Protein AF-A0A7S1LJ30-F1 (afdb_monomer_lite)

Structure (mmCIF, N/CA/C/O backbone):
data_AF-A0A7S1LJ30-F1
#
_entry.id   AF-A0A7S1LJ30-F1
#
loop_
_atom_site.group_PDB
_atom_site.id
_atom_site.type_symbol
_atom_site.label_atom_id
_atom_site.label_alt_id
_atom_site.label_comp_id
_atom_site.label_asym_id
_atom_site.label_entity_id
_atom_site.label_seq_id
_atom_site.pdbx_PDB_ins_code
_atom_site.Cartn_x
_atom_site.Cartn_y
_atom_site.Cartn_z
_atom_site.occupancy
_atom_site.B_iso_or_equiv
_atom_site.auth_seq_id
_atom_site.auth_comp_id
_atom_site.auth_asym_id
_atom_site.auth_atom_id
_atom_site.pdbx_PDB_model_num
ATOM 1 N N . ARG A 1 1 ? -9.649 14.975 49.224 1.00 38.50 1 ARG A N 1
ATOM 2 C CA . ARG A 1 1 ? -10.493 15.057 48.006 1.00 38.50 1 ARG A CA 1
ATOM 3 C C . ARG A 1 1 ? -10.184 16.370 47.290 1.00 38.50 1 ARG A C 1
ATOM 5 O O . ARG A 1 1 ? -10.551 17.401 47.835 1.00 38.50 1 ARG A O 1
ATOM 12 N N . PRO A 1 2 ? -9.490 16.354 46.142 1.00 25.53 2 PRO A N 1
ATOM 13 C CA . PRO A 1 2 ? -9.402 17.487 45.221 1.00 25.53 2 PRO A CA 1
ATOM 14 C C . PRO A 1 2 ? -10.386 17.316 44.035 1.00 25.53 2 PRO A C 1
ATOM 16 O O . PRO A 1 2 ? -10.949 16.228 43.881 1.00 25.53 2 PRO A O 1
ATOM 19 N N . PRO A 1 3 ? -10.672 18.372 43.248 1.00 34.41 3 PRO A N 1
ATOM 20 C CA . PRO A 1 3 ? -11.886 18.451 42.436 1.00 34.41 3 PRO A CA 1
ATOM 21 C C . PRO A 1 3 ? -11.767 17.742 41.080 1.00 34.41 3 PRO A C 1
ATOM 23 O O . PRO A 1 3 ? -10.734 17.782 40.415 1.00 34.41 3 PRO A O 1
ATOM 26 N N . LEU A 1 4 ? -12.878 17.136 40.654 1.00 29.58 4 LEU A N 1
ATOM 27 C CA . LEU A 1 4 ? -13.112 16.667 39.291 1.00 29.58 4 LEU A CA 1
ATOM 28 C C . LEU A 1 4 ? -13.245 17.882 38.360 1.00 29.58 4 LEU A C 1
ATOM 30 O O . LEU A 1 4 ? -14.233 18.612 38.420 1.00 29.58 4 LEU A O 1
ATOM 34 N N . LEU A 1 5 ? -12.257 18.096 37.492 1.00 25.89 5 LEU A N 1
ATOM 35 C CA . LEU A 1 5 ? -12.347 19.032 36.371 1.00 25.89 5 LEU A CA 1
ATOM 36 C C . LEU A 1 5 ? -13.091 18.343 35.221 1.00 25.89 5 LEU A C 1
ATOM 38 O O . LEU A 1 5 ? -12.512 17.602 34.430 1.00 25.89 5 LEU A O 1
ATOM 42 N N . GLY A 1 6 ? -14.403 18.567 35.160 1.00 25.42 6 GLY A N 1
ATOM 43 C CA . GLY A 1 6 ? -15.215 18.220 33.999 1.00 25.42 6 GLY A CA 1
ATOM 44 C C . GLY A 1 6 ? -14.818 19.073 32.792 1.00 25.42 6 GLY A C 1
ATOM 45 O O . GLY A 1 6 ? -14.699 20.295 32.891 1.00 25.42 6 GLY A O 1
ATOM 46 N N . ILE A 1 7 ? -14.634 18.432 31.638 1.00 26.61 7 ILE A N 1
ATOM 47 C CA . ILE A 1 7 ? -14.483 19.115 30.352 1.00 26.61 7 ILE A CA 1
ATOM 48 C C . ILE A 1 7 ? -15.849 19.697 29.975 1.00 26.61 7 ILE A C 1
ATOM 50 O O . ILE A 1 7 ? -16.692 19.027 29.384 1.00 26.61 7 ILE A O 1
ATOM 54 N N . ALA A 1 8 ? -16.076 20.962 30.319 1.00 24.34 8 ALA A N 1
ATOM 55 C CA . ALA A 1 8 ? -17.152 21.757 29.747 1.00 24.34 8 ALA A CA 1
ATOM 56 C C . ALA A 1 8 ? -16.637 22.427 28.464 1.00 24.34 8 ALA A C 1
ATOM 58 O O . ALA A 1 8 ? -16.081 23.525 28.491 1.00 24.34 8 ALA A O 1
ATOM 59 N N . SER A 1 9 ? -16.816 21.760 27.322 1.00 29.23 9 SER A N 1
ATOM 60 C CA . SER A 1 9 ? -16.674 22.396 26.009 1.00 29.23 9 SER A CA 1
ATOM 61 C C . SER A 1 9 ? -17.814 23.402 25.823 1.00 29.23 9 SER A C 1
ATOM 63 O O . SER A 1 9 ? -18.957 23.031 25.557 1.00 29.23 9 SER A O 1
ATOM 65 N N . ARG A 1 10 ? -17.523 24.695 25.985 1.00 25.83 10 ARG A N 1
ATOM 66 C CA . ARG A 1 10 ? -18.424 25.761 25.536 1.00 25.83 10 ARG A CA 1
ATOM 67 C C . ARG A 1 10 ? -18.204 25.969 24.040 1.00 25.83 10 ARG A C 1
ATOM 69 O O . ARG A 1 10 ? -17.327 26.731 23.641 1.00 25.83 10 ARG A O 1
ATOM 76 N N . PHE A 1 11 ? -19.019 25.310 23.219 1.00 28.92 11 PHE A N 1
ATOM 77 C CA . PHE A 1 11 ? -19.182 25.669 21.812 1.00 28.92 11 PHE A CA 1
ATOM 78 C C . PHE A 1 11 ? -19.677 27.117 21.730 1.00 28.92 11 PHE A C 1
ATOM 80 O O . PHE A 1 11 ? -20.822 27.408 22.068 1.00 28.92 11 PHE A O 1
ATOM 87 N N . ARG A 1 12 ? -18.817 28.042 21.301 1.00 27.19 12 ARG A N 1
ATOM 88 C CA . ARG A 1 12 ? -19.249 29.374 20.872 1.00 27.19 12 ARG A CA 1
ATOM 89 C C . ARG A 1 12 ? -19.260 29.393 19.351 1.00 27.19 12 ARG A C 1
ATOM 91 O O . ARG A 1 12 ? -18.207 29.451 18.725 1.00 27.19 12 ARG A O 1
ATOM 98 N N . TYR A 1 13 ? -20.454 29.334 18.773 1.00 31.66 13 TYR A N 1
ATOM 99 C CA . TYR A 1 13 ? -20.661 29.699 17.379 1.00 31.66 13 TYR A CA 1
ATOM 100 C C . TYR A 1 13 ? -20.552 31.221 17.283 1.00 31.66 13 TYR A C 1
ATOM 102 O O . TYR A 1 13 ? -21.356 31.937 17.875 1.00 31.66 13 TYR A O 1
ATOM 110 N N . ALA A 1 14 ? -19.553 31.727 16.563 1.00 29.47 14 ALA A N 1
ATOM 111 C CA . ALA A 1 14 ? -19.628 33.085 16.047 1.00 29.47 14 ALA A CA 1
ATOM 112 C C . ALA A 1 14 ? -20.642 33.054 14.897 1.00 29.47 14 ALA A C 1
ATOM 114 O O . ALA A 1 14 ? -20.333 32.592 13.800 1.00 29.47 14 ALA A O 1
ATOM 115 N N . THR A 1 15 ? -21.882 33.450 15.175 1.00 25.53 15 THR A N 1
ATOM 116 C CA . THR A 1 15 ? -22.925 33.581 14.158 1.00 25.53 15 THR A CA 1
ATOM 117 C C . THR A 1 15 ? -22.582 34.760 13.255 1.00 25.53 15 THR A C 1
ATOM 119 O O . THR A 1 15 ? -22.650 35.914 13.677 1.00 25.53 15 THR A O 1
ATOM 122 N N . CYS A 1 16 ? -22.208 34.469 12.010 1.00 27.72 16 CYS A N 1
ATOM 123 C CA . CYS A 1 16 ? -22.390 35.417 10.916 1.00 27.72 16 CYS A CA 1
ATOM 124 C C . CYS A 1 16 ? -23.914 35.628 10.728 1.00 27.72 16 CYS A C 1
ATOM 126 O O . CYS A 1 16 ? -24.670 34.703 11.031 1.00 27.72 16 CYS A O 1
ATOM 128 N N . PRO A 1 17 ? -24.413 36.788 10.261 1.00 27.22 17 PRO A N 1
ATOM 129 C CA . PRO A 1 17 ? -25.856 37.073 10.214 1.00 27.22 17 PRO A CA 1
ATOM 130 C C . PRO A 1 17 ? -26.661 36.227 9.208 1.00 27.22 17 PRO A C 1
ATOM 132 O O . PRO A 1 17 ? -27.867 36.412 9.076 1.00 27.22 17 PRO A O 1
ATOM 135 N N . CYS A 1 18 ? -26.028 35.307 8.484 1.00 33.41 18 CYS A N 1
ATOM 136 C CA . CYS A 1 18 ? -26.688 34.340 7.616 1.00 33.41 18 CYS A CA 1
ATOM 137 C C . CYS A 1 18 ? -26.948 33.037 8.396 1.00 33.41 18 CYS A C 1
ATOM 139 O O . CYS A 1 18 ? -26.063 32.516 9.068 1.00 33.41 18 CYS A O 1
ATOM 141 N N . GLY A 1 19 ? -28.199 32.567 8.361 1.00 32.16 19 GLY A N 1
ATOM 142 C CA . GLY A 1 19 ? -28.787 31.613 9.308 1.00 32.16 19 GLY A CA 1
ATOM 143 C C . GLY A 1 19 ? -27.978 30.347 9.614 1.00 32.16 19 GLY A C 1
ATOM 144 O O . GLY A 1 19 ? -27.227 29.832 8.789 1.00 32.16 19 GLY A O 1
ATOM 145 N N . ALA A 1 20 ? -28.168 29.832 10.832 1.00 30.77 20 ALA A N 1
ATOM 146 C CA . ALA A 1 20 ? -27.518 28.619 11.313 1.00 30.77 20 ALA A CA 1
ATOM 147 C C . ALA A 1 20 ? -27.765 27.424 10.363 1.00 30.77 20 ALA A C 1
ATOM 149 O O . ALA A 1 20 ? -28.904 27.208 9.939 1.00 30.77 20 ALA A O 1
ATOM 150 N N . PRO A 1 21 ? -26.732 26.622 10.043 1.00 34.38 21 PRO A N 1
ATOM 151 C CA . PRO A 1 21 ? -26.888 25.462 9.175 1.00 34.38 21 PRO A CA 1
ATOM 152 C C . PRO A 1 21 ? -27.777 24.397 9.830 1.00 34.38 21 PRO A C 1
ATOM 154 O O . PRO A 1 21 ? -27.737 24.187 11.045 1.00 34.38 21 PRO A O 1
ATOM 157 N N . ALA A 1 22 ? -28.572 23.704 9.011 1.00 38.44 22 ALA A N 1
ATOM 158 C CA . ALA A 1 22 ? -29.515 22.689 9.469 1.00 38.44 22 ALA A CA 1
ATOM 159 C C . ALA A 1 22 ? -28.818 21.565 10.283 1.00 38.44 22 ALA A C 1
ATOM 161 O O . ALA A 1 22 ? -27.688 21.182 9.963 1.00 38.44 22 ALA A O 1
ATOM 162 N N . PRO A 1 23 ? -29.483 20.958 11.288 1.00 35.81 23 PRO A N 1
ATOM 163 C CA . PRO A 1 23 ? -28.889 19.950 12.183 1.00 35.81 23 PRO A CA 1
ATOM 164 C C . PRO A 1 23 ? -28.250 18.740 11.475 1.00 35.81 23 PRO A C 1
ATOM 166 O O . PRO A 1 23 ? -27.311 18.134 11.998 1.00 35.81 23 PRO A O 1
ATOM 169 N N . ALA A 1 24 ? -28.728 18.397 10.274 1.00 36.41 24 ALA A N 1
ATOM 170 C CA . ALA A 1 24 ? -28.176 17.330 9.440 1.00 36.41 24 ALA A CA 1
ATOM 171 C C . ALA A 1 24 ? -26.772 17.666 8.890 1.00 36.41 24 ALA A C 1
ATOM 173 O O . ALA A 1 24 ? -25.894 16.801 8.875 1.00 36.41 24 ALA A O 1
ATOM 174 N N . ALA A 1 25 ? -26.516 18.933 8.543 1.00 32.62 25 ALA A N 1
ATOM 175 C CA . ALA A 1 25 ? -25.216 19.403 8.059 1.00 32.62 25 ALA A CA 1
ATOM 176 C C . ALA A 1 25 ? -24.139 19.352 9.160 1.00 32.62 25 ALA A C 1
ATOM 178 O O . ALA A 1 25 ? -22.982 19.032 8.892 1.00 32.62 25 ALA A O 1
ATOM 179 N N . SER A 1 26 ? -24.523 19.573 10.423 1.00 39.41 26 SER A N 1
ATOM 180 C CA . SER A 1 26 ? -23.610 19.522 11.575 1.00 39.41 26 SER A CA 1
ATOM 181 C C . SER A 1 26 ? -23.062 18.109 11.844 1.00 39.41 26 SER A C 1
ATOM 183 O O . SER A 1 26 ? -21.857 17.934 12.047 1.00 39.41 26 SER A O 1
ATOM 185 N N . ARG A 1 27 ? -23.910 17.071 11.762 1.00 37.94 27 ARG A N 1
ATOM 186 C CA . ARG A 1 27 ? -23.478 15.668 11.943 1.00 37.94 27 ARG A CA 1
ATOM 187 C C . ARG A 1 27 ? -22.637 15.158 10.771 1.00 37.94 27 ARG A C 1
ATOM 189 O O . ARG A 1 27 ? -21.694 14.398 10.993 1.00 37.94 27 ARG A O 1
ATOM 196 N N . ALA A 1 28 ? -22.946 15.592 9.548 1.00 36.78 28 ALA A N 1
ATOM 197 C CA . ALA A 1 28 ? -22.129 15.299 8.373 1.00 36.78 28 ALA A CA 1
ATOM 198 C C . ALA A 1 28 ? -20.725 15.916 8.513 1.00 36.78 28 ALA A C 1
ATOM 200 O O . ALA A 1 28 ? -19.728 15.212 8.371 1.00 36.78 28 ALA A O 1
ATOM 201 N N . MET A 1 29 ? -20.623 17.187 8.916 1.00 35.03 29 MET A N 1
ATOM 202 C CA . MET A 1 29 ? -19.333 17.871 9.090 1.00 35.03 29 MET A CA 1
ATOM 203 C C . MET A 1 29 ? -18.447 17.277 10.198 1.00 35.03 29 MET A C 1
ATOM 205 O O . MET A 1 29 ? -17.222 17.254 10.053 1.00 35.03 29 MET A O 1
ATOM 209 N N . ALA A 1 30 ? -19.035 16.748 11.276 1.00 36.00 30 ALA A N 1
ATOM 210 C CA . ALA A 1 30 ? -18.286 16.052 12.326 1.00 36.00 30 ALA A CA 1
ATOM 211 C C . ALA A 1 30 ? -17.653 14.739 11.819 1.00 36.00 30 ALA A C 1
ATOM 213 O O . ALA A 1 30 ? -16.474 14.490 12.063 1.00 36.00 30 ALA A O 1
ATOM 214 N N . ARG A 1 31 ? -18.398 13.934 11.045 1.00 39.75 31 ARG A N 1
ATOM 215 C CA . ARG A 1 31 ? -17.886 12.690 10.431 1.00 39.75 31 ARG A CA 1
ATOM 216 C C . ARG A 1 31 ? -16.823 12.958 9.360 1.00 39.75 31 ARG A C 1
ATOM 218 O O . ARG A 1 31 ? -15.860 12.208 9.245 1.00 39.75 31 ARG A O 1
ATOM 225 N N . LEU A 1 32 ? -16.957 14.053 8.615 1.00 38.81 32 LEU A N 1
ATOM 226 C CA . LEU A 1 32 ? -16.017 14.446 7.558 1.00 38.81 32 LEU A CA 1
ATOM 227 C C . LEU A 1 32 ? -14.709 15.026 8.120 1.00 38.81 32 LEU A C 1
ATOM 229 O O . LEU A 1 32 ? -13.641 14.833 7.545 1.00 38.81 32 LEU A O 1
ATOM 233 N N . SER A 1 33 ? -14.765 15.651 9.297 1.00 37.94 33 SER A N 1
ATOM 234 C CA . SER A 1 33 ? -13.572 16.093 10.027 1.00 37.94 33 SER A CA 1
ATOM 235 C C . SER A 1 33 ? -12.715 14.903 10.495 1.00 37.94 33 SER A C 1
ATOM 237 O O . SER A 1 33 ? -11.490 15.004 10.506 1.00 37.94 33 SER A O 1
ATOM 239 N N . CYS A 1 34 ? -13.317 13.738 10.779 1.00 40.09 34 CYS A N 1
ATOM 240 C CA . CYS A 1 34 ? -12.578 12.492 11.019 1.00 40.09 34 CYS A CA 1
ATOM 241 C C . CYS A 1 34 ? -11.825 12.003 9.768 1.00 40.09 34 CYS A C 1
ATOM 243 O O . CYS A 1 34 ? -10.696 11.540 9.901 1.00 40.09 34 CYS A O 1
ATOM 245 N N . LEU A 1 35 ? -12.380 12.159 8.558 1.00 38.91 35 LEU A N 1
ATOM 246 C CA . LEU A 1 35 ? -11.675 11.825 7.308 1.00 38.91 35 LEU A CA 1
ATOM 247 C C . LEU A 1 35 ? -10.478 12.751 7.055 1.00 38.91 35 LEU A C 1
ATOM 249 O O . LEU A 1 35 ? -9.425 12.281 6.629 1.00 38.91 35 LEU A O 1
ATOM 253 N N . ALA A 1 36 ? -10.597 14.040 7.386 1.00 41.28 36 ALA A N 1
ATOM 254 C CA . ALA A 1 36 ? -9.472 14.975 7.330 1.00 41.28 36 ALA A CA 1
ATOM 255 C C . ALA A 1 36 ? -8.353 14.588 8.319 1.00 41.28 36 ALA A C 1
ATOM 257 O O . ALA A 1 36 ? -7.173 14.652 7.976 1.00 41.28 36 ALA A O 1
ATOM 258 N N . VAL A 1 37 ? -8.707 14.118 9.522 1.00 40.97 37 VAL A N 1
ATOM 259 C CA . VAL A 1 37 ? -7.742 13.584 10.501 1.00 40.97 37 VAL A CA 1
ATOM 260 C C . VAL A 1 37 ? -7.084 12.297 9.992 1.00 40.97 37 VAL A C 1
ATOM 262 O O . VAL A 1 37 ? -5.868 12.170 10.097 1.00 40.97 37 VAL A O 1
ATOM 265 N N . VAL A 1 38 ? -7.834 11.380 9.371 1.00 40.44 38 VAL A N 1
ATOM 266 C CA . VAL A 1 38 ? -7.283 10.152 8.764 1.00 40.44 38 VAL A CA 1
ATOM 267 C C . VAL A 1 38 ? -6.336 10.472 7.599 1.00 40.44 38 VAL A C 1
ATOM 269 O O . VAL A 1 38 ? -5.255 9.888 7.526 1.00 40.44 38 VAL A O 1
ATOM 272 N N . GLY A 1 39 ? -6.667 11.451 6.749 1.00 38.59 39 GLY A N 1
ATOM 273 C CA . GLY A 1 39 ? -5.759 11.964 5.713 1.00 38.59 39 GLY A CA 1
ATOM 274 C C . GLY A 1 39 ? -4.461 12.540 6.299 1.00 38.59 39 GLY A C 1
ATOM 275 O O . GLY A 1 39 ? -3.368 12.232 5.823 1.00 38.59 39 GLY A O 1
ATOM 276 N N . CYS A 1 40 ? -4.560 13.286 7.405 1.00 40.72 40 CYS A N 1
ATOM 277 C CA . CYS A 1 40 ? -3.410 13.775 8.175 1.00 40.72 40 CYS A CA 1
ATOM 278 C C . CYS A 1 40 ? -2.606 12.658 8.873 1.00 40.72 40 CYS A C 1
ATOM 280 O O . CYS A 1 40 ? -1.402 12.808 9.079 1.00 40.72 40 CYS A O 1
ATOM 282 N N . CYS A 1 41 ? -3.226 11.529 9.224 1.00 36.84 41 CYS A N 1
ATOM 283 C CA . CYS A 1 41 ? -2.534 10.363 9.779 1.00 36.84 41 CYS A CA 1
ATOM 284 C C . CYS A 1 41 ? -1.803 9.548 8.696 1.00 36.84 41 CYS A C 1
ATOM 286 O O . CYS A 1 41 ? -0.680 9.103 8.934 1.00 36.84 41 CYS A O 1
ATOM 288 N N . ALA A 1 42 ? -2.375 9.412 7.493 1.00 37.53 42 ALA A N 1
ATOM 289 C CA . ALA A 1 42 ? -1.727 8.756 6.349 1.00 37.53 42 ALA A CA 1
ATOM 290 C C . ALA A 1 42 ? -0.447 9.495 5.900 1.00 37.53 42 ALA A C 1
ATOM 292 O O . ALA A 1 42 ? 0.566 8.867 5.584 1.00 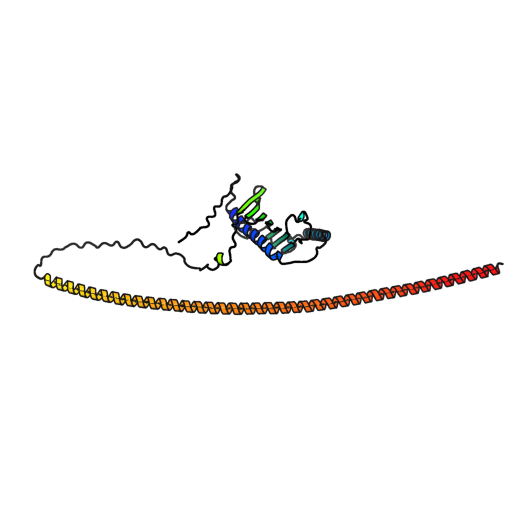37.53 42 ALA A O 1
ATOM 293 N N . LEU A 1 43 ? -0.453 10.829 6.002 1.00 39.88 43 LEU A N 1
ATOM 294 C CA . LEU A 1 43 ? 0.705 11.718 5.832 1.00 39.88 43 LEU A CA 1
ATOM 295 C C . LEU A 1 43 ? 1.914 11.340 6.714 1.00 39.88 43 LEU A C 1
ATOM 297 O O . LEU A 1 43 ? 3.059 11.551 6.318 1.00 39.88 43 LEU A O 1
ATOM 301 N N . ARG A 1 44 ? 1.681 10.754 7.896 1.00 35.09 44 ARG A N 1
ATOM 302 C CA . ARG A 1 44 ? 2.739 10.349 8.836 1.00 35.09 44 ARG A CA 1
ATOM 303 C C . ARG A 1 44 ? 3.345 8.981 8.500 1.00 35.09 44 ARG A C 1
ATOM 305 O O . ARG A 1 44 ? 4.518 8.765 8.785 1.00 35.09 44 ARG A O 1
ATOM 312 N N . ALA A 1 45 ? 2.579 8.086 7.873 1.00 30.42 45 ALA A N 1
ATOM 313 C CA . ALA A 1 45 ? 3.054 6.771 7.432 1.00 30.42 45 ALA A CA 1
ATOM 314 C C . ALA A 1 45 ? 3.884 6.850 6.136 1.00 30.42 45 ALA A C 1
ATOM 316 O O . ALA A 1 45 ? 4.840 6.099 5.964 1.00 30.42 45 ALA A O 1
ATOM 317 N N . ALA A 1 46 ? 3.571 7.798 5.249 1.00 33.53 46 ALA A N 1
ATOM 318 C CA . ALA A 1 46 ? 4.288 7.968 3.986 1.00 33.53 46 ALA A CA 1
ATOM 319 C C . ALA A 1 46 ? 5.668 8.648 4.121 1.00 33.53 46 ALA A C 1
ATOM 321 O O . ALA A 1 46 ? 6.505 8.521 3.232 1.00 33.53 46 ALA A O 1
ATOM 322 N N . ALA A 1 47 ? 5.950 9.305 5.252 1.00 36.78 47 ALA A N 1
ATOM 323 C CA . ALA A 1 47 ? 7.253 9.910 5.557 1.00 36.78 47 ALA A CA 1
ATOM 324 C C . ALA A 1 47 ? 8.392 8.885 5.787 1.00 36.78 47 ALA A C 1
ATOM 326 O O . ALA A 1 47 ? 9.531 9.281 6.020 1.00 36.78 47 ALA A O 1
ATOM 327 N N . VAL A 1 48 ? 8.097 7.580 5.730 1.00 33.62 48 VAL A N 1
ATOM 328 C CA . VAL A 1 48 ? 9.046 6.483 5.996 1.00 33.62 48 VAL A CA 1
ATOM 329 C C . VAL A 1 48 ? 9.714 5.942 4.720 1.00 33.62 48 VAL A C 1
ATOM 331 O O . VAL A 1 48 ? 10.707 5.226 4.816 1.00 33.62 48 VAL A O 1
ATOM 334 N N . PHE A 1 49 ? 9.261 6.319 3.518 1.00 30.02 49 PHE A N 1
ATOM 335 C CA . PHE A 1 49 ? 9.823 5.789 2.269 1.00 30.02 49 PHE A CA 1
ATOM 336 C C . PHE A 1 49 ? 10.568 6.848 1.455 1.00 30.02 49 PHE A C 1
ATOM 338 O O . PHE A 1 49 ? 10.033 7.888 1.079 1.00 30.02 49 PHE A O 1
ATOM 345 N N . HIS A 1 50 ? 11.838 6.554 1.186 1.00 33.44 50 HIS A N 1
ATOM 346 C CA . HIS A 1 50 ? 12.785 7.411 0.488 1.00 33.44 50 HIS A CA 1
ATOM 347 C C . HIS A 1 50 ? 13.269 6.753 -0.816 1.00 33.44 50 HIS A C 1
ATOM 349 O O . HIS A 1 50 ? 13.436 5.538 -0.874 1.00 33.44 50 HIS A O 1
ATOM 355 N N . ARG A 1 51 ? 13.633 7.630 -1.766 1.00 32.03 51 ARG A N 1
ATOM 356 C CA . ARG A 1 51 ? 14.517 7.479 -2.944 1.00 32.03 51 ARG A CA 1
ATOM 357 C C . ARG A 1 51 ? 13.976 6.776 -4.196 1.00 32.03 51 ARG A C 1
ATOM 359 O O . ARG A 1 51 ? 14.072 5.564 -4.314 1.00 32.03 51 ARG A O 1
ATOM 366 N N . GLN A 1 52 ? 13.649 7.593 -5.203 1.00 32.16 52 GLN A N 1
ATOM 367 C CA . GLN A 1 52 ? 14.075 7.407 -6.601 1.00 32.16 52 GLN A CA 1
ATOM 368 C C . GLN A 1 52 ? 14.240 8.776 -7.310 1.00 32.16 52 GLN A C 1
ATOM 370 O O . GLN A 1 52 ? 13.682 9.764 -6.823 1.00 32.16 52 GLN A O 1
ATOM 375 N N . PRO A 1 53 ? 15.034 8.870 -8.400 1.00 40.34 53 PRO A N 1
ATOM 376 C CA . PRO A 1 53 ? 15.238 10.101 -9.168 1.00 40.34 53 PRO A CA 1
ATOM 377 C C . PRO A 1 53 ? 13.997 10.444 -10.006 1.00 40.34 53 PRO A C 1
ATOM 379 O O . PRO A 1 53 ? 13.232 9.561 -10.384 1.00 40.34 53 PRO A O 1
ATOM 382 N N . GLN A 1 54 ? 13.786 11.735 -10.272 1.00 40.25 54 GLN A N 1
ATOM 383 C CA . GLN A 1 54 ? 12.569 12.238 -10.915 1.00 40.25 54 GLN A CA 1
ATOM 384 C C . GLN A 1 54 ? 12.438 11.809 -12.389 1.00 40.25 54 GLN A C 1
ATOM 386 O O . GLN A 1 54 ? 13.436 11.859 -13.110 1.00 40.25 54 GLN A O 1
ATOM 391 N N . PRO A 1 55 ? 11.223 11.479 -12.871 1.00 39.19 55 PRO A N 1
ATOM 392 C CA . PRO A 1 55 ? 10.928 11.497 -14.296 1.00 39.19 55 PRO A CA 1
ATOM 393 C C . PRO A 1 55 ? 10.866 12.945 -14.802 1.00 39.19 55 PRO A C 1
ATOM 395 O O . PRO A 1 55 ? 10.459 13.861 -14.084 1.00 39.19 55 PRO A O 1
ATOM 398 N N . ASP A 1 56 ? 11.274 13.136 -16.052 1.00 41.75 56 ASP A N 1
ATOM 399 C CA . ASP A 1 56 ? 11.225 14.407 -16.768 1.00 41.75 56 ASP A CA 1
ATOM 400 C C . ASP A 1 56 ? 9.800 15.001 -16.741 1.00 41.75 56 ASP A C 1
ATOM 402 O O . ASP A 1 56 ? 8.809 14.318 -17.014 1.00 41.75 56 ASP A O 1
ATOM 406 N N . VAL A 1 57 ? 9.690 16.292 -16.414 1.00 41.84 57 VAL A N 1
ATOM 407 C CA . VAL A 1 57 ? 8.427 17.049 -16.375 1.00 41.84 57 VAL A CA 1
ATOM 408 C C . VAL A 1 57 ? 7.686 16.943 -17.713 1.00 41.84 57 VAL A C 1
ATOM 410 O O . VAL A 1 57 ? 6.456 16.878 -17.728 1.00 41.84 57 VAL A O 1
ATOM 413 N N . ALA A 1 58 ? 8.411 16.842 -18.832 1.00 44.06 58 ALA A N 1
ATOM 414 C CA . ALA A 1 58 ? 7.811 16.619 -20.143 1.00 44.06 58 ALA A CA 1
ATOM 415 C C . ALA A 1 58 ? 7.145 15.237 -20.252 1.00 44.06 58 ALA A C 1
ATOM 417 O O . ALA A 1 58 ? 6.039 15.133 -20.783 1.00 44.06 58 ALA A O 1
ATOM 418 N N . GLN A 1 59 ? 7.748 14.189 -19.686 1.00 45.00 59 GLN A N 1
ATOM 419 C CA . GLN A 1 59 ? 7.170 12.842 -19.658 1.00 45.00 59 GLN A CA 1
ATOM 420 C C . GLN A 1 59 ? 5.953 12.758 -18.733 1.00 45.00 59 GLN A C 1
ATOM 422 O O . GLN A 1 59 ? 4.969 12.115 -19.090 1.00 45.00 59 GLN A O 1
ATOM 427 N N . ALA A 1 60 ? 5.963 13.447 -17.588 1.00 39.59 60 ALA A N 1
ATOM 428 C CA . ALA A 1 60 ? 4.807 13.505 -16.690 1.00 39.59 60 ALA A CA 1
ATOM 429 C C . ALA A 1 60 ? 3.610 14.233 -17.331 1.00 39.59 60 ALA A C 1
ATOM 431 O O . ALA A 1 60 ? 2.470 13.777 -17.220 1.00 39.59 60 ALA A O 1
ATOM 432 N N . VAL A 1 61 ? 3.861 15.330 -18.057 1.00 43.03 61 VAL A N 1
ATOM 433 C CA . VAL A 1 61 ? 2.829 16.056 -18.816 1.00 43.03 61 VAL A CA 1
ATOM 434 C C . VAL A 1 61 ? 2.332 15.231 -20.006 1.00 43.03 61 VAL A C 1
ATOM 436 O O . VAL A 1 61 ? 1.127 15.188 -20.252 1.00 43.03 61 VAL A O 1
ATOM 439 N N . GLN A 1 62 ? 3.222 14.534 -20.720 1.00 45.47 62 GLN A N 1
ATOM 440 C CA . GLN A 1 62 ? 2.853 13.647 -21.826 1.00 45.47 62 GLN A CA 1
ATOM 441 C C . GLN A 1 62 ? 2.020 12.456 -21.334 1.00 45.47 62 GLN A C 1
ATOM 443 O O . GLN A 1 62 ? 1.006 12.124 -21.945 1.00 45.47 62 GLN A O 1
ATOM 448 N N . LEU A 1 63 ? 2.386 11.857 -20.199 1.00 41.88 63 LEU A N 1
ATOM 449 C CA . LEU A 1 63 ? 1.628 10.785 -19.558 1.00 41.88 63 LEU A CA 1
ATOM 450 C C . LEU A 1 63 ? 0.259 11.290 -19.087 1.00 41.88 63 LEU A C 1
ATOM 452 O O . LEU A 1 63 ? -0.747 10.654 -19.378 1.00 41.88 63 LEU A O 1
ATOM 456 N N . GLY A 1 64 ? 0.196 12.467 -18.456 1.00 39.53 64 GLY A N 1
ATOM 457 C CA . GLY A 1 64 ? -1.064 13.106 -18.066 1.00 39.53 64 GLY A CA 1
ATOM 458 C C . GLY A 1 64 ? -1.989 13.381 -19.256 1.00 39.53 64 GLY A C 1
ATOM 459 O O . GLY A 1 64 ? -3.183 13.108 -19.179 1.00 39.53 64 GLY A O 1
ATOM 460 N N . ARG A 1 65 ? -1.440 13.836 -20.390 1.00 45.69 65 ARG A N 1
ATOM 461 C CA . ARG A 1 65 ? -2.194 14.016 -21.645 1.00 45.69 65 ARG A CA 1
ATOM 462 C C . ARG A 1 65 ? -2.628 12.693 -22.265 1.00 45.69 65 ARG A C 1
ATOM 464 O O . ARG A 1 65 ? -3.727 12.618 -22.795 1.00 45.69 65 ARG A O 1
ATOM 471 N N . THR A 1 66 ? -1.797 11.657 -22.186 1.00 45.03 66 THR A N 1
ATOM 472 C CA . THR A 1 66 ? -2.120 10.321 -22.711 1.00 45.03 66 THR A CA 1
ATOM 473 C C . THR A 1 66 ? -3.217 9.661 -21.879 1.00 45.03 66 THR A C 1
ATOM 475 O O . THR A 1 66 ? -4.131 9.079 -22.443 1.00 45.03 66 THR A O 1
ATOM 478 N N . ILE A 1 67 ? -3.185 9.824 -20.552 1.00 42.25 67 ILE A N 1
ATOM 479 C CA . ILE A 1 67 ? -4.237 9.364 -19.637 1.00 42.25 67 ILE A CA 1
ATOM 480 C C . ILE A 1 67 ? -5.532 10.149 -19.858 1.00 42.25 67 ILE A C 1
ATOM 482 O O . ILE A 1 67 ? -6.587 9.535 -19.931 1.00 42.25 67 ILE A O 1
ATOM 486 N N . ALA A 1 68 ? -5.471 11.477 -20.007 1.00 41.28 68 ALA A N 1
ATOM 487 C CA . ALA A 1 68 ? -6.651 12.293 -20.301 1.00 41.28 68 ALA A CA 1
ATOM 488 C C . ALA A 1 68 ? -7.281 11.917 -21.653 1.00 41.28 68 ALA A C 1
ATOM 490 O O . ALA A 1 68 ? -8.486 11.723 -21.738 1.00 41.28 68 ALA A O 1
ATOM 491 N N . LYS A 1 69 ? -6.456 11.712 -22.685 1.00 46.47 69 LYS A N 1
ATOM 492 C CA . LYS A 1 69 ? -6.913 11.274 -24.007 1.00 46.47 69 LYS A CA 1
ATOM 493 C C . LYS A 1 69 ? -7.477 9.847 -23.984 1.00 46.47 69 LYS A C 1
ATOM 495 O O . LYS A 1 69 ? -8.510 9.593 -24.586 1.00 46.47 69 LYS A O 1
ATOM 500 N N . ALA A 1 70 ? -6.862 8.934 -23.230 1.00 40.22 70 ALA A N 1
ATOM 501 C CA . ALA A 1 70 ? -7.395 7.590 -23.005 1.00 40.22 70 ALA A CA 1
ATOM 502 C C . ALA A 1 70 ? -8.698 7.601 -22.180 1.00 40.22 70 ALA A C 1
ATOM 504 O O . ALA A 1 70 ? -9.556 6.748 -22.390 1.00 40.22 70 ALA A O 1
ATOM 505 N N . ALA A 1 71 ? -8.865 8.565 -21.269 1.00 42.19 71 ALA A N 1
ATOM 506 C CA . ALA A 1 71 ? -10.096 8.773 -20.506 1.00 42.19 71 ALA A CA 1
ATOM 507 C C . ALA A 1 71 ? -11.231 9.367 -21.363 1.00 42.19 71 ALA A C 1
ATOM 509 O O . ALA A 1 71 ? -12.392 9.046 -21.118 1.00 42.19 71 ALA A O 1
ATOM 510 N N . ASP A 1 72 ? -10.903 10.168 -22.383 1.00 44.28 72 ASP A N 1
ATOM 511 C CA . ASP A 1 72 ? -11.864 10.651 -23.385 1.00 44.28 72 ASP A CA 1
ATOM 512 C C . ASP A 1 72 ? -12.253 9.552 -24.396 1.00 44.28 72 ASP A C 1
ATOM 514 O O . ASP A 1 72 ? -13.394 9.496 -24.856 1.00 44.28 72 ASP A O 1
ATOM 518 N N . GLU A 1 73 ? -11.327 8.648 -24.734 1.00 41.78 73 GLU A N 1
ATOM 519 C CA . GLU A 1 73 ? -11.544 7.571 -25.715 1.00 41.78 73 GLU A CA 1
ATOM 520 C C . GLU A 1 73 ? -12.214 6.319 -25.113 1.00 41.78 73 GLU A C 1
ATOM 522 O O . GLU A 1 73 ? -12.901 5.572 -25.818 1.00 41.78 73 GLU A O 1
ATOM 527 N N . ILE A 1 74 ? -12.070 6.093 -23.803 1.00 45.41 74 ILE A N 1
ATOM 528 C CA . ILE A 1 74 ? -12.711 4.992 -23.079 1.00 45.41 74 ILE A CA 1
ATOM 529 C C . ILE A 1 74 ? -13.722 5.598 -22.105 1.00 45.41 74 ILE A C 1
ATOM 531 O O . ILE A 1 74 ? -13.358 5.927 -20.974 1.00 45.41 74 ILE A O 1
ATOM 535 N N . PRO A 1 75 ? -15.004 5.739 -22.492 1.00 50.16 75 PRO A N 1
ATOM 536 C CA . PRO A 1 75 ? -15.992 6.299 -21.587 1.00 50.16 75 PRO A CA 1
ATOM 537 C C . PRO A 1 75 ? -16.041 5.422 -20.336 1.00 50.16 75 PRO A C 1
ATOM 539 O O . PRO A 1 75 ? -16.311 4.226 -20.448 1.00 50.16 75 PRO A O 1
ATOM 542 N N . LEU A 1 76 ? -15.788 6.011 -19.158 1.00 45.75 76 LEU A N 1
ATOM 543 C CA . LEU A 1 76 ? -15.696 5.336 -17.846 1.00 45.75 76 LEU A CA 1
ATOM 544 C C . LEU A 1 76 ? -16.841 4.329 -17.598 1.00 45.75 76 LEU A C 1
ATOM 546 O O . LEU A 1 76 ? -16.665 3.333 -16.903 1.00 45.75 76 LEU A O 1
ATOM 550 N N . SER A 1 77 ? -17.993 4.540 -18.244 1.00 45.09 77 SER A N 1
ATOM 551 C CA . SER A 1 77 ? -19.115 3.596 -18.385 1.00 45.09 77 SER A CA 1
ATOM 552 C C . SER A 1 77 ? -18.765 2.174 -18.864 1.00 45.09 77 SER A C 1
ATOM 554 O O . SER A 1 77 ? -19.520 1.251 -18.582 1.00 45.09 77 SER A O 1
ATOM 556 N N . LYS A 1 78 ? -17.651 1.974 -19.579 1.00 44.97 78 LYS A N 1
ATOM 557 C CA . LYS A 1 78 ? -17.238 0.691 -20.174 1.00 44.97 78 LYS A CA 1
ATOM 558 C C . LYS A 1 78 ? -16.251 -0.100 -19.309 1.00 44.97 78 LYS A C 1
ATOM 560 O O . LYS A 1 78 ? -15.925 -1.227 -19.663 1.00 44.97 78 LYS A O 1
ATOM 565 N N . LEU A 1 79 ? -15.767 0.468 -18.201 1.00 45.59 79 LEU A N 1
ATOM 566 C CA . LEU A 1 79 ? -14.684 -0.114 -17.395 1.00 45.59 79 LEU A CA 1
ATOM 567 C C . LEU A 1 79 ? -15.149 -1.085 -16.290 1.00 45.59 79 LEU A C 1
ATOM 569 O O . LEU A 1 79 ? -14.315 -1.579 -15.539 1.00 45.59 79 LEU A O 1
ATOM 573 N N . GLY A 1 80 ? -16.445 -1.416 -16.205 1.00 49.75 80 GLY A N 1
ATOM 574 C CA . GLY A 1 80 ? -16.973 -2.283 -15.141 1.00 49.75 80 GLY A CA 1
ATOM 575 C C . GLY A 1 80 ? -16.818 -1.660 -13.741 1.00 49.75 80 GLY A C 1
ATOM 576 O O . GLY A 1 80 ? -16.619 -0.446 -13.638 1.00 49.75 80 GLY A O 1
ATOM 577 N N . PRO A 1 81 ? -16.931 -2.444 -12.651 1.00 55.12 81 PRO A N 1
ATOM 578 C CA . PRO A 1 81 ? -16.576 -1.965 -11.321 1.00 55.12 81 PRO A CA 1
ATOM 579 C C . PRO A 1 81 ? -15.096 -1.570 -11.303 1.00 55.12 81 PRO A C 1
ATOM 581 O O . PRO A 1 81 ? -14.208 -2.398 -11.505 1.00 55.12 81 PRO A O 1
ATOM 584 N N . LEU A 1 82 ? -14.840 -0.282 -11.093 1.00 52.94 82 LEU A N 1
ATOM 585 C CA . LEU A 1 82 ? -13.527 0.332 -11.240 1.00 52.94 82 LEU A CA 1
ATOM 586 C C . LEU A 1 82 ? -13.139 0.980 -9.919 1.00 52.94 82 LEU A C 1
ATOM 588 O O . LEU A 1 82 ? -13.856 1.842 -9.426 1.00 52.94 82 LEU A O 1
ATOM 592 N N . ALA A 1 83 ? -11.990 0.607 -9.366 1.00 49.66 83 ALA A N 1
ATOM 593 C CA . ALA A 1 83 ? -11.393 1.288 -8.225 1.00 49.66 83 ALA A CA 1
ATOM 594 C C . ALA A 1 83 ? -10.009 1.804 -8.623 1.00 49.66 83 ALA A C 1
ATOM 596 O O . ALA A 1 83 ? -9.107 1.028 -8.933 1.00 49.66 83 ALA A O 1
ATOM 597 N N . ILE A 1 84 ? -9.841 3.123 -8.612 1.00 52.38 84 ILE A N 1
ATOM 598 C CA . ILE A 1 84 ? -8.563 3.800 -8.802 1.00 52.38 84 ILE A CA 1
ATOM 599 C C . ILE A 1 84 ? -8.153 4.367 -7.449 1.00 52.38 84 ILE A C 1
ATOM 601 O O . ILE A 1 84 ? -8.868 5.175 -6.860 1.00 52.38 84 ILE A O 1
ATOM 605 N N . ALA A 1 85 ? -6.980 3.972 -6.973 1.00 53.53 85 ALA A N 1
ATOM 606 C CA . ALA A 1 85 ? -6.321 4.598 -5.839 1.00 53.53 85 ALA A CA 1
ATOM 607 C C . ALA A 1 85 ? -4.896 4.953 -6.264 1.00 53.53 85 ALA A C 1
ATOM 609 O O . ALA A 1 85 ? -4.117 4.080 -6.636 1.00 53.53 85 ALA A O 1
ATOM 610 N N . SER A 1 86 ? -4.563 6.239 -6.227 1.00 62.19 86 SER A N 1
ATOM 611 C CA . SER A 1 86 ? -3.219 6.737 -6.501 1.00 62.19 86 SER A CA 1
ATOM 612 C C . SER A 1 86 ? -2.775 7.638 -5.361 1.00 62.19 86 SER A C 1
ATOM 614 O O . SER A 1 86 ? -3.556 8.438 -4.847 1.00 62.19 86 SER A O 1
ATOM 616 N N . GLY A 1 87 ? -1.521 7.489 -4.948 1.00 65.56 87 GLY A N 1
ATOM 617 C CA . GLY A 1 87 ? -0.908 8.272 -3.887 1.00 65.56 87 GLY A CA 1
ATOM 618 C C . GLY A 1 87 ? 0.537 8.575 -4.245 1.00 65.56 87 GLY A C 1
ATOM 619 O O . GLY A 1 87 ? 1.312 7.665 -4.521 1.00 65.56 87 GLY A O 1
ATOM 620 N N . ALA A 1 88 ? 0.901 9.850 -4.230 1.00 64.69 88 ALA A N 1
ATOM 621 C CA . ALA A 1 88 ? 2.261 10.316 -4.427 1.00 64.69 88 ALA A CA 1
ATOM 622 C C . ALA A 1 88 ? 2.688 11.145 -3.219 1.00 64.69 88 ALA A C 1
ATOM 624 O O . ALA A 1 88 ? 1.946 12.012 -2.750 1.00 64.69 88 ALA A O 1
ATOM 625 N N . VAL A 1 89 ? 3.898 10.890 -2.727 1.00 66.75 89 VAL A N 1
ATOM 626 C CA . VAL A 1 89 ? 4.520 11.660 -1.650 1.00 66.75 89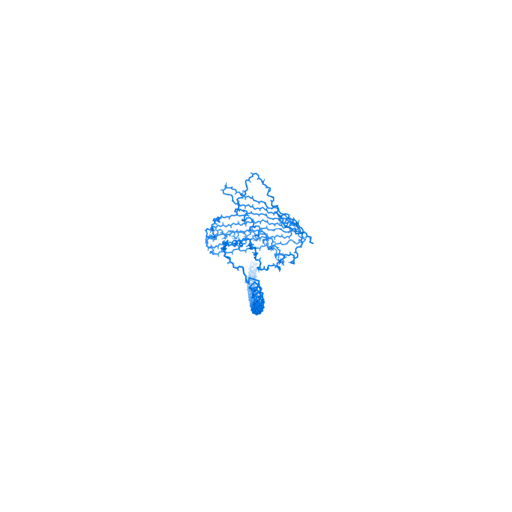 VAL A CA 1
ATOM 627 C C . VAL A 1 89 ? 5.896 12.098 -2.110 1.00 66.75 89 VAL A C 1
ATOM 629 O O . VAL A 1 89 ? 6.674 11.297 -2.620 1.00 66.75 89 VAL A O 1
ATOM 632 N N . ALA A 1 90 ? 6.192 13.377 -1.925 1.00 64.56 90 ALA A N 1
ATOM 633 C CA . ALA A 1 90 ? 7.493 13.951 -2.209 1.00 64.56 90 ALA A CA 1
ATOM 634 C C . ALA A 1 90 ? 8.033 14.614 -0.944 1.00 64.56 90 ALA A C 1
ATOM 636 O O . ALA A 1 90 ? 7.301 15.309 -0.238 1.00 64.56 90 ALA A O 1
ATOM 637 N N . ALA A 1 91 ? 9.327 14.450 -0.686 1.00 72.81 91 ALA A N 1
ATOM 638 C CA . ALA A 1 91 ? 10.047 15.172 0.355 1.00 72.81 91 ALA A CA 1
ATOM 639 C C . ALA A 1 91 ? 11.129 16.036 -0.293 1.00 72.81 91 ALA A C 1
ATOM 641 O O . ALA A 1 91 ? 11.851 15.570 -1.174 1.00 72.81 91 ALA A O 1
ATOM 642 N N . ARG A 1 92 ? 11.233 17.288 0.145 1.00 66.94 92 ARG A N 1
ATOM 643 C CA . ARG A 1 92 ? 12.277 18.211 -0.290 1.00 66.94 92 ARG A CA 1
ATOM 644 C C . ARG A 1 92 ? 13.567 17.897 0.457 1.00 66.94 92 ARG A C 1
ATOM 646 O O . ARG A 1 92 ? 13.557 17.830 1.689 1.00 66.94 92 ARG A O 1
ATOM 653 N N . LEU A 1 93 ? 14.676 17.749 -0.263 1.00 70.19 93 LEU A N 1
ATOM 654 C CA . LEU A 1 93 ? 15.977 17.602 0.379 1.00 70.19 93 LEU A CA 1
ATOM 655 C C . LEU A 1 93 ? 16.410 18.947 0.986 1.00 70.19 93 LEU A C 1
ATOM 657 O O . LEU A 1 93 ? 16.068 20.005 0.452 1.00 70.19 93 LEU A O 1
ATOM 661 N N . PRO A 1 94 ? 17.187 18.954 2.084 1.00 68.56 94 PRO A N 1
ATOM 662 C CA . PRO A 1 94 ? 17.699 20.195 2.676 1.00 68.56 94 PRO A CA 1
ATOM 663 C C . PRO A 1 94 ? 18.510 21.060 1.698 1.00 68.56 94 PRO A C 1
ATOM 665 O O . PRO A 1 94 ? 18.598 22.270 1.877 1.00 68.56 94 PRO A O 1
ATOM 668 N N . THR A 1 95 ? 19.087 20.432 0.673 1.00 68.00 95 THR A N 1
ATOM 669 C CA . THR A 1 95 ? 19.904 21.052 -0.377 1.00 68.00 95 THR A CA 1
ATOM 670 C C . THR A 1 95 ? 19.090 21.668 -1.515 1.00 68.00 95 THR A C 1
ATOM 672 O O . THR A 1 95 ? 19.647 22.414 -2.320 1.00 68.00 95 THR A O 1
ATOM 675 N N . ASP A 1 96 ? 17.792 21.375 -1.610 1.00 70.25 96 ASP A N 1
ATOM 676 C CA . ASP A 1 96 ? 16.958 21.845 -2.715 1.00 70.25 96 ASP A CA 1
ATOM 677 C C . ASP A 1 96 ? 16.517 23.296 -2.488 1.00 70.25 96 ASP A C 1
ATOM 679 O O . ASP A 1 96 ? 15.983 23.657 -1.433 1.00 70.25 96 ASP A O 1
ATOM 683 N N . LYS A 1 97 ? 16.661 24.139 -3.516 1.00 71.12 97 LYS A N 1
ATOM 684 C CA . LYS A 1 97 ? 16.080 25.487 -3.502 1.00 71.12 97 LYS A CA 1
ATOM 685 C C . LYS A 1 97 ? 14.554 25.382 -3.534 1.00 71.12 97 LYS A C 1
ATOM 687 O O . LYS A 1 97 ? 13.981 24.703 -4.385 1.00 71.12 97 LYS A O 1
ATOM 692 N N . ALA A 1 98 ? 13.884 26.075 -2.618 1.00 65.56 98 ALA A N 1
ATOM 693 C CA . ALA A 1 98 ? 12.429 26.113 -2.573 1.00 65.56 98 ALA A CA 1
ATOM 694 C C . ALA A 1 98 ? 11.869 26.750 -3.857 1.00 65.56 98 ALA A C 1
ATOM 696 O O . ALA A 1 98 ? 12.050 27.942 -4.090 1.00 65.56 98 ALA A O 1
ATOM 697 N N . SER A 1 99 ? 11.180 25.970 -4.690 1.00 68.62 99 SER A N 1
ATOM 698 C CA . SER A 1 99 ? 10.374 26.535 -5.780 1.00 68.62 99 SER A CA 1
ATOM 699 C C . SER A 1 99 ? 9.059 27.115 -5.240 1.00 68.62 99 SER A C 1
ATOM 701 O O . SER A 1 99 ? 8.591 26.716 -4.168 1.00 68.62 99 SER A O 1
ATOM 703 N N . GLN A 1 100 ? 8.413 28.000 -6.007 1.00 71.12 100 GLN A N 1
ATOM 704 C CA . GLN A 1 100 ? 7.085 28.532 -5.665 1.00 71.12 100 GLN A CA 1
ATOM 705 C C . GLN A 1 100 ? 6.046 27.424 -5.43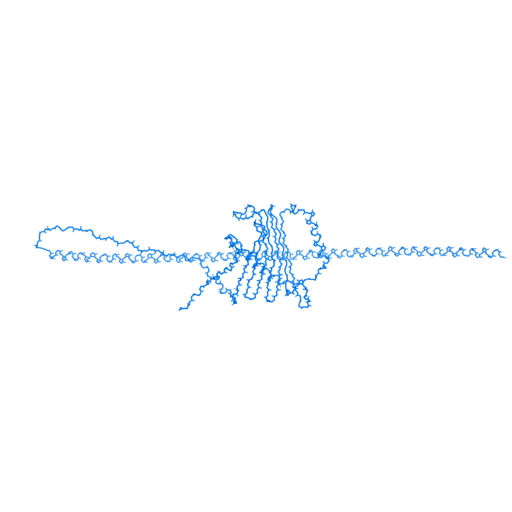3 1.00 71.12 100 GLN A C 1
ATOM 707 O O . GLN A 1 100 ? 5.222 27.545 -4.530 1.00 71.12 100 GLN A O 1
ATOM 712 N N . ALA A 1 101 ? 6.128 26.316 -6.180 1.00 61.91 101 ALA A N 1
ATOM 713 C CA . ALA A 1 101 ? 5.234 25.171 -6.016 1.00 61.91 101 ALA A CA 1
ATOM 714 C C . ALA A 1 101 ? 5.375 24.512 -4.633 1.00 61.91 101 ALA A C 1
ATOM 716 O O . ALA A 1 101 ? 4.391 24.041 -4.064 1.00 61.91 101 ALA A O 1
ATOM 717 N N . TRP A 1 102 ? 6.588 24.505 -4.069 1.00 70.44 102 TRP A N 1
ATOM 718 C CA . TRP A 1 102 ? 6.865 23.957 -2.741 1.00 70.44 102 TRP A CA 1
ATOM 719 C C . TRP A 1 102 ? 6.476 24.902 -1.606 1.00 70.44 102 TRP A C 1
ATOM 721 O O . TRP A 1 102 ? 6.042 24.443 -0.547 1.00 70.44 102 TRP A O 1
ATOM 731 N N . GLY A 1 103 ? 6.622 26.210 -1.820 1.00 81.38 103 GLY A N 1
ATOM 732 C CA . GLY A 1 103 ? 6.470 27.201 -0.764 1.00 81.38 103 GLY A CA 1
ATOM 733 C C . GLY A 1 103 ? 7.356 26.861 0.440 1.00 81.38 103 GLY A C 1
ATOM 734 O O . GLY A 1 103 ? 8.556 26.606 0.307 1.00 81.38 103 GLY A O 1
ATOM 735 N N . VAL A 1 104 ? 6.745 26.820 1.625 1.00 81.81 104 VAL A N 1
ATOM 736 C CA . VAL A 1 104 ? 7.419 26.495 2.896 1.00 81.81 104 VAL A CA 1
ATOM 737 C C . VAL A 1 104 ? 7.325 25.017 3.286 1.00 81.81 104 VAL A C 1
ATOM 739 O O . VAL A 1 104 ? 7.774 24.649 4.372 1.00 81.81 104 VAL A O 1
ATOM 742 N N . ASP A 1 105 ? 6.725 24.171 2.451 1.00 79.81 105 ASP A N 1
ATOM 743 C CA . ASP A 1 105 ? 6.524 22.761 2.779 1.00 79.81 105 ASP A CA 1
ATOM 744 C C . ASP A 1 105 ? 7.825 21.968 2.590 1.00 79.81 105 ASP A C 1
ATOM 746 O O . ASP A 1 105 ? 8.590 22.194 1.649 1.00 79.81 105 ASP A O 1
ATOM 750 N N . LYS A 1 106 ? 8.075 21.023 3.499 1.00 79.88 106 LYS A N 1
ATOM 751 C CA . LYS A 1 106 ? 9.167 20.041 3.419 1.00 79.88 106 LYS A CA 1
ATOM 752 C C . LYS A 1 106 ? 8.693 18.711 2.843 1.00 79.88 106 LYS A C 1
ATOM 754 O O . LYS A 1 106 ? 9.479 18.006 2.224 1.00 79.88 106 LYS A O 1
ATOM 759 N N . VAL A 1 107 ? 7.419 18.377 3.027 1.00 78.94 107 VAL A N 1
ATOM 760 C CA . VAL A 1 107 ? 6.785 17.188 2.450 1.00 78.94 107 VAL A CA 1
ATOM 761 C C . VAL A 1 107 ? 5.499 17.613 1.765 1.00 78.94 107 VAL A C 1
ATOM 763 O O . VAL A 1 107 ? 4.760 18.437 2.303 1.00 78.94 107 VAL A O 1
ATOM 766 N N . LYS A 1 108 ? 5.230 17.044 0.592 1.00 80.25 108 LYS A N 1
ATOM 767 C CA . LYS A 1 108 ? 3.960 17.177 -0.112 1.00 80.25 108 LYS A CA 1
ATOM 768 C C . LYS A 1 108 ? 3.364 15.824 -0.425 1.00 80.25 108 LYS A C 1
ATOM 770 O O . LYS A 1 108 ? 4.080 14.849 -0.629 1.00 80.25 108 LYS A O 1
ATOM 775 N N . THR A 1 109 ? 2.045 15.791 -0.485 1.00 77.62 109 THR A N 1
ATOM 776 C CA . THR A 1 109 ? 1.274 14.599 -0.823 1.00 77.62 109 THR A CA 1
ATOM 777 C C . THR A 1 109 ? 0.192 14.949 -1.818 1.00 77.62 109 THR A C 1
ATOM 779 O O . THR A 1 109 ? -0.337 16.058 -1.790 1.00 77.62 109 THR A O 1
ATOM 782 N N . LEU A 1 110 ? -0.123 13.999 -2.682 1.00 79.88 110 LEU A N 1
ATOM 783 C CA . LEU A 1 110 ? -1.292 14.007 -3.539 1.00 79.88 110 LEU A CA 1
ATOM 784 C C . LEU A 1 110 ? -1.893 12.610 -3.469 1.00 79.88 110 LEU A C 1
ATOM 786 O O . LEU A 1 110 ? -1.201 11.638 -3.756 1.00 79.88 110 LEU A O 1
ATOM 790 N N . ALA A 1 111 ? -3.161 12.504 -3.105 1.00 76.12 111 ALA A N 1
ATOM 791 C CA . ALA A 1 111 ? -3.910 11.267 -3.224 1.00 76.12 111 ALA A CA 1
ATOM 792 C C . ALA A 1 111 ? -5.148 11.505 -4.076 1.00 76.12 111 ALA A C 1
ATOM 794 O O . ALA A 1 111 ? -5.801 12.538 -3.947 1.00 76.12 111 ALA A O 1
ATOM 795 N N . VAL A 1 112 ? -5.467 10.542 -4.930 1.00 73.75 112 VAL A N 1
ATOM 796 C CA . VAL A 1 112 ? -6.671 10.524 -5.756 1.00 73.75 112 VAL A CA 1
ATOM 797 C C . VAL A 1 112 ? -7.323 9.160 -5.600 1.00 73.75 112 VAL A C 1
ATOM 799 O O . VAL A 1 112 ? -6.658 8.126 -5.669 1.00 73.75 112 VAL A O 1
ATOM 802 N N . LEU A 1 113 ? -8.627 9.170 -5.370 1.00 71.69 113 LEU A N 1
ATOM 803 C CA . LEU A 1 113 ? -9.476 7.999 -5.241 1.00 71.69 113 LEU A CA 1
ATOM 804 C C . LEU A 1 113 ? -10.628 8.159 -6.227 1.00 71.69 113 LEU A C 1
ATOM 806 O O . LEU A 1 113 ? -11.277 9.198 -6.243 1.00 71.69 113 LEU A O 1
ATOM 810 N N . ALA A 1 114 ? -10.897 7.143 -7.032 1.00 71.38 114 ALA A N 1
ATOM 811 C CA . ALA A 1 114 ? -12.113 7.061 -7.822 1.00 71.38 114 ALA A CA 1
ATOM 812 C C . ALA A 1 114 ? -12.679 5.648 -7.724 1.00 71.38 114 ALA A C 1
ATOM 814 O O . ALA A 1 114 ? -11.934 4.674 -7.639 1.00 71.38 114 ALA A O 1
ATOM 815 N N . GLY A 1 115 ? -13.996 5.541 -7.691 1.00 71.50 115 GLY A N 1
ATOM 816 C CA . GLY A 1 115 ? -14.713 4.292 -7.524 1.00 71.50 115 GLY A CA 1
ATOM 817 C C . GLY A 1 115 ? -15.964 4.295 -8.382 1.00 71.50 115 GLY A C 1
ATOM 818 O O . GLY A 1 115 ? -16.676 5.294 -8.410 1.00 71.50 115 GLY A O 1
ATOM 819 N N . LYS A 1 116 ? -16.242 3.180 -9.046 1.00 71.88 116 LYS A N 1
ATOM 820 C CA . LYS A 1 116 ? -17.513 2.904 -9.703 1.00 71.88 116 LYS A CA 1
ATOM 821 C C . LYS A 1 116 ? -17.992 1.512 -9.309 1.00 71.88 116 LYS A C 1
ATOM 823 O O . LYS A 1 116 ? -17.217 0.563 -9.390 1.00 71.88 116 LYS A O 1
ATOM 828 N N . ASP A 1 117 ? -19.245 1.405 -8.886 1.00 73.94 117 ASP A N 1
ATOM 829 C CA . ASP A 1 117 ? -19.912 0.151 -8.520 1.00 73.94 117 ASP A CA 1
ATOM 830 C C . ASP A 1 117 ? -21.346 0.168 -9.069 1.00 73.94 117 ASP A C 1
ATOM 832 O O . ASP A 1 117 ? -22.229 0.841 -8.533 1.00 73.94 117 ASP A O 1
ATOM 836 N N . GLY A 1 118 ? -21.563 -0.499 -10.206 1.00 78.75 118 GLY A N 1
ATOM 837 C CA . GLY A 1 118 ? -22.792 -0.341 -10.987 1.00 78.75 118 GLY A CA 1
ATOM 838 C C . GLY A 1 118 ? -22.969 1.108 -11.453 1.00 78.75 118 GLY A C 1
ATOM 839 O O . GLY A 1 118 ? -22.092 1.656 -12.121 1.00 78.75 118 GLY A O 1
ATOM 840 N N . GLU A 1 119 ? -24.090 1.726 -11.079 1.00 77.81 119 GLU A N 1
ATOM 841 C CA . GLU A 1 119 ? -24.372 3.142 -11.352 1.00 77.81 119 GLU A CA 1
ATOM 842 C C . GLU A 1 119 ? -23.706 4.090 -10.347 1.00 77.81 119 GLU A C 1
ATOM 844 O O . GLU A 1 119 ? -23.561 5.274 -10.641 1.00 77.81 119 GLU A O 1
ATOM 849 N N . PHE A 1 120 ? -23.295 3.605 -9.169 1.00 76.38 120 PHE A N 1
ATOM 850 C CA . PHE A 1 120 ? -22.695 4.448 -8.137 1.00 76.38 120 PHE A CA 1
ATOM 851 C C . PHE A 1 120 ? -21.289 4.886 -8.541 1.00 76.38 120 PHE A C 1
ATOM 853 O O . PHE A 1 120 ? -20.448 4.053 -8.876 1.00 76.38 120 PHE A O 1
ATOM 860 N N . GLU A 1 121 ? -21.017 6.184 -8.436 1.00 80.50 121 GLU A N 1
ATOM 861 C CA . GLU A 1 121 ? -19.719 6.776 -8.752 1.00 80.50 121 GLU A CA 1
ATOM 862 C C . GLU A 1 121 ? -19.226 7.614 -7.571 1.00 80.50 121 GLU A C 1
ATOM 864 O O . GLU A 1 121 ? -19.986 8.357 -6.954 1.00 80.50 121 GLU A O 1
ATOM 869 N N . LEU A 1 122 ? -17.941 7.506 -7.253 1.00 82.56 122 LEU A N 1
ATOM 870 C CA . LEU A 1 122 ? -17.250 8.227 -6.189 1.00 82.56 122 LEU A CA 1
ATOM 871 C C . LEU A 1 122 ? -15.935 8.758 -6.747 1.00 82.56 122 LEU A C 1
ATOM 873 O O . LEU A 1 122 ? -15.194 8.040 -7.410 1.00 82.56 122 LEU A O 1
ATOM 877 N N . GLY A 1 123 ? -15.599 9.991 -6.403 1.00 79.19 123 GLY A N 1
ATOM 878 C CA . GLY A 1 123 ? -14.304 10.588 -6.672 1.00 79.19 123 GLY A CA 1
ATOM 879 C C . GLY A 1 123 ? -13.836 11.377 -5.465 1.00 79.19 123 GLY A C 1
ATOM 880 O O . GLY A 1 123 ? -14.628 11.990 -4.756 1.00 79.19 123 GLY A O 1
ATOM 881 N N . GLY A 1 124 ? -12.540 11.389 -5.219 1.00 80.44 124 GLY A N 1
ATOM 882 C CA . GLY A 1 124 ? -11.950 12.195 -4.177 1.00 80.44 124 GLY A CA 1
ATOM 883 C C . GLY A 1 124 ? -10.491 12.475 -4.454 1.00 80.44 124 GLY A C 1
ATOM 884 O O . GLY A 1 124 ? -9.794 11.703 -5.105 1.00 80.44 124 GLY A O 1
ATOM 885 N N . PHE A 1 125 ? -10.020 13.596 -3.941 1.00 83.25 125 PHE A N 1
ATOM 886 C CA . PHE A 1 125 ? -8.614 13.935 -3.967 1.00 83.25 125 PHE A CA 1
ATOM 887 C C . PHE A 1 125 ? -8.224 14.626 -2.671 1.00 83.25 125 PHE A C 1
ATOM 889 O O . PHE A 1 125 ? -9.045 15.249 -1.998 1.00 83.25 125 PHE A O 1
ATOM 896 N N . ASN A 1 126 ? -6.947 14.555 -2.335 1.00 83.75 126 ASN A N 1
ATOM 897 C CA . ASN A 1 126 ? -6.345 15.474 -1.394 1.00 83.75 126 ASN A CA 1
ATOM 898 C C . ASN A 1 126 ? -4.944 15.857 -1.856 1.00 83.75 126 ASN A C 1
ATOM 900 O O . ASN A 1 126 ? -4.241 15.062 -2.469 1.00 83.75 126 ASN A O 1
ATOM 904 N N . THR A 1 127 ? -4.550 17.089 -1.568 1.00 86.25 127 THR A N 1
ATOM 905 C CA . THR A 1 127 ? -3.179 17.563 -1.695 1.00 86.25 127 THR A CA 1
ATOM 906 C C . THR A 1 127 ? -2.765 18.189 -0.378 1.00 86.25 127 THR A C 1
ATOM 908 O O . THR A 1 127 ? -3.455 19.056 0.159 1.00 86.25 127 THR A O 1
ATOM 911 N N . GLY A 1 128 ? -1.675 17.690 0.191 1.00 86.50 128 GLY A N 1
ATOM 912 C CA . GLY A 1 128 ? -1.209 18.058 1.519 1.00 86.50 128 GLY A CA 1
ATOM 913 C C . GLY A 1 128 ? 0.215 18.580 1.501 1.00 86.50 128 GLY A C 1
ATOM 914 O O . GLY A 1 128 ? 1.023 18.152 0.683 1.00 86.50 128 GLY A O 1
ATOM 915 N N . GLY A 1 129 ? 0.525 19.479 2.426 1.00 85.12 129 GLY A N 1
ATOM 916 C CA . GLY A 1 129 ? 1.850 20.028 2.678 1.00 85.12 129 GLY A CA 1
ATOM 917 C C . GLY A 1 129 ? 2.175 19.972 4.166 1.00 85.12 129 GLY A C 1
ATOM 918 O O . GLY A 1 129 ? 1.305 20.227 5.001 1.00 85.12 129 GLY A O 1
ATOM 919 N N . LEU A 1 130 ? 3.412 19.627 4.506 1.00 85.19 130 LEU A N 1
ATOM 920 C CA . LEU A 1 130 ? 3.892 19.543 5.883 1.00 85.19 130 LEU A CA 1
ATOM 921 C C . LEU A 1 130 ? 5.242 20.247 6.021 1.00 85.19 130 LEU A C 1
ATOM 923 O O . LEU A 1 130 ? 6.159 20.023 5.231 1.00 85.19 130 LEU A O 1
ATOM 927 N N . ASN A 1 131 ? 5.381 21.041 7.078 1.00 84.19 131 ASN A N 1
ATOM 928 C CA . ASN A 1 131 ? 6.647 21.542 7.599 1.00 84.19 131 ASN A CA 1
ATOM 929 C C . ASN A 1 131 ? 6.687 21.417 9.134 1.00 84.19 131 ASN A C 1
ATOM 931 O O . ASN A 1 131 ? 5.781 20.853 9.742 1.00 84.19 131 ASN A O 1
ATOM 935 N N . GLU A 1 132 ? 7.740 21.938 9.765 1.00 83.62 132 GLU A N 1
ATOM 936 C CA . GLU A 1 132 ? 7.968 21.821 11.218 1.00 83.62 132 GLU A CA 1
ATOM 937 C C . GLU A 1 132 ? 6.831 22.388 12.073 1.00 83.62 132 GLU A C 1
ATOM 939 O O . GLU A 1 132 ? 6.573 21.904 13.170 1.00 83.62 132 GLU A O 1
ATOM 944 N N . ASN A 1 133 ? 6.136 23.403 11.562 1.00 86.31 133 ASN A N 1
ATOM 945 C CA . ASN A 1 133 ? 5.183 24.196 12.328 1.00 86.31 133 ASN A CA 1
ATOM 946 C C . ASN A 1 133 ? 3.756 24.081 11.795 1.00 86.31 133 ASN A C 1
ATOM 948 O O . ASN A 1 133 ? 2.855 24.730 12.324 1.00 86.31 133 ASN A O 1
ATOM 952 N N . LYS A 1 134 ? 3.531 23.324 10.720 1.00 87.56 134 LYS A N 1
ATOM 953 C CA . LYS A 1 134 ? 2.245 23.299 10.033 1.00 87.56 134 LYS A CA 1
ATOM 954 C C . LYS A 1 134 ? 2.088 22.042 9.189 1.00 87.56 134 LYS A C 1
ATOM 956 O O . LYS A 1 134 ? 2.944 21.740 8.365 1.00 87.56 134 LYS A O 1
ATOM 961 N N . ALA A 1 135 ? 0.934 21.401 9.309 1.00 88.12 135 ALA A N 1
ATOM 962 C CA . ALA A 1 135 ? 0.372 20.549 8.270 1.00 88.12 135 ALA A CA 1
ATOM 963 C C . ALA A 1 135 ? -0.808 21.283 7.628 1.00 88.12 135 ALA A C 1
ATOM 965 O O . ALA A 1 135 ? -1.586 21.935 8.321 1.00 88.12 135 ALA A O 1
ATOM 966 N N . SER A 1 136 ? -0.972 21.195 6.317 1.00 89.25 136 SER A N 1
ATOM 967 C CA . SER A 1 136 ? -2.182 21.647 5.635 1.00 89.25 136 SER A CA 1
ATOM 968 C C . SER A 1 136 ? -2.583 20.680 4.547 1.00 89.25 136 SER A C 1
ATOM 970 O O . SER A 1 136 ? -1.729 20.036 3.956 1.00 89.25 136 SER A O 1
ATOM 972 N N . VAL A 1 137 ? -3.874 20.601 4.273 1.00 87.31 137 VAL A N 1
ATOM 973 C CA . VAL A 1 137 ? -4.443 19.763 3.227 1.00 87.31 137 VAL A CA 1
ATOM 974 C C . VAL A 1 137 ? -5.577 20.513 2.552 1.00 87.31 137 VAL A C 1
ATOM 976 O O . VAL A 1 137 ? -6.342 21.200 3.221 1.00 87.31 137 VAL A O 1
ATOM 979 N N . VAL A 1 138 ? -5.679 20.389 1.238 1.00 87.88 138 VAL A N 1
ATOM 980 C CA . VAL A 1 138 ? -6.869 20.718 0.454 1.00 87.88 138 VAL A CA 1
ATOM 981 C C . VAL A 1 138 ? -7.424 19.400 -0.049 1.00 87.88 138 VAL A C 1
ATOM 983 O O . VAL A 1 138 ? -6.663 18.560 -0.518 1.00 87.88 138 VAL A O 1
ATOM 986 N N . TYR A 1 139 ? -8.723 19.188 0.072 1.00 86.62 139 TYR A N 1
ATOM 987 C CA . TYR A 1 139 ? -9.365 17.951 -0.341 1.00 86.62 139 TYR A CA 1
ATOM 988 C C . TYR A 1 139 ? -10.690 18.216 -1.032 1.00 86.62 139 TYR A C 1
ATOM 990 O O . TYR A 1 139 ? -11.336 19.240 -0.817 1.00 86.62 139 TYR A O 1
ATOM 998 N N . GLY A 1 140 ? -11.098 17.256 -1.845 1.00 82.81 140 GLY A N 1
ATOM 999 C CA . GLY A 1 140 ? -12.421 17.191 -2.426 1.00 82.81 140 GLY A CA 1
ATOM 1000 C C . GLY A 1 140 ? -12.926 15.760 -2.399 1.00 82.81 140 GLY A C 1
ATOM 1001 O O . GLY A 1 140 ? -12.144 14.823 -2.531 1.00 82.81 140 GLY A O 1
ATOM 1002 N N . VAL A 1 141 ? -14.225 15.588 -2.219 1.00 84.44 141 VAL A N 1
ATOM 1003 C CA . VAL A 1 141 ? -14.919 14.321 -2.435 1.00 84.44 141 VAL A CA 1
ATOM 1004 C C . VAL A 1 141 ? -16.250 14.615 -3.101 1.00 84.44 141 VAL A C 1
ATOM 1006 O O . VAL A 1 141 ? -16.914 15.588 -2.761 1.00 84.44 141 VAL A O 1
ATOM 1009 N N . GLY A 1 142 ? -16.640 13.788 -4.053 1.00 84.12 142 GLY A N 1
ATOM 1010 C CA . GLY A 1 142 ? -17.939 13.846 -4.692 1.00 84.12 142 GLY A CA 1
ATOM 1011 C C . GLY A 1 142 ? -18.426 12.448 -5.011 1.00 84.12 142 GLY A C 1
ATOM 1012 O O . GLY A 1 142 ? -17.626 11.531 -5.182 1.00 84.12 142 GLY A O 1
ATOM 1013 N N . TYR A 1 143 ? -19.736 12.278 -5.059 1.00 83.12 143 TYR A N 1
ATOM 1014 C CA . TYR A 1 143 ? -20.345 11.031 -5.483 1.00 83.12 143 TYR A CA 1
ATOM 1015 C C . TYR A 1 143 ? -21.640 11.283 -6.248 1.00 83.12 143 TYR A C 1
ATOM 1017 O O . TYR A 1 143 ? -22.246 12.352 -6.133 1.00 83.12 143 TYR A O 1
ATOM 1025 N N . LYS A 1 144 ? -22.072 10.269 -6.993 1.00 84.44 144 LYS A N 1
ATOM 1026 C CA . LYS A 1 144 ? -23.313 10.257 -7.762 1.00 84.44 144 LYS A CA 1
ATOM 1027 C C . LYS A 1 144 ? -24.004 8.896 -7.650 1.00 84.44 144 LYS A C 1
ATOM 1029 O O . LYS A 1 144 ? -23.347 7.885 -7.406 1.00 84.44 144 LYS A O 1
ATOM 1034 N N . ASN A 1 145 ? -25.321 8.885 -7.850 1.00 82.00 145 ASN A N 1
ATOM 1035 C CA . ASN A 1 145 ? -26.193 7.710 -7.892 1.00 82.00 145 ASN A CA 1
ATOM 1036 C C . ASN A 1 145 ? -26.170 6.868 -6.596 1.00 82.00 145 ASN A C 1
ATOM 1038 O O . ASN A 1 145 ? -26.170 5.639 -6.628 1.00 82.00 145 ASN A O 1
ATOM 1042 N N . LEU A 1 146 ? -26.167 7.521 -5.426 1.00 77.25 146 LEU A N 1
ATOM 1043 C CA . LEU A 1 146 ? -26.219 6.863 -4.106 1.00 77.25 146 LEU A CA 1
ATOM 1044 C C . LEU A 1 146 ? -27.666 6.593 -3.625 1.00 77.25 146 LEU A C 1
ATOM 1046 O O . LEU A 1 146 ? -27.952 6.554 -2.430 1.00 77.25 146 LEU A O 1
ATOM 1050 N N . GLU A 1 147 ? -28.603 6.392 -4.550 1.00 64.88 147 GLU A N 1
ATOM 1051 C CA . GLU A 1 147 ? -30.055 6.368 -4.293 1.00 64.88 147 GLU A CA 1
ATOM 1052 C C . GLU A 1 147 ? -30.525 5.205 -3.393 1.00 64.88 147 GLU A C 1
ATOM 1054 O O . GLU A 1 147 ? -31.644 5.218 -2.883 1.00 64.88 147 GLU A O 1
ATOM 1059 N N . HIS A 1 148 ? -29.662 4.221 -3.119 1.00 57.59 148 HIS A N 1
ATOM 1060 C CA . HIS A 1 148 ? -30.016 2.993 -2.397 1.00 57.59 148 HIS A CA 1
ATOM 1061 C C . HIS A 1 148 ? -29.436 2.861 -0.978 1.00 57.59 148 HIS A C 1
ATOM 1063 O O . HIS A 1 148 ? -29.626 1.821 -0.349 1.00 57.59 148 HIS A O 1
ATOM 1069 N N . ARG A 1 149 ? -28.718 3.862 -0.437 1.00 57.88 149 ARG A N 1
ATOM 1070 C CA . ARG A 1 149 ? -27.988 3.693 0.846 1.00 57.88 149 ARG A CA 1
ATOM 1071 C C . ARG A 1 149 ? -28.648 4.279 2.099 1.00 57.88 149 ARG A C 1
ATOM 1073 O O . ARG A 1 149 ? -28.095 4.119 3.187 1.00 57.88 149 ARG A O 1
ATOM 1080 N N . GLY A 1 150 ? -29.834 4.877 1.987 1.00 58.38 150 GLY A N 1
ATOM 1081 C CA . GLY A 1 150 ? -30.686 5.196 3.139 1.00 58.38 150 GLY A CA 1
ATOM 1082 C C . GLY A 1 150 ? -31.456 6.516 3.022 1.00 58.38 150 GLY A C 1
ATOM 1083 O O . GLY A 1 150 ? -31.121 7.365 2.197 1.00 58.38 150 GLY A O 1
ATOM 1084 N N . PRO A 1 151 ? -32.489 6.716 3.859 1.00 65.69 151 PRO A N 1
ATOM 1085 C CA . PRO A 1 151 ? -33.279 7.941 3.855 1.00 65.69 151 PRO A CA 1
ATOM 1086 C C . PRO A 1 151 ? -32.423 9.162 4.232 1.00 65.69 151 PRO A C 1
ATOM 1088 O O . PRO A 1 151 ? -31.724 9.158 5.246 1.00 65.69 151 PRO A O 1
ATOM 1091 N N . GLY A 1 152 ? -32.511 10.226 3.427 1.00 67.12 152 GLY A N 1
ATOM 1092 C CA . GLY A 1 152 ? -31.900 11.531 3.714 1.00 67.12 152 GLY A CA 1
ATOM 1093 C C . GLY A 1 152 ? -30.472 11.738 3.198 1.00 67.12 152 GLY A C 1
ATOM 1094 O O . GLY A 1 152 ? -29.868 12.762 3.518 1.00 67.12 152 GLY A O 1
ATOM 1095 N N . VAL A 1 153 ? -29.929 10.809 2.408 1.00 67.75 153 VAL A N 1
ATOM 1096 C CA . VAL A 1 153 ? -28.661 11.009 1.693 1.00 67.75 153 VAL A CA 1
ATOM 1097 C C . VAL A 1 153 ? -28.970 11.477 0.265 1.00 67.75 153 VAL A C 1
ATOM 1099 O O . VAL A 1 153 ? -29.756 10.811 -0.408 1.00 67.75 153 VAL A O 1
ATOM 1102 N N . PRO A 1 154 ? -28.416 12.612 -0.203 1.00 72.88 154 PRO A N 1
ATOM 1103 C CA . PRO A 1 154 ? -28.593 13.052 -1.587 1.00 72.88 154 PRO A CA 1
ATOM 1104 C C . PRO A 1 154 ? -28.140 11.978 -2.584 1.00 72.88 154 PRO A C 1
ATOM 1106 O O . PRO A 1 154 ? -27.183 11.258 -2.313 1.00 72.88 154 PRO A O 1
ATOM 1109 N N . SER A 1 155 ? -28.803 11.872 -3.739 1.00 78.75 155 SER A N 1
ATOM 1110 C CA . SER A 1 155 ? -28.386 10.960 -4.815 1.00 78.75 155 SER A CA 1
ATOM 1111 C C . SER A 1 155 ? -27.021 11.353 -5.387 1.00 78.75 155 SER A C 1
ATOM 1113 O O . SER A 1 155 ? -26.219 10.489 -5.735 1.00 78.75 155 SER A O 1
ATOM 1115 N N . GLU A 1 156 ? -26.728 12.650 -5.399 1.00 82.06 156 GLU A N 1
ATOM 1116 C CA . GLU A 1 156 ? -25.445 13.239 -5.759 1.00 82.06 156 GLU A CA 1
ATOM 1117 C C . GLU A 1 156 ? -25.008 14.262 -4.711 1.00 82.06 156 GLU A C 1
ATOM 1119 O O . GLU A 1 156 ? -25.821 15.006 -4.154 1.00 82.06 156 GLU A O 1
ATOM 1124 N N . TRP A 1 157 ? -23.712 14.298 -4.411 1.00 81.81 157 TRP A N 1
ATOM 1125 C CA . TRP A 1 157 ? -23.179 15.250 -3.445 1.00 81.81 157 TRP A CA 1
ATOM 1126 C C . TRP A 1 157 ? -21.701 15.526 -3.667 1.00 81.81 157 TRP A C 1
ATOM 1128 O O . TRP A 1 157 ? -20.977 14.725 -4.253 1.00 81.81 157 TRP A O 1
ATOM 1138 N N . GLY A 1 158 ? -21.243 16.658 -3.141 1.00 82.94 158 GLY A N 1
ATOM 1139 C CA . GLY A 1 158 ? -19.853 17.074 -3.206 1.00 82.94 158 GLY A CA 1
ATOM 1140 C C . GLY A 1 158 ? -19.446 17.863 -1.972 1.00 82.94 158 GLY A C 1
ATOM 1141 O O . GLY A 1 158 ? -20.257 18.531 -1.334 1.00 82.94 158 GLY A O 1
ATOM 1142 N N . LEU A 1 159 ? -18.165 17.789 -1.650 1.00 84.81 159 LEU A N 1
ATOM 1143 C CA . LEU A 1 159 ? -17.513 18.535 -0.593 1.00 84.81 159 LEU A CA 1
ATOM 1144 C C . LEU A 1 159 ? -16.127 18.921 -1.092 1.00 84.81 159 LEU A C 1
ATOM 1146 O O . LEU A 1 159 ? -15.360 18.057 -1.504 1.00 84.81 159 LEU A O 1
ATOM 1150 N N . ALA A 1 160 ? -15.781 20.193 -0.980 1.00 85.69 160 ALA A N 1
ATOM 1151 C CA . ALA A 1 160 ? -14.406 20.656 -1.068 1.00 85.69 160 ALA A CA 1
ATOM 1152 C C . ALA A 1 160 ? -14.017 21.283 0.267 1.00 85.69 160 ALA A C 1
ATOM 1154 O O . ALA A 1 160 ? -14.836 21.914 0.929 1.00 85.69 160 ALA A O 1
ATOM 1155 N N . GLY A 1 161 ? -12.775 21.122 0.688 1.00 86.62 161 GLY A N 1
ATOM 1156 C CA . GLY A 1 161 ? -12.332 21.681 1.950 1.00 86.62 161 GLY A CA 1
ATOM 1157 C C . GLY A 1 161 ? -10.839 21.899 2.009 1.00 86.62 161 GLY A C 1
ATOM 1158 O O . GLY A 1 161 ? -10.068 21.396 1.195 1.00 86.62 161 GLY A O 1
ATOM 1159 N N . ALA A 1 162 ? -10.434 22.671 3.003 1.00 89.38 162 ALA A N 1
ATOM 1160 C CA . ALA A 1 162 ? -9.047 22.828 3.369 1.00 89.38 162 ALA A CA 1
ATOM 1161 C C . ALA A 1 162 ? -8.922 22.756 4.885 1.00 89.38 162 ALA A C 1
ATOM 1163 O O . ALA A 1 162 ? -9.700 23.376 5.606 1.00 89.38 162 ALA A O 1
ATOM 1164 N N . ALA A 1 163 ? -7.928 22.026 5.373 1.00 90.19 163 ALA A N 1
ATOM 1165 C CA . ALA A 1 163 ? -7.595 21.966 6.784 1.00 90.19 163 ALA A CA 1
ATOM 1166 C C . ALA A 1 163 ? -6.136 22.357 7.005 1.00 90.19 163 ALA A C 1
ATOM 1168 O O . ALA A 1 163 ? -5.270 22.158 6.155 1.00 90.19 163 ALA A O 1
ATOM 1169 N N . LYS A 1 164 ? -5.864 22.930 8.168 1.00 90.69 164 LYS A N 1
ATOM 1170 C CA . LYS A 1 164 ? -4.542 23.314 8.635 1.00 90.69 164 LYS A CA 1
ATOM 1171 C C . LYS A 1 164 ? -4.426 22.953 10.105 1.00 90.69 164 LYS A C 1
ATOM 1173 O O . LYS A 1 164 ? -5.274 23.316 10.914 1.00 90.69 164 LYS A O 1
ATOM 1178 N N . VAL A 1 165 ? -3.332 22.296 10.447 1.00 89.56 165 VAL A N 1
ATOM 1179 C CA . VAL A 1 165 ? -2.937 21.998 11.818 1.00 89.56 165 VAL A CA 1
ATOM 1180 C C . VAL A 1 165 ? -1.644 22.740 12.093 1.00 89.56 165 VAL A C 1
ATOM 1182 O O . VAL A 1 165 ? -0.682 22.600 11.343 1.00 89.56 165 VAL A O 1
ATOM 1185 N N . THR A 1 166 ? -1.615 23.524 13.159 1.00 89.19 166 THR A N 1
ATOM 1186 C CA . THR A 1 166 ? -0.405 24.172 13.680 1.00 89.19 166 THR A CA 1
ATOM 1187 C C . THR A 1 166 ? -0.245 23.810 15.158 1.00 89.19 166 THR A C 1
ATOM 1189 O O . THR A 1 166 ? -1.215 23.362 15.777 1.00 89.19 166 THR A O 1
ATOM 1192 N N . PRO A 1 167 ? 0.945 23.966 15.767 1.00 86.94 167 PRO A N 1
ATOM 1193 C CA . PRO A 1 167 ? 1.119 23.754 17.197 1.00 86.94 167 PRO A CA 1
ATOM 1194 C C . PRO A 1 167 ? 0.082 24.536 18.007 1.00 86.94 167 PRO A C 1
ATOM 1196 O O . PRO A 1 167 ? 0.111 25.761 18.069 1.00 86.94 167 PRO A O 1
ATOM 1199 N N . GLY A 1 168 ? -0.843 23.809 18.629 1.00 84.62 168 GLY A N 1
ATOM 1200 C CA . GLY A 1 168 ? -1.889 24.389 19.463 1.00 84.62 168 GLY A CA 1
ATOM 1201 C C . GLY A 1 168 ? -3.171 24.813 18.741 1.00 84.62 168 GLY A C 1
ATOM 1202 O O . GLY A 1 168 ? -4.044 25.391 19.386 1.00 84.62 168 GLY A O 1
ATOM 1203 N N . SER A 1 169 ? -3.346 24.528 17.446 1.00 90.25 169 SER A N 1
ATOM 1204 C CA . SER A 1 169 ? -4.620 24.804 16.769 1.00 90.25 169 SER A CA 1
ATOM 1205 C C . SER A 1 169 ? -4.914 23.913 15.561 1.00 90.25 169 SER A C 1
ATOM 1207 O O . SER A 1 169 ? -4.027 23.417 14.866 1.00 90.25 169 SER A O 1
ATOM 1209 N N . PHE A 1 170 ? -6.208 23.740 15.312 1.00 90.06 170 PHE A N 1
ATOM 1210 C CA . PHE A 1 170 ? -6.780 23.111 14.133 1.00 90.06 170 PHE A CA 1
ATOM 1211 C C . PHE A 1 170 ? -7.758 24.086 13.486 1.00 90.06 170 PHE A C 1
ATOM 1213 O O . PHE A 1 170 ? -8.652 24.612 14.149 1.00 90.06 170 PHE A O 1
ATOM 1220 N N . GLU A 1 171 ? -7.607 24.309 12.189 1.00 89.06 171 GLU A N 1
ATOM 1221 C CA . GLU A 1 171 ? -8.524 25.105 11.385 1.00 89.06 171 GLU A CA 1
ATOM 1222 C C . GLU A 1 171 ? -8.971 24.273 10.188 1.00 89.06 171 GLU A C 1
ATOM 1224 O O . GLU A 1 171 ? -8.138 23.685 9.506 1.00 89.06 171 GLU A O 1
ATOM 1229 N N . ALA A 1 172 ? -10.265 24.243 9.899 1.00 89.69 172 ALA A N 1
ATOM 1230 C CA . ALA A 1 172 ? -10.794 23.645 8.684 1.00 89.69 172 ALA A CA 1
ATOM 1231 C C . ALA A 1 172 ? -11.881 24.532 8.087 1.00 89.69 172 ALA A C 1
ATOM 1233 O O . ALA A 1 172 ? -12.656 25.153 8.810 1.00 89.69 172 ALA A O 1
ATOM 1234 N N . VAL A 1 173 ? -11.940 24.585 6.765 1.00 86.56 173 VAL A N 1
ATOM 1235 C CA . VAL A 1 173 ? -13.048 25.152 6.005 1.00 86.56 173 VAL A CA 1
ATOM 1236 C C . VAL A 1 173 ? -13.569 24.075 5.071 1.00 86.56 173 VAL A C 1
ATOM 1238 O O . VAL A 1 173 ? -12.791 23.383 4.424 1.00 86.56 173 VAL A O 1
ATOM 1241 N N . ASN A 1 174 ? -14.882 23.919 5.033 1.00 86.06 174 ASN A N 1
ATOM 1242 C CA . ASN A 1 174 ? -15.587 22.968 4.190 1.00 86.06 174 ASN A CA 1
ATOM 1243 C C . ASN A 1 174 ? -16.632 23.731 3.394 1.00 86.06 174 ASN A C 1
ATOM 1245 O O . ASN A 1 174 ? -17.296 24.594 3.955 1.00 86.06 174 ASN A O 1
ATOM 1249 N N . ALA A 1 175 ? -16.789 23.398 2.125 1.00 81.50 175 ALA A N 1
ATOM 1250 C CA . ALA A 1 175 ? -17.771 23.958 1.220 1.00 81.50 175 ALA A CA 1
ATOM 1251 C C . ALA A 1 175 ? -18.519 22.820 0.522 1.00 81.50 175 ALA A C 1
ATOM 1253 O O . ALA A 1 175 ? -17.904 21.847 0.082 1.00 81.50 175 ALA A O 1
ATOM 1254 N N . ILE A 1 176 ? -19.837 22.947 0.429 1.00 82.62 176 ILE A N 1
ATOM 1255 C CA . ILE A 1 176 ? -20.734 22.003 -0.239 1.00 82.62 176 ILE A CA 1
ATOM 1256 C C . ILE A 1 176 ? -21.579 22.763 -1.269 1.00 82.62 176 ILE A C 1
ATOM 1258 O O . ILE A 1 176 ? -21.828 23.956 -1.079 1.00 82.62 176 ILE A O 1
ATOM 1262 N N . PRO A 1 177 ? -22.038 22.117 -2.351 1.00 75.44 177 PRO A N 1
ATOM 1263 C CA . PRO A 1 177 ? -22.993 22.724 -3.271 1.00 75.44 177 PRO A CA 1
ATOM 1264 C C . PRO A 1 177 ? -24.267 23.166 -2.541 1.00 75.44 177 PRO A C 1
ATOM 1266 O O . PRO A 1 177 ? -24.836 22.394 -1.765 1.00 75.44 177 PRO A O 1
ATOM 1269 N N . SER A 1 178 ? -24.715 24.399 -2.790 1.00 78.06 178 SER A N 1
ATOM 1270 C CA . SER A 1 178 ? -25.969 24.910 -2.231 1.00 78.06 178 SER A CA 1
ATOM 1271 C C . SER A 1 178 ? -27.147 24.619 -3.158 1.00 78.06 178 SER A C 1
ATOM 1273 O O . SER A 1 178 ? -27.052 24.801 -4.373 1.00 78.06 178 SER A O 1
ATOM 1275 N N . ALA A 1 179 ? -28.303 24.274 -2.586 1.00 76.12 179 ALA A N 1
ATOM 1276 C CA . ALA A 1 179 ? -29.549 24.093 -3.339 1.00 76.12 179 ALA A CA 1
ATOM 1277 C C . ALA A 1 179 ? -30.032 25.382 -4.039 1.00 76.12 179 ALA A C 1
ATOM 1279 O O . ALA A 1 179 ? -30.851 25.322 -4.950 1.00 76.12 179 ALA A O 1
ATOM 1280 N N . LYS A 1 180 ? -29.531 26.553 -3.622 1.00 80.88 180 LYS A N 1
ATOM 1281 C CA . LYS A 1 180 ? -29.856 27.861 -4.216 1.00 80.88 180 LYS A CA 1
ATOM 1282 C C . LYS A 1 180 ? -28.874 28.290 -5.317 1.00 80.88 180 LYS A C 1
ATOM 1284 O O . LYS A 1 180 ? -28.962 29.418 -5.795 1.00 80.88 180 LYS A O 1
ATOM 1289 N N . GLY A 1 181 ? -27.943 27.414 -5.701 1.00 75.38 181 GLY A N 1
ATOM 1290 C CA . GLY A 1 181 ? -26.783 27.755 -6.524 1.00 75.38 181 GLY A CA 1
ATOM 1291 C C . GLY A 1 181 ? -25.618 28.295 -5.684 1.00 75.38 181 GLY A C 1
ATOM 1292 O O . GLY A 1 181 ? -25.812 28.855 -4.606 1.00 75.38 181 GLY A O 1
ATOM 1293 N N . GLY A 1 182 ? -24.386 28.110 -6.165 1.00 80.50 182 GLY A N 1
ATOM 1294 C CA . GLY A 1 182 ? -23.169 28.476 -5.429 1.00 80.50 182 GLY A CA 1
ATOM 1295 C C . GLY A 1 182 ? -22.736 27.434 -4.386 1.00 80.50 182 GLY A C 1
ATOM 1296 O O . GLY A 1 182 ? -23.004 26.241 -4.541 1.00 80.50 182 GLY A O 1
ATOM 1297 N N . LEU A 1 183 ? -22.029 27.881 -3.340 1.00 77.75 183 LEU A N 1
ATOM 1298 C CA . LEU A 1 183 ? -21.451 27.029 -2.294 1.00 77.75 183 LEU A CA 1
ATOM 1299 C C . LEU A 1 183 ? -21.876 27.494 -0.895 1.00 77.75 183 LEU A C 1
ATOM 1301 O O . LEU A 1 183 ? -21.660 28.651 -0.537 1.00 77.75 183 LEU A O 1
ATOM 1305 N N . ASP A 1 184 ? -22.388 26.571 -0.084 1.00 78.19 184 ASP A N 1
ATOM 1306 C CA . ASP A 1 184 ? -22.534 26.763 1.359 1.00 78.19 184 ASP A CA 1
ATOM 1307 C C . ASP A 1 184 ? -21.229 26.342 2.036 1.00 78.19 184 ASP A C 1
ATOM 1309 O O . ASP A 1 184 ? -20.743 25.235 1.802 1.00 78.19 184 ASP A O 1
ATOM 1313 N N . TYR A 1 185 ? -20.645 27.196 2.881 1.00 87.50 185 TYR A N 1
ATOM 1314 C CA . TYR A 1 185 ? -19.390 26.879 3.564 1.00 87.50 185 TYR A CA 1
ATOM 1315 C C . TYR A 1 185 ? -19.482 27.013 5.084 1.00 87.50 185 TYR A C 1
ATOM 1317 O O . TYR A 1 185 ? -20.231 27.822 5.629 1.00 87.50 185 TYR A O 1
ATOM 1325 N N . GLY A 1 186 ? -18.685 26.209 5.781 1.00 80.56 186 GLY A N 1
ATOM 1326 C CA . GLY A 1 186 ? -18.534 26.228 7.228 1.00 80.56 186 GLY A CA 1
ATOM 1327 C C . GLY A 1 186 ? -17.063 26.238 7.618 1.00 80.56 186 GLY A C 1
ATOM 1328 O O . GLY A 1 186 ? -16.240 25.571 6.992 1.00 80.56 186 GLY A O 1
ATOM 1329 N N . GLN A 1 187 ? -16.733 26.988 8.669 1.00 88.50 187 GLN A N 1
ATOM 1330 C CA . GLN A 1 187 ? -15.382 27.053 9.218 1.00 88.50 187 GLN A CA 1
ATOM 1331 C C . GLN A 1 187 ? -15.353 26.514 10.651 1.00 88.50 187 GLN A C 1
ATOM 1333 O O . GLN A 1 187 ? -16.159 26.900 11.494 1.00 88.50 187 GLN A O 1
ATOM 1338 N N . LEU A 1 188 ? -14.384 25.649 10.931 1.00 84.50 188 LEU A N 1
ATOM 1339 C CA . LEU A 1 188 ? -14.067 25.119 12.248 1.00 84.50 188 LEU A CA 1
ATOM 1340 C C . LEU A 1 188 ? -12.703 25.662 12.676 1.00 84.50 188 LEU A C 1
ATOM 1342 O O . LEU A 1 188 ? -11.726 25.523 11.946 1.00 84.50 188 LEU A O 1
ATOM 1346 N N . LYS A 1 189 ? -12.628 26.264 13.863 1.00 90.19 189 LYS A N 1
ATOM 1347 C CA . LYS A 1 189 ? -11.368 26.662 14.500 1.00 90.19 189 LYS A CA 1
ATOM 1348 C C . LYS A 1 189 ? -11.361 26.147 15.931 1.00 90.19 189 LYS A C 1
ATOM 1350 O O . LYS A 1 189 ? -12.257 26.476 16.704 1.00 90.19 189 LYS A O 1
ATOM 1355 N N . VAL A 1 190 ? -10.367 25.340 16.275 1.00 86.38 190 VAL A N 1
ATOM 1356 C CA . VAL A 1 190 ? -10.227 24.723 17.597 1.00 86.38 190 VAL A CA 1
ATOM 1357 C C . VAL A 1 190 ? -8.820 24.986 18.111 1.00 86.38 190 VAL A C 1
ATOM 1359 O O . VAL A 1 190 ? -7.843 24.750 17.402 1.00 86.38 190 VAL A O 1
ATOM 1362 N N . ALA A 1 191 ? -8.707 25.463 19.349 1.00 86.62 191 ALA A N 1
ATOM 1363 C CA . ALA A 1 191 ? -7.433 25.489 20.055 1.00 86.62 191 ALA A CA 1
ATOM 1364 C C . ALA A 1 191 ? -7.134 24.081 20.590 1.00 86.62 191 ALA A C 1
ATOM 1366 O O . ALA A 1 191 ? -7.960 23.484 21.279 1.00 86.62 191 ALA A O 1
ATOM 1367 N N . ILE A 1 192 ? -5.960 23.550 20.269 1.00 79.62 192 ILE A N 1
ATOM 1368 C CA . ILE A 1 192 ? -5.475 22.271 20.786 1.00 79.62 192 ILE A CA 1
ATOM 1369 C C . ILE A 1 192 ? -4.644 22.587 22.028 1.00 79.62 192 ILE A C 1
ATOM 1371 O O . ILE A 1 192 ? -3.621 23.266 21.942 1.00 79.62 192 ILE A O 1
ATOM 1375 N N . ALA A 1 193 ? -5.073 22.117 23.198 1.00 67.12 193 ALA A N 1
ATOM 1376 C CA . ALA A 1 193 ? -4.269 22.261 24.405 1.00 67.12 193 ALA A CA 1
ATOM 1377 C C . ALA A 1 193 ? -2.922 21.538 24.224 1.00 67.12 193 ALA A C 1
ATOM 1379 O O . ALA A 1 193 ? -2.874 20.407 23.737 1.00 67.12 193 ALA A O 1
ATOM 1380 N N . LYS A 1 194 ? -1.817 22.187 24.613 1.00 56.56 194 LYS A N 1
ATOM 1381 C CA . LYS A 1 194 ? -0.508 21.527 24.670 1.00 56.56 194 LYS A CA 1
ATOM 1382 C C . LYS A 1 194 ? -0.545 20.480 25.784 1.00 56.56 194 LYS A C 1
ATOM 1384 O O . LYS A 1 194 ? -0.663 20.830 26.952 1.00 56.56 194 LYS A O 1
ATOM 1389 N N . GLY A 1 195 ? -0.422 19.213 25.414 1.00 55.81 195 GLY A N 1
ATOM 1390 C CA . GLY A 1 195 ? -0.294 18.102 26.347 1.00 55.81 195 GLY A CA 1
ATOM 1391 C C . GLY A 1 195 ? 0.054 16.827 25.594 1.00 55.81 195 GLY A C 1
ATOM 1392 O O . GLY A 1 195 ? -0.572 16.509 24.585 1.00 55.81 195 GLY A O 1
ATOM 1393 N N . HIS A 1 196 ? 1.077 16.113 26.054 1.00 49.91 196 HIS A N 1
ATOM 1394 C CA . HIS A 1 196 ? 1.280 14.726 25.661 1.00 49.91 196 HIS A CA 1
ATOM 1395 C C . HIS A 1 196 ? 0.329 13.890 26.514 1.00 49.91 196 HIS A C 1
ATOM 1397 O O . HIS A 1 196 ? 0.456 13.904 27.734 1.00 49.91 196 HIS A O 1
ATOM 1403 N N . ILE A 1 197 ? -0.635 13.221 25.882 1.00 52.88 197 ILE A N 1
ATOM 1404 C CA . ILE A 1 197 ? -1.436 12.201 26.556 1.00 52.88 197 ILE A CA 1
ATOM 1405 C C . ILE A 1 197 ? -0.678 10.893 26.360 1.00 52.88 197 ILE A C 1
ATOM 1407 O O . ILE A 1 197 ? -0.622 10.382 25.238 1.00 52.88 197 ILE A O 1
ATOM 1411 N N . SER A 1 198 ? -0.041 10.388 27.417 1.00 46.88 198 SER A N 1
ATOM 1412 C CA . SER A 1 198 ? 0.571 9.060 27.355 1.00 46.88 198 SER A CA 1
ATOM 1413 C C . SER A 1 198 ? -0.522 8.004 27.126 1.00 46.88 198 SER A C 1
ATOM 1415 O O . SER A 1 198 ? -1.685 8.238 27.475 1.00 46.88 198 SER A O 1
ATOM 1417 N N . PRO A 1 199 ? -0.198 6.831 26.557 1.00 54.19 199 PRO A N 1
ATOM 1418 C CA . PRO A 1 199 ? -1.154 5.726 26.443 1.00 54.19 199 PRO A CA 1
ATOM 1419 C C . PRO A 1 199 ? -1.892 5.429 27.763 1.00 54.19 199 PRO A C 1
ATOM 1421 O O . PRO A 1 199 ? -3.100 5.191 27.753 1.00 54.19 199 PRO A O 1
ATOM 1424 N N . ASP A 1 200 ? -1.203 5.569 28.899 1.00 64.19 200 ASP A N 1
ATOM 1425 C CA . ASP A 1 200 ? -1.754 5.362 30.245 1.00 64.19 200 ASP A CA 1
ATOM 1426 C C . ASP A 1 200 ? -2.807 6.415 30.635 1.00 64.19 200 ASP A C 1
ATOM 1428 O O . ASP A 1 200 ? -3.758 6.126 31.361 1.00 64.19 200 ASP A O 1
ATOM 1432 N N . GLN A 1 201 ? -2.673 7.641 30.123 1.00 53.31 201 GLN A N 1
ATOM 1433 C CA . GLN A 1 201 ? -3.605 8.746 30.362 1.00 53.31 201 GLN A CA 1
ATOM 1434 C C . GLN A 1 201 ? -4.844 8.697 29.459 1.00 53.31 201 GLN A C 1
ATOM 1436 O O . GLN A 1 201 ? -5.839 9.354 29.763 1.00 53.31 201 GLN A O 1
ATOM 1441 N N . MET A 1 202 ? -4.825 7.922 28.367 1.00 52.16 202 MET A N 1
ATOM 1442 C CA . MET A 1 202 ? -5.982 7.801 27.472 1.00 52.16 202 MET A CA 1
ATOM 1443 C C . MET A 1 202 ? -7.108 6.914 28.041 1.00 52.16 202 MET A C 1
ATOM 1445 O O . MET A 1 202 ? -8.173 6.833 27.437 1.00 52.16 202 MET A O 1
ATOM 1449 N N . GLY A 1 203 ? -6.909 6.240 29.181 1.00 45.75 203 GLY A N 1
ATOM 1450 C CA . GLY A 1 203 ? -7.986 5.537 29.893 1.00 45.75 203 GLY A CA 1
ATOM 1451 C C . GLY A 1 203 ? -8.557 4.289 29.200 1.00 45.75 203 GLY A C 1
ATOM 1452 O O . GLY A 1 203 ? -9.536 3.729 29.691 1.00 45.75 203 GLY A O 1
ATOM 1453 N N . TRP A 1 204 ? -7.943 3.795 28.117 1.00 47.25 204 TRP A N 1
ATOM 1454 C CA . TRP A 1 204 ? -8.407 2.594 27.394 1.00 47.25 204 TRP A CA 1
ATOM 1455 C C . TRP A 1 204 ? -8.367 1.324 28.263 1.00 47.25 204 TRP A C 1
ATOM 1457 O O . TRP A 1 204 ? -9.049 0.350 27.964 1.00 47.25 204 TRP A O 1
ATOM 1467 N N . ALA A 1 205 ? -7.641 1.348 29.385 1.00 40.78 205 ALA A N 1
ATOM 1468 C CA . ALA A 1 205 ? -7.548 0.243 30.338 1.00 40.78 205 ALA A CA 1
ATOM 1469 C C . ALA A 1 205 ? -8.738 0.118 31.322 1.00 40.78 205 ALA A C 1
ATOM 1471 O O . ALA A 1 205 ? -8.681 -0.716 32.223 1.00 40.78 205 ALA A O 1
ATOM 1472 N N . LYS A 1 206 ? -9.813 0.917 31.204 1.00 43.94 206 LYS A N 1
ATOM 1473 C CA . LYS A 1 206 ? -10.978 0.839 32.118 1.00 43.94 206 LYS A CA 1
ATOM 1474 C C . LYS A 1 206 ? -12.350 0.887 31.436 1.00 43.94 206 LYS A C 1
ATOM 1476 O O . LYS A 1 206 ? -13.306 1.399 32.011 1.00 43.94 206 LYS A O 1
ATOM 1481 N N . LEU A 1 207 ? -12.493 0.294 30.254 1.00 38.66 207 LEU A N 1
ATOM 1482 C CA . LEU A 1 207 ? -13.817 -0.142 29.795 1.00 38.66 207 LEU A CA 1
ATOM 1483 C C . LEU A 1 207 ? -14.128 -1.506 30.422 1.00 38.66 207 LEU A C 1
ATOM 1485 O O . LEU A 1 207 ? -13.970 -2.550 29.800 1.00 38.66 207 LEU A O 1
ATOM 1489 N N . VAL A 1 208 ? -14.529 -1.479 31.694 1.00 39.72 208 VAL A N 1
ATOM 1490 C CA . VAL A 1 208 ? -15.242 -2.594 32.326 1.00 39.72 208 VAL A CA 1
ATOM 1491 C C . VAL A 1 208 ? -16.709 -2.464 31.903 1.00 39.72 208 VAL A C 1
ATOM 1493 O O . VAL A 1 208 ? -17.322 -1.441 32.220 1.00 39.72 208 VAL A O 1
ATOM 1496 N N . PRO A 1 209 ? -17.293 -3.433 31.182 1.00 40.12 209 PRO A N 1
ATOM 1497 C CA . PRO A 1 209 ? -18.726 -3.442 30.947 1.00 40.12 209 PRO A CA 1
ATOM 1498 C C . PRO A 1 209 ? -19.433 -3.887 32.235 1.00 40.12 209 PRO A C 1
ATOM 1500 O O . PRO A 1 209 ? -19.080 -4.909 32.817 1.00 40.12 209 PRO A O 1
ATOM 1503 N N . GLY A 1 210 ? -20.432 -3.120 32.674 1.00 42.41 210 GLY A N 1
ATOM 1504 C CA . GLY A 1 210 ? -21.387 -3.560 33.693 1.00 42.41 210 GLY A CA 1
ATOM 1505 C C . GLY A 1 210 ? -21.200 -2.954 35.084 1.00 42.41 210 GLY A C 1
ATOM 1506 O O . GLY A 1 210 ? -20.744 -3.622 36.004 1.00 42.41 210 GLY A O 1
ATOM 1507 N N . LYS A 1 211 ? -21.654 -1.710 35.257 1.00 36.34 211 LYS A N 1
ATOM 1508 C CA . LYS A 1 211 ? -22.403 -1.292 36.454 1.00 36.34 211 LYS A CA 1
ATOM 1509 C C . LYS A 1 211 ? -23.469 -0.297 36.014 1.00 36.34 211 LYS A C 1
ATOM 1511 O O . LYS A 1 211 ? -23.286 0.914 36.106 1.00 36.34 211 LYS A O 1
ATOM 1516 N N . GLU A 1 212 ? -24.554 -0.834 35.468 1.00 38.97 212 GLU A N 1
ATOM 1517 C CA . GLU A 1 212 ? -25.820 -0.111 35.416 1.00 38.97 212 GLU A CA 1
ATOM 1518 C C . GLU A 1 212 ? -26.315 0.090 36.849 1.00 38.97 212 GLU A C 1
ATOM 1520 O O . GLU A 1 212 ? -26.195 -0.790 37.703 1.00 38.97 212 GLU A O 1
ATOM 1525 N N . GLY A 1 213 ? -26.770 1.307 37.127 1.00 36.78 213 GLY A N 1
ATOM 1526 C CA . GLY A 1 213 ? -27.247 1.704 38.435 1.00 36.78 213 GLY A CA 1
ATOM 1527 C C . GLY A 1 213 ? -28.630 1.139 38.718 1.00 36.78 213 GLY A C 1
ATOM 1528 O O . GLY A 1 213 ? -29.563 1.359 37.957 1.00 36.78 213 GLY A O 1
ATOM 1529 N N . THR A 1 214 ? -28.775 0.510 39.875 1.00 34.38 214 THR A N 1
ATOM 1530 C CA . THR A 1 214 ? -30.054 0.356 40.561 1.00 34.38 214 THR A CA 1
ATOM 1531 C C . THR A 1 214 ? -30.175 1.464 41.605 1.00 34.38 214 THR A C 1
ATOM 1533 O O . THR A 1 214 ? -29.730 1.345 42.744 1.00 34.38 214 THR A O 1
ATOM 1536 N N . GLN A 1 215 ? -30.755 2.592 41.191 1.00 36.16 215 GLN A N 1
ATOM 1537 C CA . GLN A 1 215 ? -31.584 3.392 42.089 1.00 36.16 215 GLN A CA 1
ATOM 1538 C C . GLN A 1 215 ? -32.990 2.808 41.992 1.00 36.16 215 GLN A C 1
ATOM 1540 O O . GLN A 1 215 ? -33.699 3.098 41.033 1.00 36.16 215 GLN A O 1
ATOM 1545 N N . GLU A 1 216 ? -33.387 1.998 42.970 1.00 35.09 216 GLU A N 1
ATOM 1546 C CA . GLU A 1 216 ? -34.800 1.708 43.187 1.00 35.09 216 GLU A CA 1
ATOM 1547 C C . GLU A 1 216 ? -35.281 2.313 44.500 1.00 35.09 216 GLU A C 1
ATOM 1549 O O . GLU A 1 216 ? -34.658 2.232 45.560 1.00 35.09 216 GLU A O 1
ATOM 1554 N N . LEU A 1 217 ? -36.405 2.995 44.336 1.00 38.19 217 LEU A N 1
ATOM 1555 C CA . LEU A 1 217 ? -37.249 3.612 45.328 1.00 38.19 217 LEU A CA 1
ATOM 1556 C C . LEU A 1 217 ? -37.840 2.535 46.242 1.00 38.19 217 LEU A C 1
ATOM 1558 O O . LEU A 1 217 ? -38.540 1.646 45.776 1.00 38.19 217 LEU A O 1
ATOM 1562 N N . SER A 1 218 ? -37.668 2.682 47.552 1.00 35.75 218 SER A N 1
ATOM 1563 C CA . SER A 1 218 ? -38.577 2.074 48.525 1.00 35.75 218 SER A CA 1
ATOM 1564 C C . SER A 1 218 ? -38.945 3.108 49.588 1.00 35.75 218 SER A C 1
ATOM 1566 O O . SER A 1 218 ? -38.382 3.168 50.683 1.00 35.75 218 SER A O 1
ATOM 1568 N N . LYS A 1 219 ? -39.893 3.972 49.228 1.00 40.38 219 LYS A N 1
ATOM 1569 C CA . LYS A 1 219 ? -40.805 4.623 50.168 1.00 40.38 219 LYS A CA 1
ATOM 1570 C C . LYS A 1 219 ? -42.209 4.148 49.810 1.00 40.38 219 LYS A C 1
ATOM 1572 O O . LYS A 1 219 ? -42.508 4.024 48.632 1.00 40.38 219 LYS A O 1
ATOM 1577 N N . GLU A 1 220 ? -43.018 3.957 50.849 1.00 37.41 220 GLU A N 1
ATOM 1578 C CA . GLU A 1 220 ? -44.451 3.620 50.834 1.00 37.41 220 GLU A CA 1
ATOM 1579 C C . GLU A 1 220 ? -44.794 2.131 50.708 1.00 37.41 220 GLU A C 1
ATOM 1581 O O . GLU A 1 220 ? -44.900 1.594 49.617 1.00 37.41 220 GLU A O 1
ATOM 1586 N N . ALA A 1 221 ? -45.026 1.483 51.860 1.00 38.09 221 ALA A N 1
ATOM 1587 C CA . ALA A 1 221 ? -46.293 0.798 52.171 1.00 38.09 221 ALA A CA 1
ATOM 1588 C C . ALA A 1 221 ? -46.173 -0.089 53.430 1.00 38.09 221 ALA A C 1
ATOM 1590 O O . ALA A 1 221 ? -46.071 -1.299 53.312 1.00 38.09 221 ALA A O 1
ATOM 1591 N N . VAL A 1 222 ? -46.256 0.489 54.638 1.00 38.75 222 VAL A N 1
ATOM 1592 C CA . VAL A 1 222 ? -46.849 -0.193 55.812 1.00 38.75 222 VAL A CA 1
ATOM 1593 C C . VAL A 1 222 ? -47.539 0.865 56.684 1.00 38.75 222 VAL A C 1
ATOM 1595 O O . VAL A 1 222 ? -46.999 1.365 57.666 1.00 38.75 222 VAL A O 1
ATOM 1598 N N . LYS A 1 223 ? -48.751 1.254 56.280 1.00 43.75 223 LYS A N 1
ATOM 1599 C CA . LYS A 1 223 ? -49.779 1.817 57.164 1.00 43.75 223 LYS A CA 1
ATOM 1600 C C . LYS A 1 223 ? -50.929 0.814 57.167 1.00 43.75 223 LYS A C 1
ATOM 1602 O O . LYS A 1 223 ? -51.802 0.875 56.309 1.00 43.75 223 LYS A O 1
ATOM 1607 N N . GLN A 1 224 ? -50.915 -0.113 58.1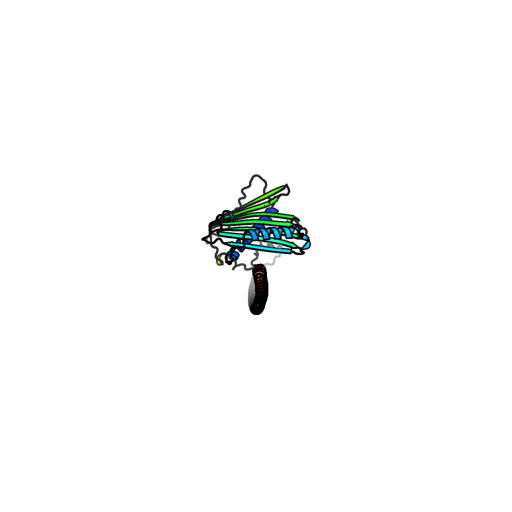15 1.00 37.75 224 GLN A N 1
ATOM 1608 C CA . GLN A 1 224 ? -52.120 -0.806 58.559 1.00 37.75 224 GLN A CA 1
ATOM 1609 C C . GLN A 1 224 ? -52.184 -0.634 60.073 1.00 37.75 224 GLN A C 1
ATOM 1611 O O . GLN A 1 224 ? -51.404 -1.218 60.818 1.00 37.75 224 GLN A O 1
ATOM 1616 N N . GLY A 1 225 ? -53.053 0.286 60.492 1.00 33.81 225 GLY A N 1
ATOM 1617 C CA . GLY A 1 225 ? -53.464 0.423 61.880 1.00 33.81 225 GLY A CA 1
ATOM 1618 C C . GLY A 1 225 ? -54.404 -0.726 62.265 1.00 33.81 225 GLY A C 1
ATOM 1619 O O . GLY A 1 225 ? -55.066 -1.290 61.389 1.00 33.81 225 GLY A O 1
ATOM 1620 N N . PRO A 1 226 ? -54.456 -1.094 63.552 1.00 40.22 226 PRO A N 1
ATOM 1621 C CA . PRO A 1 226 ? -55.291 -2.185 64.031 1.00 40.22 226 PRO A CA 1
ATOM 1622 C C . PRO A 1 226 ? -56.776 -1.802 64.005 1.00 40.22 226 PRO A C 1
ATOM 1624 O O . PRO A 1 226 ? -57.145 -0.664 64.292 1.00 40.22 226 PRO A O 1
ATOM 1627 N N . ALA A 1 227 ? -57.620 -2.778 63.669 1.00 39.12 227 ALA A N 1
ATOM 1628 C CA . ALA A 1 227 ? -59.069 -2.672 63.754 1.00 39.12 227 ALA A CA 1
ATOM 1629 C C . ALA A 1 227 ? -59.523 -2.613 65.222 1.00 39.12 227 ALA A C 1
ATOM 1631 O O . ALA A 1 227 ? -59.107 -3.423 66.052 1.00 39.12 227 ALA A O 1
ATOM 1632 N N . GLU A 1 228 ? -60.389 -1.645 65.516 1.00 41.41 228 GLU A N 1
ATOM 1633 C CA . GLU A 1 228 ? -61.078 -1.463 66.790 1.00 41.41 228 GLU A CA 1
ATOM 1634 C C . GLU A 1 228 ? -61.924 -2.697 67.145 1.00 41.41 228 GLU A C 1
ATOM 1636 O O . GLU A 1 228 ? -62.873 -3.046 66.440 1.00 41.41 228 GLU A O 1
ATOM 1641 N N . ALA A 1 229 ? -61.619 -3.331 68.278 1.00 39.81 229 ALA A N 1
ATOM 1642 C CA . ALA A 1 229 ? -62.498 -4.298 68.924 1.00 39.81 229 ALA A CA 1
ATOM 1643 C C . ALA A 1 229 ? -63.235 -3.613 70.087 1.00 39.81 229 ALA A C 1
ATOM 1645 O O . ALA A 1 229 ? -62.617 -3.061 70.998 1.00 39.81 229 ALA A O 1
ATOM 1646 N N . LYS A 1 230 ? -64.571 -3.643 70.035 1.00 42.19 230 LYS A N 1
ATOM 1647 C CA . LYS A 1 230 ? -65.479 -3.131 71.073 1.00 42.19 230 LYS A CA 1
ATOM 1648 C C . LYS A 1 230 ? -65.327 -3.908 72.393 1.00 42.19 230 LYS A C 1
ATOM 1650 O O . LYS A 1 230 ? -65.196 -5.132 72.349 1.00 42.19 230 LYS A O 1
ATOM 1655 N N . PRO A 1 231 ? -65.440 -3.246 73.560 1.00 39.59 231 PRO A N 1
ATOM 1656 C CA . PRO A 1 231 ? -65.470 -3.926 74.844 1.00 39.59 231 PRO A CA 1
ATOM 1657 C C . PRO A 1 231 ? -66.885 -4.441 75.132 1.00 39.59 231 PRO A C 1
ATOM 1659 O O . PRO A 1 231 ? -67.856 -3.686 75.094 1.00 39.59 231 PRO A O 1
ATOM 1662 N N . THR A 1 232 ? -66.992 -5.728 75.452 1.00 38.91 232 THR A N 1
ATOM 1663 C CA . THR A 1 232 ? -68.189 -6.308 76.071 1.00 38.91 232 THR A CA 1
ATOM 1664 C C . THR A 1 232 ? -67.843 -6.540 77.536 1.00 38.91 232 THR A C 1
ATOM 1666 O O . THR A 1 232 ? -66.982 -7.356 77.853 1.00 38.91 232 THR A O 1
ATOM 1669 N N . THR A 1 233 ? -68.450 -5.755 78.420 1.00 43.53 233 THR A N 1
ATOM 1670 C CA . THR A 1 233 ? -68.368 -5.898 79.875 1.00 43.53 233 THR A CA 1
ATOM 1671 C C . THR A 1 233 ? -69.147 -7.129 80.318 1.00 43.53 233 THR A C 1
ATOM 1673 O O . THR A 1 233 ? -70.347 -7.216 80.057 1.00 43.53 233 THR A O 1
ATOM 1676 N N . GLN A 1 234 ? -68.490 -8.048 81.026 1.00 37.16 234 GLN A N 1
ATOM 1677 C CA . GLN A 1 234 ? -69.184 -9.000 81.885 1.00 37.16 234 GLN A CA 1
ATOM 1678 C C . GLN A 1 234 ? -68.385 -9.253 83.164 1.00 37.16 234 GLN A C 1
ATOM 1680 O O . GLN A 1 234 ? -67.199 -9.585 83.135 1.00 37.16 234 GLN A O 1
ATOM 1685 N N . ASP A 1 235 ? -69.080 -9.020 84.273 1.00 40.09 235 ASP A N 1
ATOM 1686 C CA . ASP A 1 235 ? -68.642 -9.137 85.653 1.00 40.09 235 ASP A CA 1
ATOM 1687 C C . ASP A 1 235 ? -68.226 -10.563 86.029 1.00 40.09 235 ASP A C 1
ATOM 1689 O O . ASP A 1 235 ? -68.842 -11.549 85.625 1.00 40.09 235 ASP A O 1
ATOM 1693 N N . GLY A 1 236 ? -67.183 -10.667 86.854 1.00 40.38 236 GLY A N 1
ATOM 1694 C CA . GLY A 1 236 ? -66.667 -11.943 87.348 1.00 40.38 236 GLY A CA 1
ATOM 1695 C C . GLY A 1 236 ? -65.406 -11.780 88.190 1.00 40.38 236 GLY A C 1
ATOM 1696 O O . GLY A 1 236 ? -64.374 -12.390 87.914 1.00 40.38 236 GLY A O 1
ATOM 1697 N N . ALA A 1 237 ? -65.456 -10.903 89.192 1.00 46.91 237 ALA A N 1
ATOM 1698 C CA . ALA A 1 237 ? -64.370 -10.689 90.138 1.00 46.91 237 ALA A CA 1
ATOM 1699 C C . ALA A 1 237 ? -64.360 -11.789 91.213 1.00 46.91 237 ALA A C 1
ATOM 1701 O O . ALA A 1 237 ? -65.103 -11.687 92.182 1.00 46.91 237 ALA A O 1
ATOM 1702 N N . SER A 1 238 ? -63.511 -12.814 91.043 1.00 48.59 238 SER A N 1
ATOM 1703 C CA . SER A 1 238 ? -62.825 -13.537 92.143 1.00 48.59 238 SER A CA 1
ATOM 1704 C C . SER A 1 238 ? -61.984 -14.741 91.664 1.00 48.59 238 SER A C 1
ATOM 1706 O O . SER A 1 238 ? -62.126 -15.849 92.159 1.00 48.59 238 SER A O 1
ATOM 1708 N N . SER A 1 239 ? -61.077 -14.556 90.693 1.00 52.91 239 SER A N 1
ATOM 1709 C CA . SER A 1 239 ? -60.016 -15.553 90.364 1.00 52.91 239 SER A CA 1
ATOM 1710 C C . SER A 1 239 ? -58.912 -15.004 89.423 1.00 52.91 239 SER A C 1
ATOM 1712 O O . SER A 1 239 ? -57.953 -15.687 89.072 1.00 52.91 239 SER A O 1
ATOM 1714 N N . THR A 1 240 ? -58.994 -13.735 89.017 1.00 53.19 240 THR A N 1
ATOM 1715 C CA . THR A 1 240 ? -58.248 -13.157 87.884 1.00 53.19 240 THR A CA 1
ATOM 1716 C C . THR A 1 240 ? -56.734 -13.042 88.061 1.00 53.19 240 THR A C 1
ATOM 1718 O O . THR A 1 240 ? -56.027 -13.016 87.059 1.00 53.19 240 THR A O 1
ATOM 1721 N N . LYS A 1 241 ? -56.204 -13.019 89.290 1.00 60.03 241 LYS A N 1
ATOM 1722 C CA . LYS A 1 241 ? -54.757 -12.855 89.512 1.00 60.03 241 LYS A CA 1
ATOM 1723 C C . LYS A 1 241 ? -53.948 -14.100 89.120 1.00 60.03 241 LYS A C 1
ATOM 1725 O O . LYS A 1 241 ? -52.986 -13.974 88.373 1.00 60.03 241 LYS A O 1
ATOM 1730 N N . GLY A 1 242 ? -54.390 -15.293 89.528 1.00 62.28 242 GLY A N 1
ATOM 1731 C CA . GLY A 1 242 ? -53.706 -16.546 89.171 1.00 62.28 242 GLY A CA 1
ATOM 1732 C C . GLY A 1 242 ? -53.772 -16.850 87.671 1.00 62.28 242 GLY A C 1
ATOM 1733 O O . GLY A 1 242 ? -52.799 -17.297 87.077 1.00 62.28 242 GLY A O 1
ATOM 1734 N N . ARG A 1 243 ? -54.893 -16.506 87.027 1.00 65.56 243 ARG A N 1
ATOM 1735 C CA . ARG A 1 243 ? -55.097 -16.714 85.586 1.00 65.56 243 ARG A CA 1
ATOM 1736 C C . ARG A 1 243 ? -54.278 -15.746 84.718 1.00 65.56 243 ARG A C 1
ATOM 1738 O O . ARG A 1 243 ? -53.904 -16.095 83.604 1.00 65.56 243 ARG A O 1
ATOM 1745 N N . LEU A 1 244 ? -53.990 -14.541 85.222 1.00 73.69 244 LEU A N 1
ATOM 1746 C CA . LEU A 1 244 ? -53.127 -13.562 84.554 1.00 73.69 244 LEU A CA 1
ATOM 1747 C C . LEU A 1 244 ? -51.646 -13.964 84.637 1.00 73.69 244 LEU A C 1
ATOM 1749 O O . LEU A 1 244 ? -50.939 -13.869 83.639 1.00 73.69 244 LEU A O 1
ATOM 1753 N N . GLU A 1 245 ? -51.192 -14.443 85.798 1.00 77.81 245 GLU A N 1
ATOM 1754 C CA . GLU A 1 245 ? -49.824 -14.950 85.988 1.00 77.81 245 GLU A CA 1
ATOM 1755 C C . GLU A 1 245 ? -49.566 -16.195 85.118 1.00 77.81 245 GLU A C 1
ATOM 1757 O O . GLU A 1 245 ? -48.526 -16.291 84.468 1.00 77.81 245 GLU A O 1
ATOM 1762 N N . GLU A 1 246 ? -50.549 -17.093 85.003 1.00 77.44 246 GLU A N 1
ATOM 1763 C CA . GLU A 1 246 ? -50.479 -18.257 84.111 1.00 77.44 246 GLU A CA 1
ATOM 1764 C C . GLU A 1 246 ? -50.424 -17.858 82.623 1.00 77.44 246 GLU A C 1
ATOM 1766 O O . GLU A 1 246 ? -49.607 -18.383 81.865 1.00 77.44 246 GLU A O 1
ATOM 1771 N N . LEU A 1 247 ? -51.237 -16.883 82.195 1.00 81.44 247 LEU A N 1
ATOM 1772 C CA . LEU A 1 247 ? -51.207 -16.363 80.823 1.00 81.44 247 LEU A CA 1
ATOM 1773 C C . LEU A 1 247 ? -49.888 -15.650 80.498 1.00 81.44 247 LEU A C 1
ATOM 1775 O O . LEU A 1 247 ? -49.364 -15.827 79.401 1.00 81.44 247 LEU A O 1
ATOM 1779 N N . MET A 1 248 ? -49.330 -14.882 81.436 1.00 82.94 248 MET A N 1
ATOM 1780 C CA . MET A 1 248 ? -48.021 -14.240 81.271 1.00 82.94 248 MET A CA 1
ATOM 1781 C C . MET A 1 248 ? -46.908 -15.283 81.119 1.00 82.94 248 MET A C 1
ATOM 1783 O O . MET A 1 248 ? -46.107 -15.175 80.192 1.00 82.94 248 MET A O 1
ATOM 1787 N N . GLY A 1 249 ? -46.917 -16.344 81.935 1.00 85.19 249 GLY A N 1
ATOM 1788 C CA . GLY A 1 249 ? -45.971 -17.457 81.802 1.00 85.19 249 GLY A CA 1
ATOM 1789 C C . GLY A 1 249 ? -46.089 -18.191 80.459 1.00 85.19 249 GLY A C 1
ATOM 1790 O O . GLY A 1 249 ? -45.078 -18.514 79.834 1.00 85.19 249 GLY A O 1
ATOM 1791 N N . GLN A 1 250 ? -47.311 -18.393 79.952 1.00 86.56 250 GLN A N 1
ATOM 1792 C CA . GLN A 1 250 ? -47.533 -18.965 78.616 1.00 86.56 250 GLN A CA 1
ATOM 1793 C C . GLN A 1 250 ? -47.061 -18.034 77.488 1.00 86.56 250 GLN A C 1
ATOM 1795 O O . GLN A 1 250 ? -46.551 -18.510 76.471 1.00 86.56 250 GLN A O 1
ATOM 1800 N N . VAL A 1 251 ? -47.217 -16.715 77.642 1.00 87.44 251 VAL A N 1
ATOM 1801 C CA . VAL A 1 251 ? -46.727 -15.721 76.674 1.00 87.44 251 VAL A CA 1
ATOM 1802 C C . VAL A 1 251 ? -45.200 -15.683 76.659 1.00 87.44 251 VAL A C 1
ATOM 1804 O O . VAL A 1 251 ? -44.617 -15.672 75.578 1.00 87.44 251 VAL A O 1
ATOM 1807 N N . GLU A 1 252 ? -44.542 -15.734 77.817 1.00 88.50 252 GLU A N 1
ATOM 1808 C CA . GLU A 1 252 ? -43.078 -15.789 77.907 1.00 88.50 252 GLU A CA 1
ATOM 1809 C C . GLU A 1 252 ? -42.514 -17.083 77.313 1.00 88.50 252 GLU A C 1
ATOM 1811 O O . GLU A 1 252 ? -41.564 -17.029 76.532 1.00 88.50 252 GLU A O 1
ATOM 1816 N N . GLN A 1 253 ? -43.140 -18.236 77.577 1.00 89.00 253 GLN A N 1
ATOM 1817 C CA . GLN A 1 253 ? -42.751 -19.501 76.943 1.00 89.00 253 GLN A CA 1
ATOM 1818 C C . GLN A 1 253 ? -42.928 -19.468 75.421 1.00 89.00 253 GLN A C 1
ATOM 1820 O O . GLN A 1 253 ? -42.038 -19.901 74.690 1.00 89.00 253 GLN A O 1
ATOM 1825 N N . LYS A 1 254 ? -44.045 -18.924 74.920 1.00 90.25 254 LYS A N 1
ATOM 1826 C CA . LYS A 1 254 ? -44.266 -18.766 73.473 1.00 90.25 254 LYS A CA 1
ATOM 1827 C C . LYS A 1 254 ? -43.281 -17.788 72.847 1.00 90.25 254 LYS A C 1
ATOM 1829 O O . LYS A 1 254 ? -42.813 -18.036 71.741 1.00 90.25 254 LYS A O 1
ATOM 1834 N N . ARG A 1 255 ? -42.941 -16.707 73.549 1.00 91.19 255 ARG A N 1
ATOM 1835 C CA . ARG A 1 255 ? -41.938 -15.742 73.098 1.00 91.19 255 ARG A CA 1
ATOM 1836 C C . ARG A 1 255 ? -40.555 -16.381 73.019 1.00 91.19 255 ARG A C 1
ATOM 1838 O O . ARG A 1 255 ? -39.906 -16.236 71.992 1.00 91.19 255 ARG A O 1
ATOM 1845 N N . ALA A 1 256 ? -40.141 -17.127 74.041 1.00 90.06 256 ALA A N 1
ATOM 1846 C CA . ALA A 1 256 ? -38.863 -17.835 74.043 1.00 90.06 256 ALA A CA 1
ATOM 1847 C C . ALA A 1 256 ? -38.795 -18.906 72.939 1.00 90.06 256 ALA A C 1
ATOM 1849 O O . ALA A 1 256 ? -37.780 -19.030 72.257 1.00 90.06 256 ALA A O 1
ATOM 1850 N N . ALA A 1 257 ? -39.887 -19.645 72.710 1.00 90.44 257 ALA A N 1
ATOM 1851 C CA . ALA A 1 257 ? -39.977 -20.610 71.615 1.00 90.44 257 ALA A CA 1
ATOM 1852 C C . ALA A 1 257 ? -39.898 -19.933 70.235 1.00 90.44 257 ALA A C 1
ATOM 1854 O O . ALA A 1 257 ? -39.194 -20.418 69.354 1.00 90.44 257 ALA A O 1
ATOM 1855 N N . HIS A 1 258 ? -40.569 -18.792 70.062 1.00 90.62 258 HIS A N 1
ATOM 1856 C CA . HIS A 1 258 ? -40.526 -18.017 68.823 1.00 90.62 258 HIS A CA 1
ATOM 1857 C C . HIS A 1 258 ? -39.151 -17.376 68.582 1.00 90.62 258 HIS A C 1
ATOM 1859 O O . HIS A 1 258 ? -38.656 -17.402 67.462 1.00 90.62 258 HIS A O 1
ATOM 1865 N N . GLU A 1 259 ? -38.497 -16.840 69.618 1.00 92.25 259 GLU A N 1
ATOM 1866 C CA . GLU A 1 259 ? -37.121 -16.330 69.520 1.00 92.25 259 GLU A CA 1
ATOM 1867 C C . GLU A 1 259 ? -36.146 -17.446 69.123 1.00 92.25 259 GLU A C 1
ATOM 1869 O O . GLU A 1 259 ? -35.318 -17.234 68.239 1.00 92.25 259 GLU A O 1
ATOM 1874 N N . LYS A 1 260 ? -36.303 -18.656 69.680 1.00 93.62 260 LYS A N 1
ATOM 1875 C CA . LYS A 1 260 ? -35.507 -19.825 69.282 1.00 93.62 260 LYS A CA 1
ATOM 1876 C C . LYS A 1 260 ? -35.745 -20.219 67.818 1.00 93.62 260 LYS A C 1
ATOM 1878 O O . LYS A 1 260 ? -34.788 -20.468 67.086 1.00 93.62 260 LYS A O 1
ATOM 1883 N N . GLN A 1 261 ? -37.001 -20.227 67.372 1.00 93.69 261 GLN A N 1
ATOM 1884 C CA . GLN A 1 261 ? -37.337 -20.520 65.977 1.00 93.69 261 GLN A CA 1
ATOM 1885 C C . GLN A 1 261 ? -36.729 -19.482 65.021 1.00 93.69 261 GLN A C 1
ATOM 1887 O O . GLN A 1 261 ? -36.137 -19.853 64.012 1.00 93.69 261 GLN A O 1
ATOM 1892 N N . LEU A 1 262 ? -36.793 -18.191 65.362 1.00 93.12 262 LEU A N 1
ATOM 1893 C CA . LEU A 1 262 ? -36.176 -17.131 64.563 1.00 93.12 262 LEU A CA 1
ATOM 1894 C C . LEU A 1 262 ? -34.651 -17.271 64.481 1.00 93.12 262 LEU A C 1
ATOM 1896 O O . LEU A 1 262 ? -34.075 -16.991 63.431 1.00 93.12 262 LEU A O 1
ATOM 1900 N N . THR A 1 263 ? -33.985 -17.701 65.560 1.00 93.56 263 THR A N 1
ATOM 1901 C CA . THR A 1 263 ? -32.539 -17.968 65.517 1.00 93.56 263 THR A CA 1
ATOM 1902 C C . THR A 1 263 ? -32.199 -19.159 64.625 1.00 93.56 263 THR A C 1
ATOM 1904 O O . THR A 1 263 ? -31.279 -19.053 63.820 1.00 93.56 263 THR A O 1
ATOM 1907 N N . GLU A 1 264 ? -32.973 -20.247 64.689 1.00 94.12 264 GLU A N 1
ATOM 1908 C CA . GLU A 1 264 ? -32.775 -21.424 63.830 1.00 94.12 264 GLU A CA 1
ATOM 1909 C C . GLU A 1 264 ? -33.025 -21.084 62.344 1.00 94.12 264 GLU A C 1
ATOM 1911 O O . GLU A 1 264 ? -32.244 -21.469 61.472 1.00 94.12 264 GLU A O 1
ATOM 1916 N N . GLU A 1 265 ? -34.058 -20.288 62.042 1.00 94.19 265 GLU A N 1
ATOM 1917 C CA . GLU A 1 265 ? -34.335 -19.794 60.685 1.00 94.19 265 GLU A CA 1
ATOM 1918 C C . GLU A 1 265 ? -33.231 -18.854 60.172 1.00 94.19 265 GLU A C 1
ATOM 1920 O O . GLU A 1 265 ? -32.841 -18.932 59.003 1.00 94.19 265 GLU A O 1
ATOM 1925 N N . ALA A 1 266 ? -32.688 -17.989 61.034 1.00 93.44 266 ALA A N 1
ATOM 1926 C CA . ALA A 1 266 ? -31.588 -17.094 60.684 1.00 93.44 266 ALA A CA 1
ATOM 1927 C C . ALA A 1 266 ? -30.281 -17.854 60.408 1.00 93.44 266 ALA A C 1
ATOM 1929 O O . ALA A 1 266 ? -29.587 -17.538 59.439 1.00 93.44 266 ALA A O 1
ATOM 1930 N N . GLU A 1 267 ? -29.957 -18.869 61.213 1.00 95.38 267 GLU A N 1
ATOM 1931 C CA . GLU A 1 267 ? -28.796 -19.738 60.997 1.00 95.38 267 GLU A CA 1
ATOM 1932 C C . GLU A 1 267 ? -28.926 -20.531 59.694 1.00 95.38 267 GLU A C 1
ATOM 1934 O O . GLU A 1 267 ? -27.990 -20.568 58.892 1.00 95.38 267 GLU A O 1
ATOM 1939 N N . TRP A 1 268 ? -30.105 -21.098 59.426 1.00 95.06 268 TRP A N 1
ATOM 1940 C CA . TRP A 1 268 ? -30.368 -21.797 58.171 1.00 95.06 268 TRP A CA 1
ATOM 1941 C C . TRP A 1 268 ? -30.253 -20.862 56.957 1.00 95.06 268 TRP A C 1
ATOM 1943 O O . TRP A 1 268 ? -29.617 -21.207 55.960 1.00 95.06 268 TRP A O 1
ATOM 1953 N N . ALA A 1 269 ? -30.798 -19.644 57.044 1.00 94.25 269 ALA A N 1
ATOM 1954 C CA . ALA A 1 269 ? -30.678 -18.647 55.982 1.00 94.25 269 ALA A CA 1
ATOM 1955 C C . ALA A 1 269 ? -29.221 -18.203 55.751 1.00 94.25 269 ALA A C 1
ATOM 1957 O O . ALA A 1 269 ? -28.825 -17.970 54.606 1.00 94.25 269 ALA A O 1
ATOM 1958 N N . ALA A 1 270 ? -28.412 -18.103 56.811 1.00 94.19 270 ALA A N 1
ATOM 1959 C CA . ALA A 1 270 ? -26.985 -17.808 56.702 1.00 94.19 270 ALA A CA 1
ATOM 1960 C C . ALA A 1 270 ? -26.224 -18.942 55.996 1.00 94.19 270 ALA A C 1
ATOM 1962 O O . ALA A 1 270 ? -25.472 -18.671 55.061 1.00 94.19 270 ALA A O 1
ATOM 1963 N N . GLN A 1 271 ? -26.494 -20.202 56.356 1.00 95.75 271 GLN A N 1
ATOM 1964 C CA . GLN A 1 271 ? -25.903 -21.371 55.690 1.00 95.75 271 GLN A CA 1
ATOM 1965 C C . GLN A 1 271 ? -26.282 -21.445 54.204 1.00 95.75 271 GLN A C 1
ATOM 1967 O O . GLN A 1 271 ? -25.439 -21.750 53.362 1.00 95.75 271 GLN A O 1
ATOM 1972 N N . GLN A 1 272 ? -27.531 -21.119 53.853 1.00 96.94 272 GLN A N 1
ATOM 1973 C CA . GLN A 1 272 ? -27.967 -21.058 52.454 1.00 96.94 272 GLN A CA 1
ATOM 1974 C C . GLN A 1 272 ? -27.233 -19.968 51.664 1.00 96.94 272 GLN A C 1
ATOM 1976 O O . GLN A 1 272 ? -26.833 -20.204 50.525 1.00 96.94 272 GLN A O 1
ATOM 1981 N N . ARG A 1 273 ? -27.018 -18.788 52.259 1.00 95.12 273 ARG A N 1
ATOM 1982 C CA . ARG A 1 273 ? -26.244 -17.714 51.615 1.00 95.12 273 ARG A CA 1
ATOM 1983 C C . ARG A 1 273 ? -24.792 -18.117 51.402 1.00 95.12 273 ARG A C 1
ATOM 1985 O O . ARG A 1 273 ? -24.285 -17.933 50.303 1.00 95.12 273 ARG A O 1
ATOM 1992 N N . GLU A 1 274 ? -24.155 -18.722 52.400 1.00 95.56 274 GLU A N 1
ATOM 1993 C CA . GLU A 1 274 ? -22.776 -19.203 52.276 1.00 95.56 274 GLU A CA 1
ATOM 1994 C C . GLU A 1 274 ? -22.648 -20.276 51.180 1.00 95.56 274 GLU A C 1
ATOM 1996 O O . GLU A 1 274 ? -21.736 -20.220 50.353 1.00 95.56 274 GLU A O 1
ATOM 2001 N N . ALA A 1 275 ? -23.606 -21.207 51.095 1.00 95.50 275 ALA A N 1
ATOM 2002 C CA . ALA A 1 275 ? -23.642 -22.208 50.031 1.00 95.50 275 ALA A CA 1
ATOM 2003 C C . ALA A 1 275 ? -23.814 -21.579 48.634 1.00 95.50 275 ALA A C 1
ATOM 2005 O O . ALA A 1 275 ? -23.122 -21.970 47.691 1.00 95.50 275 ALA A O 1
ATOM 2006 N N . GLN A 1 276 ? -24.689 -20.578 48.501 1.00 96.62 276 GLN A N 1
ATOM 2007 C CA . GLN A 1 276 ? -24.898 -19.849 47.245 1.00 96.62 276 GLN A CA 1
ATOM 2008 C C . GLN A 1 276 ? -23.664 -19.038 46.831 1.00 96.62 276 GLN A C 1
ATOM 2010 O O . GLN A 1 276 ? -23.294 -19.038 45.656 1.00 96.62 276 GLN A O 1
ATOM 2015 N N . GLU A 1 277 ? -22.997 -18.377 47.777 1.00 96.31 277 GLU A N 1
ATOM 2016 C CA . GLU A 1 277 ? -21.754 -17.642 47.525 1.00 96.31 277 GLU A CA 1
ATOM 2017 C C . GLU A 1 277 ? -20.620 -18.586 47.108 1.00 96.31 277 GLU A C 1
ATOM 2019 O O . GLU A 1 277 ? -19.895 -18.299 46.151 1.00 96.31 277 GLU A O 1
ATOM 2024 N N . ALA A 1 278 ? -20.507 -19.753 47.751 1.00 95.12 278 ALA A N 1
ATOM 2025 C CA . ALA A 1 278 ? -19.538 -20.778 47.378 1.00 95.12 278 ALA A CA 1
ATOM 2026 C C . ALA A 1 278 ? -19.797 -21.338 45.967 1.00 95.12 278 ALA A C 1
ATOM 2028 O O . ALA A 1 278 ? -18.854 -21.538 45.196 1.00 95.12 278 ALA A O 1
ATOM 2029 N N . GLU A 1 279 ? -21.059 -21.561 45.591 1.00 96.81 279 GLU A N 1
ATOM 2030 C CA . GLU A 1 279 ? -21.415 -21.999 44.239 1.00 96.81 279 GLU A CA 1
ATOM 2031 C C . GLU A 1 279 ? -21.128 -20.910 43.192 1.00 96.81 279 GLU A C 1
ATOM 2033 O O . GLU A 1 279 ? -20.536 -21.193 42.147 1.00 96.81 279 GLU A O 1
ATOM 2038 N N . ALA A 1 280 ? -21.469 -19.651 43.482 1.00 95.44 280 ALA A N 1
ATOM 2039 C CA . ALA A 1 280 ? -21.161 -18.521 42.608 1.00 95.44 280 ALA A CA 1
ATOM 2040 C C . ALA A 1 280 ? -19.643 -18.355 42.401 1.00 95.44 280 ALA A C 1
ATOM 2042 O O . ALA A 1 280 ? -19.186 -18.116 41.277 1.00 95.44 280 ALA A O 1
ATOM 2043 N N . ALA A 1 281 ? -18.847 -18.546 43.458 1.00 95.75 281 ALA A N 1
ATOM 2044 C CA . ALA A 1 281 ? -17.391 -18.532 43.377 1.00 95.75 281 ALA A CA 1
ATOM 2045 C C . ALA A 1 281 ? -16.854 -19.673 42.496 1.00 95.75 281 ALA A C 1
ATOM 2047 O O . ALA A 1 281 ? -16.001 -19.429 41.640 1.00 95.75 281 ALA A O 1
ATOM 2048 N N . ARG A 1 282 ? -17.391 -20.896 42.633 1.00 97.38 282 ARG A N 1
ATOM 2049 C CA . ARG A 1 282 ? -17.021 -22.041 41.777 1.00 97.38 282 ARG A CA 1
ATOM 2050 C C . ARG A 1 282 ? -17.315 -21.774 40.303 1.00 97.38 282 ARG A C 1
ATOM 2052 O O . ARG A 1 282 ? -16.411 -21.904 39.483 1.00 97.38 282 ARG A O 1
ATOM 2059 N N . ARG A 1 283 ? -18.523 -21.300 39.979 1.00 97.00 283 ARG A N 1
ATOM 2060 C CA . ARG A 1 283 ? -18.901 -20.942 38.598 1.00 97.00 283 ARG A CA 1
ATOM 2061 C C . ARG A 1 283 ? -18.002 -19.851 38.016 1.00 97.00 283 ARG A C 1
ATOM 2063 O O . ARG A 1 283 ? -17.665 -19.883 36.837 1.00 97.00 283 ARG A O 1
ATOM 2070 N N . THR A 1 284 ? -17.581 -18.893 38.842 1.00 95.31 284 T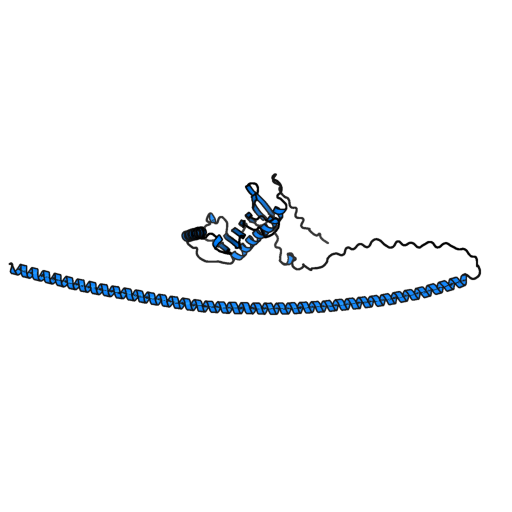HR A N 1
ATOM 2071 C CA . THR A 1 284 ? -16.656 -17.833 38.414 1.00 95.31 284 THR A CA 1
ATOM 2072 C C . THR A 1 284 ? -15.273 -18.396 38.081 1.00 95.31 284 THR A C 1
ATOM 2074 O O . THR A 1 284 ? -14.678 -18.005 37.079 1.00 95.31 284 THR A O 1
ATOM 2077 N N . VAL A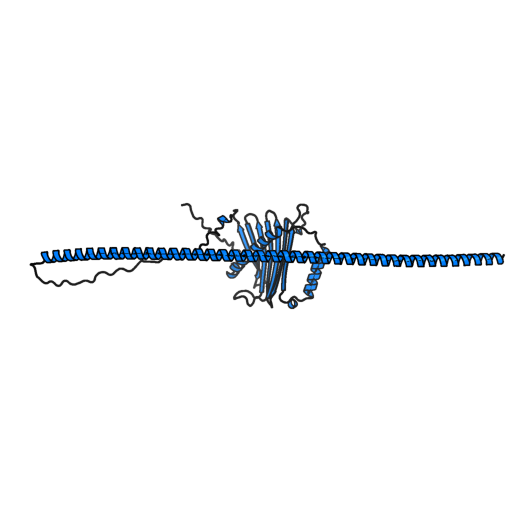 1 285 ? -14.760 -19.332 38.885 1.00 97.25 285 VAL A N 1
ATOM 2078 C CA . VAL A 1 285 ? -13.470 -19.994 38.631 1.00 97.25 285 VAL A CA 1
ATOM 2079 C C . VAL A 1 285 ? -13.531 -20.834 37.353 1.00 97.25 285 VAL A C 1
ATOM 2081 O O . VAL A 1 285 ? -12.629 -20.725 36.525 1.00 97.25 285 VAL A O 1
ATOM 2084 N N . GLU A 1 286 ? -14.602 -21.603 37.148 1.00 97.44 286 GLU A N 1
ATOM 2085 C CA . GLU A 1 286 ? -14.820 -22.378 35.917 1.00 97.44 286 GLU A CA 1
ATOM 2086 C C . GLU A 1 286 ? -14.862 -21.467 34.681 1.00 97.44 286 GLU A C 1
ATOM 2088 O O . GLU A 1 286 ? -14.130 -21.695 33.718 1.00 97.44 286 GLU A O 1
ATOM 2093 N N . ALA A 1 287 ? -15.614 -20.362 34.737 1.00 95.94 287 ALA A N 1
ATOM 2094 C CA . ALA A 1 287 ? -15.678 -19.394 33.642 1.00 95.94 287 ALA A CA 1
ATOM 2095 C C . ALA A 1 287 ? -14.310 -18.756 33.328 1.00 95.94 287 ALA A C 1
ATOM 2097 O O . ALA A 1 287 ? -13.979 -18.516 32.163 1.00 95.94 287 ALA A O 1
ATOM 2098 N N . LEU A 1 288 ? -13.487 -18.491 34.350 1.00 96.38 288 LEU A N 1
ATOM 2099 C CA . LEU A 1 288 ? -12.127 -17.982 34.156 1.00 96.38 288 LEU A CA 1
ATOM 2100 C C . LEU A 1 288 ? -11.211 -19.027 33.504 1.00 96.38 288 LEU A C 1
ATOM 2102 O O . LEU A 1 288 ? -10.443 -18.673 32.608 1.00 96.38 288 LEU A O 1
ATOM 2106 N N . GLN A 1 289 ? -11.322 -20.298 33.895 1.00 97.62 289 GLN A N 1
ATOM 2107 C CA . GLN A 1 289 ? -10.561 -21.394 33.288 1.00 97.62 289 GLN A CA 1
ATOM 2108 C C . GLN A 1 289 ? -10.958 -21.622 31.823 1.00 97.62 289 GLN A C 1
ATOM 2110 O O . GLN A 1 289 ? -10.089 -21.784 30.963 1.00 97.62 289 GLN A O 1
ATOM 2115 N N . GLU A 1 290 ? -12.252 -21.569 31.503 1.00 97.38 290 GLU A N 1
ATOM 2116 C CA . GLU A 1 290 ? -12.736 -21.646 30.121 1.00 97.38 290 GLU A CA 1
ATOM 2117 C C . GLU A 1 290 ? -12.242 -20.466 29.275 1.00 97.38 290 GLU A C 1
ATOM 2119 O O . GLU A 1 290 ? -11.782 -20.655 28.144 1.00 97.38 290 GLU A O 1
ATOM 2124 N N . ALA A 1 291 ? -12.270 -19.250 29.828 1.00 95.44 291 ALA A N 1
ATOM 2125 C CA . ALA A 1 291 ? -11.754 -18.063 29.156 1.00 95.44 291 ALA A CA 1
ATOM 2126 C C . ALA A 1 291 ? -10.239 -18.154 28.902 1.00 95.44 291 ALA A C 1
ATOM 2128 O O . ALA A 1 291 ? -9.765 -17.754 27.834 1.00 95.44 291 ALA A O 1
ATOM 2129 N N . GLU A 1 292 ? -9.467 -18.698 29.843 1.00 97.19 292 GLU A N 1
ATOM 2130 C CA . GLU A 1 292 ? -8.032 -18.932 29.672 1.00 97.19 292 GLU A CA 1
ATOM 2131 C C . GLU A 1 292 ? -7.753 -19.996 28.600 1.00 97.19 292 GLU A C 1
ATOM 2133 O O . GLU A 1 292 ? -6.939 -19.770 27.699 1.00 97.19 292 GLU A O 1
ATOM 2138 N N . ALA A 1 293 ? -8.489 -21.110 28.614 1.00 97.31 293 ALA A N 1
ATOM 2139 C CA . ALA A 1 293 ? -8.389 -22.142 27.586 1.00 97.31 293 ALA A CA 1
ATOM 2140 C C . ALA A 1 293 ? -8.743 -21.597 26.190 1.00 97.31 293 ALA A C 1
ATOM 2142 O O . ALA A 1 293 ? -8.056 -21.894 25.208 1.00 97.31 293 ALA A O 1
ATOM 2143 N N . ALA A 1 294 ? -9.773 -20.751 26.090 1.00 96.56 294 ALA A N 1
ATOM 2144 C CA . ALA A 1 294 ? -10.145 -20.082 24.847 1.00 96.56 294 ALA A CA 1
ATOM 2145 C C . ALA A 1 294 ? -9.038 -19.139 24.348 1.00 96.56 294 ALA A C 1
ATOM 2147 O O . ALA A 1 294 ? -8.700 -19.165 23.162 1.00 96.56 294 ALA A O 1
ATOM 2148 N N . ARG A 1 295 ? -8.417 -18.359 25.244 1.00 96.56 295 ARG A N 1
ATOM 2149 C CA . ARG A 1 295 ? -7.267 -17.502 24.907 1.00 96.56 295 ARG A CA 1
ATOM 2150 C C . ARG A 1 295 ? -6.074 -18.314 24.416 1.00 96.56 295 ARG A C 1
ATOM 2152 O O . ARG A 1 295 ? -5.458 -17.929 23.425 1.00 96.56 295 ARG A O 1
ATOM 2159 N N . LYS A 1 296 ? -5.776 -19.452 25.050 1.00 97.38 296 LYS A N 1
ATOM 2160 C CA . LYS A 1 296 ? -4.692 -20.343 24.617 1.00 97.38 296 LYS A CA 1
ATOM 2161 C C . LYS A 1 296 ? -4.940 -20.894 23.210 1.00 97.38 296 LYS A C 1
ATOM 2163 O O . LYS A 1 296 ? -4.063 -20.780 22.359 1.00 97.38 296 LYS A O 1
ATOM 2168 N N . ARG A 1 297 ? -6.157 -21.369 22.920 1.00 97.88 297 ARG A N 1
ATOM 2169 C CA . ARG A 1 297 ? -6.547 -21.825 21.569 1.00 97.88 297 ARG A CA 1
ATOM 2170 C C . ARG A 1 297 ? -6.447 -20.710 20.525 1.00 97.88 297 ARG A C 1
ATOM 2172 O O . ARG A 1 297 ? -6.005 -20.949 19.405 1.00 97.88 297 ARG A O 1
ATOM 2179 N N . GLN A 1 298 ? -6.842 -19.484 20.876 1.00 95.75 298 GLN A N 1
ATOM 2180 C CA . GLN A 1 298 ? -6.699 -18.328 19.985 1.00 95.75 298 GLN A CA 1
ATOM 2181 C C . GLN A 1 298 ? -5.229 -17.979 19.725 1.00 95.75 298 GLN A C 1
ATOM 2183 O O . GLN A 1 298 ? -4.874 -17.685 18.585 1.00 95.75 298 GLN A O 1
ATOM 2188 N N . ALA A 1 299 ? -4.373 -18.049 20.747 1.00 95.31 299 ALA A N 1
ATOM 2189 C CA . ALA A 1 299 ? -2.940 -17.821 20.602 1.00 95.31 299 ALA A CA 1
ATOM 2190 C C . ALA A 1 299 ? -2.278 -18.889 19.715 1.00 95.31 299 ALA A C 1
ATOM 2192 O O . ALA A 1 299 ? -1.527 -18.538 18.809 1.00 95.31 299 ALA A O 1
ATOM 2193 N N . GLU A 1 300 ? -2.607 -20.168 19.911 1.00 97.50 300 GLU A N 1
ATOM 2194 C CA . GLU A 1 300 ? -2.125 -21.277 19.073 1.00 97.50 300 GLU A CA 1
ATOM 2195 C C . GLU A 1 300 ? -2.578 -21.117 17.614 1.00 97.50 300 GLU A C 1
ATOM 2197 O O . GLU A 1 300 ? -1.769 -21.241 16.693 1.00 97.50 300 GLU A O 1
ATOM 2202 N N . LYS A 1 301 ? -3.845 -20.744 17.387 1.00 97.69 301 LYS A N 1
ATOM 2203 C CA . LYS A 1 301 ? -4.356 -20.447 16.042 1.00 97.69 301 LYS A CA 1
ATOM 2204 C C . LYS A 1 301 ? -3.613 -19.275 15.393 1.00 97.69 301 LYS A C 1
ATOM 2206 O O . LYS A 1 301 ? -3.210 -19.374 14.238 1.00 97.69 301 LYS A O 1
ATOM 2211 N N . ALA A 1 302 ? -3.393 -18.186 16.129 1.00 94.56 302 ALA A N 1
ATOM 2212 C CA . ALA A 1 302 ? -2.663 -17.024 15.624 1.00 94.56 302 ALA A CA 1
ATOM 2213 C C . ALA A 1 302 ? -1.196 -17.357 15.296 1.00 94.56 302 ALA A C 1
ATOM 2215 O O . ALA A 1 302 ? -0.664 -16.873 14.298 1.00 94.56 302 ALA A O 1
ATOM 2216 N N . GLN A 1 303 ? -0.548 -18.209 16.098 1.00 96.62 303 GLN A N 1
ATOM 2217 C CA . GLN A 1 303 ? 0.802 -18.703 15.820 1.00 96.62 303 GLN A CA 1
ATOM 2218 C C . GLN A 1 303 ? 0.841 -19.579 14.562 1.00 96.62 303 GLN A C 1
ATOM 2220 O O . GLN A 1 303 ? 1.728 -19.393 13.730 1.00 96.62 303 GLN A O 1
ATOM 2225 N N . ALA A 1 304 ? -0.136 -20.472 14.378 1.00 96.75 304 ALA A N 1
ATOM 2226 C CA . ALA A 1 304 ? -0.244 -21.292 13.173 1.00 96.75 304 ALA A CA 1
ATOM 2227 C C . ALA A 1 304 ? -0.465 -20.437 11.912 1.00 96.75 304 ALA A C 1
ATOM 2229 O O . ALA A 1 304 ? 0.211 -20.634 10.904 1.00 96.75 304 ALA A O 1
ATOM 2230 N N . GLU A 1 305 ? -1.343 -19.431 11.972 1.00 96.94 305 GLU A N 1
ATOM 2231 C CA . GLU A 1 305 ? -1.554 -18.487 10.866 1.00 96.94 305 GLU A CA 1
ATOM 2232 C C . GLU A 1 305 ? -0.297 -17.649 10.574 1.00 96.94 305 GLU A C 1
ATOM 2234 O O . GLU A 1 305 ? 0.020 -17.377 9.413 1.00 96.94 305 GLU A O 1
ATOM 2239 N N . ALA A 1 306 ? 0.448 -17.245 11.607 1.00 94.56 306 ALA A N 1
ATOM 2240 C CA . ALA A 1 306 ? 1.708 -16.527 11.439 1.00 94.56 306 ALA A CA 1
ATOM 2241 C C . ALA A 1 306 ? 2.786 -17.399 10.773 1.00 94.56 306 ALA A C 1
ATOM 2243 O O . ALA A 1 306 ? 3.488 -16.909 9.886 1.00 94.56 306 ALA A O 1
ATOM 2244 N N . ALA A 1 307 ? 2.881 -18.679 11.148 1.00 96.38 307 ALA A N 1
ATOM 2245 C CA . ALA A 1 307 ? 3.770 -19.647 10.509 1.00 96.38 307 ALA A CA 1
ATOM 2246 C C . ALA A 1 307 ? 3.402 -19.848 9.030 1.00 96.38 307 ALA A C 1
ATOM 2248 O O . ALA A 1 307 ? 4.246 -19.654 8.163 1.00 96.38 307 ALA A O 1
ATOM 2249 N N . GLN A 1 308 ? 2.120 -20.066 8.719 1.00 96.50 308 GLN A N 1
ATOM 2250 C CA . GLN A 1 308 ? 1.651 -20.189 7.332 1.00 96.50 308 GLN A CA 1
ATOM 2251 C C . GLN A 1 308 ? 1.969 -18.948 6.485 1.00 96.50 308 GLN A C 1
ATOM 2253 O O . GLN A 1 308 ? 2.377 -19.059 5.330 1.00 96.50 308 GLN A O 1
ATOM 2258 N N . ARG A 1 309 ? 1.814 -17.742 7.049 1.00 96.69 309 ARG A N 1
ATOM 2259 C CA . ARG A 1 309 ? 2.175 -16.493 6.355 1.00 96.69 309 ARG A CA 1
ATOM 2260 C C . ARG A 1 309 ? 3.675 -16.369 6.120 1.00 96.69 309 ARG A C 1
ATOM 2262 O O . ARG A 1 309 ? 4.073 -15.769 5.123 1.00 96.69 309 ARG A O 1
ATOM 2269 N N . ARG A 1 310 ? 4.500 -16.877 7.035 1.00 96.62 310 ARG A N 1
ATOM 2270 C CA . ARG A 1 310 ? 5.953 -16.906 6.869 1.00 96.62 310 ARG A CA 1
ATOM 2271 C C . ARG A 1 310 ? 6.338 -17.855 5.737 1.00 96.62 310 ARG A C 1
ATOM 2273 O O . ARG A 1 310 ? 7.021 -17.412 4.820 1.00 96.62 310 ARG A O 1
ATOM 2280 N N . ASP A 1 311 ? 5.816 -19.075 5.748 1.00 96.50 311 ASP A N 1
ATOM 2281 C CA . ASP A 1 311 ? 6.095 -20.080 4.719 1.00 96.50 311 ASP A CA 1
ATOM 2282 C C . ASP A 1 311 ? 5.646 -19.595 3.331 1.00 96.50 311 ASP A C 1
ATOM 2284 O O . ASP A 1 311 ? 6.379 -19.717 2.351 1.00 96.50 311 ASP A O 1
ATOM 2288 N N . ALA A 1 312 ? 4.481 -18.940 3.243 1.00 95.81 312 ALA A N 1
ATOM 2289 C CA . ALA A 1 312 ? 4.000 -18.337 2.000 1.00 95.81 312 ALA A CA 1
ATOM 2290 C C . ALA A 1 312 ? 4.934 -17.229 1.475 1.00 95.81 312 ALA A C 1
ATOM 2292 O O . ALA A 1 312 ? 5.174 -17.145 0.271 1.00 95.81 312 ALA A O 1
ATOM 2293 N N . ARG A 1 313 ? 5.493 -16.393 2.362 1.00 96.56 313 ARG A N 1
ATOM 2294 C CA . ARG A 1 313 ? 6.463 -15.350 1.981 1.00 96.56 313 ARG A CA 1
ATOM 2295 C C . ARG A 1 313 ? 7.796 -15.940 1.539 1.00 96.56 313 ARG A C 1
ATOM 2297 O O . ARG A 1 313 ? 8.387 -15.433 0.591 1.00 96.56 313 ARG A O 1
ATOM 2304 N N . GLU A 1 314 ? 8.267 -16.988 2.210 1.00 97.12 314 GLU A N 1
ATOM 2305 C CA . GLU A 1 314 ? 9.492 -17.698 1.829 1.00 97.12 314 GLU A CA 1
ATOM 2306 C C . GLU A 1 314 ? 9.322 -18.376 0.456 1.00 97.12 314 GLU A C 1
ATOM 2308 O O . GLU A 1 314 ? 10.192 -18.243 -0.405 1.00 97.12 314 GLU A O 1
ATOM 2313 N N . ALA A 1 315 ? 8.161 -18.984 0.191 1.00 96.62 315 ALA A N 1
ATOM 2314 C CA . ALA A 1 315 ? 7.823 -19.543 -1.118 1.00 96.62 315 ALA A CA 1
ATOM 2315 C C . ALA A 1 315 ? 7.732 -18.470 -2.220 1.00 96.62 315 ALA A C 1
ATOM 2317 O O . ALA A 1 315 ? 8.252 -18.663 -3.320 1.00 96.62 315 ALA A O 1
ATOM 2318 N N . GLU A 1 316 ? 7.115 -17.316 -1.942 1.00 96.31 316 GLU A N 1
ATOM 2319 C CA . GLU A 1 316 ? 7.049 -16.207 -2.901 1.00 96.31 316 GLU A CA 1
ATOM 2320 C C . GLU A 1 316 ? 8.442 -15.624 -3.189 1.00 96.31 316 GLU A C 1
ATOM 2322 O O . GLU A 1 316 ? 8.775 -15.352 -4.343 1.00 96.31 316 GLU A O 1
ATOM 2327 N N . ALA A 1 317 ? 9.288 -15.483 -2.164 1.00 95.69 317 ALA A N 1
ATOM 2328 C CA . ALA A 1 317 ? 10.671 -15.050 -2.333 1.00 95.69 317 ALA A CA 1
ATOM 2329 C C . ALA A 1 317 ? 11.468 -16.036 -3.202 1.00 95.69 317 ALA A C 1
ATOM 2331 O O . ALA A 1 317 ? 12.166 -15.606 -4.119 1.00 95.69 317 ALA A O 1
ATOM 2332 N N . ALA A 1 318 ? 11.310 -17.345 -2.980 1.00 96.69 318 ALA A N 1
ATOM 2333 C CA . ALA A 1 318 ? 11.935 -18.376 -3.806 1.00 96.69 318 ALA A CA 1
ATOM 2334 C C . ALA A 1 318 ? 11.428 -18.351 -5.260 1.00 96.69 318 ALA A C 1
ATOM 2336 O O . ALA A 1 318 ? 12.198 -18.541 -6.198 1.00 96.69 318 ALA A O 1
ATOM 2337 N N . LYS A 1 319 ? 10.141 -18.061 -5.479 1.00 97.25 319 LYS A N 1
ATOM 2338 C CA . LYS A 1 319 ? 9.601 -17.888 -6.833 1.00 97.25 319 LYS A CA 1
ATOM 2339 C C . LYS A 1 319 ? 10.239 -16.689 -7.541 1.00 97.25 319 LYS A C 1
ATOM 2341 O O . LYS A 1 319 ? 10.671 -16.820 -8.684 1.00 97.25 319 LYS A O 1
ATOM 2346 N N . ARG A 1 320 ? 10.366 -15.548 -6.852 1.00 95.75 320 ARG A N 1
ATOM 2347 C CA . ARG A 1 320 ? 10.993 -14.336 -7.408 1.00 95.75 320 ARG A CA 1
ATOM 2348 C C . ARG A 1 320 ? 12.460 -14.550 -7.773 1.00 95.75 320 ARG A C 1
ATOM 2350 O O . ARG A 1 320 ? 12.890 -14.054 -8.808 1.00 95.75 320 ARG A O 1
ATOM 2357 N N . THR A 1 321 ? 13.225 -15.300 -6.977 1.00 96.31 321 THR A N 1
ATOM 2358 C CA . THR A 1 321 ? 14.633 -15.586 -7.306 1.00 96.31 321 THR A CA 1
ATOM 2359 C C . THR A 1 321 ? 14.764 -16.466 -8.550 1.00 96.31 321 THR A C 1
ATOM 2361 O O . THR A 1 321 ? 15.652 -16.230 -9.371 1.00 96.31 321 THR A O 1
ATOM 2364 N N . VAL A 1 322 ? 13.863 -17.436 -8.740 1.00 97.69 322 VAL A N 1
ATOM 2365 C CA . VAL A 1 322 ? 13.808 -18.254 -9.964 1.00 97.69 322 VAL A CA 1
ATOM 2366 C C . VAL A 1 322 ? 13.421 -17.408 -11.180 1.00 97.69 322 VAL A C 1
ATOM 2368 O O . VAL A 1 322 ? 14.072 -17.510 -12.220 1.00 97.69 322 VAL A O 1
ATOM 2371 N N . GLU A 1 323 ? 12.410 -16.545 -11.055 1.00 96.94 323 GLU A N 1
ATOM 2372 C CA . GLU A 1 323 ? 11.991 -15.627 -12.124 1.00 96.94 323 GLU A CA 1
ATOM 2373 C C . GLU A 1 323 ? 13.106 -14.640 -12.504 1.00 96.94 323 GLU A C 1
ATOM 2375 O O . GLU A 1 323 ? 13.382 -14.442 -13.688 1.00 96.94 323 GLU A O 1
ATOM 2380 N N . GLU A 1 324 ? 13.815 -14.079 -11.521 1.00 97.19 324 GLU A N 1
ATOM 2381 C CA . GLU A 1 324 ? 14.957 -13.193 -11.758 1.00 97.19 324 GLU A CA 1
ATOM 2382 C C . GLU A 1 324 ? 16.105 -13.927 -12.468 1.00 97.19 324 GLU A C 1
ATOM 2384 O O . GLU A 1 324 ? 16.705 -13.395 -13.406 1.00 97.19 324 GLU A O 1
ATOM 2389 N N . ALA A 1 325 ? 16.404 -15.167 -12.067 1.00 97.56 325 ALA A N 1
ATOM 2390 C CA . ALA A 1 325 ? 17.414 -15.986 -12.730 1.00 97.56 325 ALA A CA 1
ATOM 2391 C C . ALA A 1 325 ? 17.025 -16.321 -14.181 1.00 97.56 325 ALA A C 1
ATOM 2393 O O . ALA A 1 325 ? 17.878 -16.270 -15.071 1.00 97.56 325 ALA A O 1
ATOM 2394 N N . ALA A 1 326 ? 15.749 -16.624 -14.438 1.00 97.69 326 ALA A N 1
ATOM 2395 C CA . ALA A 1 326 ? 15.236 -16.863 -15.785 1.00 97.69 326 ALA A CA 1
ATOM 2396 C C . ALA A 1 326 ? 15.342 -15.605 -16.661 1.00 97.69 326 ALA A C 1
ATOM 2398 O O . ALA A 1 326 ? 15.842 -15.681 -17.784 1.00 97.69 326 ALA A O 1
ATOM 2399 N N . TRP A 1 327 ? 14.966 -14.440 -16.125 1.00 96.94 327 TRP A N 1
ATOM 2400 C CA . TRP A 1 327 ? 15.101 -13.160 -16.821 1.00 96.94 327 TRP A CA 1
ATOM 2401 C C . TRP A 1 327 ? 16.563 -12.835 -17.154 1.00 96.94 327 TRP A C 1
ATOM 2403 O O . TRP A 1 327 ? 16.864 -12.472 -18.290 1.00 96.94 327 TRP A O 1
ATOM 2413 N N . LYS A 1 328 ? 17.498 -13.039 -16.213 1.00 97.31 328 LYS A N 1
ATOM 2414 C CA . LYS A 1 328 ? 18.938 -12.834 -16.458 1.00 97.31 328 LYS A CA 1
ATOM 2415 C C . LYS A 1 328 ? 19.478 -13.742 -17.562 1.00 97.31 328 LYS A C 1
ATOM 2417 O O . LYS A 1 328 ? 20.251 -13.277 -18.395 1.00 97.31 328 LYS A O 1
ATOM 2422 N N . ARG A 1 329 ? 19.058 -15.012 -17.604 1.00 98.06 329 ARG A N 1
ATOM 2423 C CA . ARG A 1 329 ? 19.432 -15.940 -18.688 1.00 98.06 329 ARG A CA 1
ATOM 2424 C C . ARG A 1 329 ? 18.892 -15.477 -20.037 1.00 98.06 329 ARG A C 1
ATOM 2426 O O . ARG A 1 329 ? 19.642 -15.450 -21.003 1.00 98.06 329 ARG A O 1
ATOM 2433 N N . GLN A 1 330 ? 17.629 -15.058 -20.092 1.00 97.12 330 GLN A N 1
ATOM 2434 C CA . GLN A 1 330 ? 17.031 -14.544 -21.324 1.00 97.12 330 GLN A CA 1
ATOM 2435 C C . GLN A 1 330 ? 17.722 -13.257 -21.801 1.00 97.12 330 GLN A C 1
ATOM 2437 O O . GLN A 1 330 ? 17.947 -13.083 -22.995 1.00 97.12 330 GLN A O 1
ATOM 2442 N N . ALA A 1 331 ? 18.086 -12.362 -20.880 1.00 96.50 331 ALA A N 1
ATOM 2443 C CA . ALA A 1 331 ? 18.826 -11.147 -21.203 1.00 96.50 331 ALA A CA 1
ATOM 2444 C C . ALA A 1 331 ? 20.234 -11.453 -21.741 1.00 96.50 331 ALA A C 1
ATOM 2446 O O . ALA A 1 331 ? 20.663 -10.815 -22.697 1.00 96.50 331 ALA A O 1
ATOM 2447 N N . ALA A 1 332 ? 20.928 -12.442 -21.168 1.00 97.25 332 ALA A N 1
ATOM 2448 C CA . ALA A 1 332 ? 22.225 -12.893 -21.668 1.00 97.25 332 ALA A CA 1
ATOM 2449 C C . ALA A 1 332 ? 22.115 -13.480 -23.086 1.00 97.25 332 ALA A C 1
ATOM 2451 O O . ALA A 1 332 ? 22.864 -13.066 -23.961 1.00 97.25 332 ALA A O 1
ATOM 2452 N N . GLN A 1 333 ? 21.124 -14.342 -23.336 1.00 97.69 333 GLN A N 1
ATOM 2453 C CA . GLN A 1 333 ? 20.869 -14.909 -24.668 1.00 97.69 333 GLN A CA 1
ATOM 2454 C C . GLN A 1 333 ? 20.555 -13.839 -25.719 1.00 97.69 333 GLN A C 1
ATOM 2456 O O . GLN A 1 333 ? 20.967 -13.961 -26.866 1.00 97.69 333 GLN A O 1
ATOM 2461 N N . ARG A 1 334 ? 19.828 -12.775 -25.348 1.00 97.44 334 ARG A N 1
ATOM 2462 C CA . ARG A 1 334 ? 19.567 -11.655 -26.265 1.00 97.44 334 ARG A CA 1
ATOM 2463 C C . ARG A 1 334 ? 20.836 -10.891 -26.619 1.00 97.44 334 ARG A C 1
ATOM 2465 O O . ARG A 1 334 ? 21.005 -10.562 -27.781 1.00 97.44 334 ARG A O 1
ATOM 2472 N N . ARG A 1 335 ? 21.713 -10.643 -25.642 1.00 97.25 335 ARG A N 1
ATOM 2473 C CA . ARG A 1 335 ? 23.002 -9.986 -25.897 1.00 97.25 335 ARG A CA 1
ATOM 2474 C C . ARG A 1 335 ? 23.899 -10.826 -26.795 1.00 97.25 335 ARG A C 1
ATOM 2476 O O . ARG A 1 335 ? 24.465 -10.286 -27.726 1.00 97.25 335 ARG A O 1
ATOM 2483 N N . GLU A 1 336 ? 23.971 -12.131 -26.551 1.00 97.56 336 GLU A N 1
ATOM 2484 C CA . GLU A 1 336 ? 24.720 -13.058 -27.407 1.00 97.56 336 GLU A CA 1
ATOM 2485 C C . GLU A 1 336 ? 24.180 -13.039 -28.847 1.00 97.56 336 GLU A C 1
ATOM 2487 O O . GLU A 1 336 ? 24.948 -12.893 -29.790 1.00 97.56 336 GLU A O 1
ATOM 2492 N N . ALA A 1 337 ? 22.854 -13.062 -29.025 1.00 97.19 337 ALA A N 1
ATOM 2493 C CA . ALA A 1 337 ? 22.237 -12.954 -30.348 1.00 97.19 337 ALA A CA 1
ATOM 2494 C C . ALA A 1 337 ? 22.472 -11.587 -31.026 1.00 97.19 337 ALA A C 1
ATOM 2496 O O . ALA A 1 337 ? 22.629 -11.526 -32.245 1.00 97.19 337 ALA A O 1
ATOM 2497 N N . GLU A 1 338 ? 22.483 -10.490 -30.262 1.00 97.38 338 GLU A N 1
ATOM 2498 C CA . GLU A 1 338 ? 22.827 -9.150 -30.762 1.00 97.38 338 GLU A CA 1
ATOM 2499 C C . GLU A 1 338 ? 24.299 -9.086 -31.201 1.00 97.38 338 GLU A C 1
ATOM 2501 O O . GLU A 1 338 ? 24.580 -8.623 -32.304 1.00 97.38 338 GLU A O 1
ATOM 2506 N N . GLU A 1 339 ? 25.226 -9.624 -30.402 1.00 97.81 339 GLU A N 1
ATOM 2507 C CA . GLU A 1 339 ? 26.656 -9.702 -30.730 1.00 97.81 339 GLU A CA 1
ATOM 2508 C C . GLU A 1 339 ? 26.915 -10.570 -31.976 1.00 97.81 339 GLU A C 1
ATOM 2510 O O . GLU A 1 339 ? 27.695 -10.186 -32.850 1.00 97.81 339 GLU A O 1
ATOM 2515 N N . GLU A 1 340 ? 26.229 -11.711 -32.112 1.00 97.44 340 GLU A N 1
ATOM 2516 C CA . GLU A 1 340 ? 26.291 -12.547 -33.318 1.00 97.44 340 GLU A CA 1
ATOM 2517 C C . GLU A 1 340 ? 25.760 -11.812 -34.558 1.00 97.44 340 GLU A C 1
ATOM 2519 O O . GLU A 1 340 ? 26.353 -11.906 -35.638 1.00 97.44 340 GLU A O 1
ATOM 2524 N N . ALA A 1 341 ? 24.667 -11.055 -34.416 1.00 96.50 341 ALA A N 1
ATOM 2525 C CA . ALA A 1 341 ? 24.099 -10.266 -35.505 1.00 96.50 341 ALA A CA 1
ATOM 2526 C C . ALA A 1 341 ? 25.038 -9.125 -35.936 1.00 96.50 341 ALA A C 1
ATOM 2528 O O . ALA A 1 341 ? 25.264 -8.943 -37.134 1.00 96.50 341 ALA A O 1
ATOM 2529 N N . GLU A 1 342 ? 25.636 -8.404 -34.983 1.00 97.19 342 GLU A N 1
ATOM 2530 C CA . GLU A 1 342 ? 26.631 -7.362 -35.260 1.00 97.19 342 GLU A CA 1
ATOM 2531 C C . GLU A 1 342 ? 27.882 -7.939 -35.935 1.00 97.19 342 GLU A C 1
ATOM 2533 O O . GLU A 1 342 ? 28.385 -7.371 -36.909 1.00 97.19 342 GLU A O 1
ATOM 2538 N N . ALA A 1 343 ? 28.367 -9.099 -35.477 1.00 97.12 343 ALA A N 1
ATOM 2539 C CA . ALA A 1 343 ? 29.495 -9.788 -36.095 1.00 97.12 343 ALA A CA 1
ATOM 2540 C C . ALA A 1 343 ? 29.180 -10.230 -37.535 1.00 97.12 343 ALA A C 1
ATOM 2542 O O . ALA A 1 343 ? 30.022 -10.086 -38.428 1.00 97.12 343 ALA A O 1
ATOM 2543 N N . ALA A 1 344 ? 27.965 -10.726 -37.784 1.00 96.81 344 ALA A N 1
ATOM 2544 C CA . ALA A 1 344 ? 27.509 -11.097 -39.120 1.00 96.81 344 ALA A CA 1
ATOM 2545 C C . ALA A 1 344 ? 27.408 -9.878 -40.053 1.00 96.81 344 ALA A C 1
ATOM 2547 O O . ALA A 1 344 ? 27.861 -9.947 -41.200 1.00 96.81 344 ALA A O 1
ATOM 2548 N N . GLU A 1 345 ? 26.877 -8.752 -39.569 1.00 97.25 345 GLU A N 1
ATOM 2549 C CA . GLU A 1 345 ? 26.810 -7.504 -40.336 1.00 97.25 345 GLU A CA 1
ATOM 2550 C C . GLU A 1 345 ? 28.212 -6.958 -40.642 1.00 97.25 345 GLU A C 1
ATOM 2552 O O . GLU A 1 345 ? 28.505 -6.584 -41.780 1.00 97.25 345 GLU A O 1
ATOM 2557 N N . ALA A 1 346 ? 29.118 -6.970 -39.661 1.00 96.62 346 ALA A N 1
ATOM 2558 C CA . ALA A 1 346 ? 30.506 -6.570 -39.861 1.00 96.62 346 ALA A CA 1
ATOM 2559 C C . ALA A 1 346 ? 31.195 -7.446 -40.919 1.00 96.62 346 ALA A C 1
ATOM 2561 O O . ALA A 1 346 ? 31.856 -6.923 -41.818 1.00 96.62 346 ALA A O 1
ATOM 2562 N N . ALA A 1 347 ? 31.004 -8.767 -40.863 1.00 96.50 347 ALA A N 1
ATOM 2563 C CA . ALA A 1 347 ? 31.540 -9.691 -41.858 1.00 96.50 347 ALA A CA 1
ATOM 2564 C C . ALA A 1 347 ? 30.976 -9.428 -43.266 1.00 96.50 347 ALA A C 1
ATOM 2566 O O . ALA A 1 347 ? 31.722 -9.512 -44.242 1.00 96.50 347 ALA A O 1
ATOM 2567 N N . ALA A 1 348 ? 29.691 -9.080 -43.386 1.00 96.56 348 ALA A N 1
ATOM 2568 C CA . ALA A 1 348 ? 29.088 -8.701 -44.663 1.00 96.56 348 ALA A CA 1
ATOM 2569 C C . ALA A 1 348 ? 29.724 -7.422 -45.234 1.00 96.56 348 ALA A C 1
ATOM 2571 O O . ALA A 1 348 ? 30.144 -7.419 -46.390 1.00 96.56 348 ALA A O 1
ATOM 2572 N N . ARG A 1 349 ? 29.905 -6.380 -44.408 1.00 97.25 349 ARG A N 1
ATOM 2573 C CA . ARG A 1 349 ? 30.566 -5.126 -44.818 1.00 97.25 349 ARG A CA 1
ATOM 2574 C C . ARG A 1 349 ? 32.005 -5.342 -45.289 1.00 97.25 349 ARG A C 1
ATOM 2576 O O . ARG A 1 349 ? 32.439 -4.695 -46.238 1.00 97.25 349 ARG A O 1
ATOM 2583 N N . TRP A 1 350 ? 32.748 -6.250 -44.652 1.00 96.81 350 TRP A N 1
ATOM 2584 C CA . TRP A 1 350 ? 34.100 -6.603 -45.099 1.00 96.81 350 TRP A CA 1
ATOM 2585 C C . TRP A 1 350 ? 34.103 -7.259 -46.481 1.00 96.81 350 TRP A C 1
ATOM 2587 O O . TRP A 1 350 ? 34.916 -6.880 -47.319 1.00 96.81 350 TRP A O 1
ATOM 2597 N N . ARG A 1 351 ? 33.161 -8.171 -46.759 1.00 97.31 351 ARG A N 1
ATOM 2598 C CA . ARG A 1 351 ? 33.029 -8.774 -48.097 1.00 97.31 351 ARG A CA 1
ATOM 2599 C C . ARG A 1 351 ? 32.696 -7.729 -49.158 1.00 97.31 351 ARG A C 1
ATOM 2601 O O . ARG A 1 351 ? 33.334 -7.716 -50.205 1.00 97.31 351 ARG A O 1
ATOM 2608 N N . GLU A 1 352 ? 31.762 -6.820 -48.873 1.00 96.12 352 GLU A N 1
ATOM 2609 C CA . GLU A 1 352 ? 31.432 -5.714 -49.784 1.00 96.12 352 GLU A CA 1
ATOM 2610 C C . GLU A 1 352 ? 32.649 -4.813 -50.057 1.00 96.12 352 GLU A C 1
ATOM 2612 O O . GLU A 1 352 ? 32.881 -4.394 -51.193 1.00 96.12 352 GLU A O 1
ATOM 2617 N N . ALA A 1 353 ? 33.457 -4.529 -49.030 1.00 95.81 353 ALA A N 1
ATOM 2618 C CA . ALA A 1 353 ? 34.677 -3.742 -49.175 1.00 95.81 353 ALA A CA 1
ATOM 2619 C C . ALA A 1 353 ? 35.738 -4.455 -50.034 1.00 95.81 353 ALA A C 1
ATOM 2621 O O . ALA A 1 353 ? 36.354 -3.810 -50.889 1.00 95.81 353 ALA A O 1
ATOM 2622 N N . ASP A 1 354 ? 35.922 -5.764 -49.848 1.00 97.25 354 ASP A N 1
ATOM 2623 C CA . ASP A 1 354 ? 36.843 -6.584 -50.642 1.00 97.25 354 ASP A CA 1
ATOM 2624 C C . ASP A 1 354 ? 36.410 -6.652 -52.113 1.00 97.25 354 ASP A C 1
ATOM 2626 O O . ASP A 1 354 ? 37.228 -6.439 -53.015 1.00 97.25 354 ASP A O 1
ATOM 2630 N N . GLU A 1 355 ? 35.117 -6.864 -52.374 1.00 97.25 355 GLU A N 1
ATOM 2631 C CA . GLU A 1 355 ? 34.545 -6.844 -53.725 1.00 97.25 355 GLU A CA 1
ATOM 2632 C C . GLU A 1 355 ? 34.726 -5.473 -54.392 1.00 97.25 355 GLU A C 1
ATOM 2634 O O . GLU A 1 355 ? 35.180 -5.381 -55.538 1.00 97.25 355 GLU A O 1
ATOM 2639 N N . ALA A 1 356 ? 34.454 -4.384 -53.665 1.00 96.50 356 ALA A N 1
ATOM 2640 C CA . ALA A 1 356 ? 34.653 -3.026 -54.161 1.00 96.50 356 ALA A CA 1
ATOM 2641 C C . ALA A 1 356 ? 36.133 -2.722 -54.451 1.00 96.50 356 ALA A C 1
ATOM 2643 O O . ALA A 1 356 ? 36.458 -2.047 -55.436 1.00 96.50 356 ALA A O 1
ATOM 2644 N N . TRP A 1 357 ? 37.051 -3.215 -53.616 1.00 96.94 357 TRP A N 1
ATOM 2645 C CA . TRP A 1 357 ? 38.489 -3.067 -53.831 1.00 96.94 357 TRP A CA 1
ATOM 2646 C C . TRP A 1 357 ? 38.961 -3.845 -55.064 1.00 96.94 357 TRP A C 1
ATOM 2648 O O . TRP A 1 357 ? 39.672 -3.283 -55.906 1.00 96.94 357 TRP A O 1
ATOM 2658 N N . ALA A 1 358 ? 38.513 -5.092 -55.225 1.00 96.81 358 ALA A N 1
ATOM 2659 C CA . ALA A 1 358 ? 38.796 -5.907 -56.402 1.00 96.81 358 ALA A CA 1
ATOM 2660 C C . ALA A 1 358 ? 38.273 -5.243 -57.689 1.00 96.81 358 ALA A C 1
ATOM 2662 O O . ALA A 1 358 ? 39.006 -5.141 -58.677 1.00 96.81 358 ALA A O 1
ATOM 2663 N N . ALA A 1 359 ? 37.053 -4.694 -57.659 1.00 96.12 359 ALA A N 1
ATOM 2664 C CA . ALA A 1 359 ? 36.474 -3.954 -58.780 1.00 96.12 359 ALA A CA 1
ATOM 2665 C C . ALA A 1 359 ? 37.301 -2.707 -59.150 1.00 96.12 359 ALA A C 1
ATOM 2667 O O . ALA A 1 359 ? 37.567 -2.462 -60.329 1.00 96.12 359 ALA A O 1
ATOM 2668 N N . ARG A 1 360 ? 37.779 -1.940 -58.157 1.00 97.50 360 ARG A N 1
ATOM 2669 C CA . ARG A 1 360 ? 38.670 -0.786 -58.391 1.00 97.50 360 ARG A CA 1
ATOM 2670 C C . ARG A 1 360 ? 39.992 -1.201 -59.030 1.00 97.50 360 ARG A C 1
ATOM 2672 O O . ARG A 1 360 ? 40.446 -0.537 -59.961 1.00 97.50 360 ARG A O 1
ATOM 2679 N N . LYS A 1 361 ? 40.599 -2.296 -58.565 1.00 97.81 361 LYS A N 1
ATOM 2680 C CA . LYS A 1 361 ? 41.832 -2.841 -59.152 1.00 97.81 361 LYS A CA 1
ATOM 2681 C C . LYS A 1 361 ? 41.633 -3.274 -60.603 1.00 97.81 361 LYS A C 1
ATOM 2683 O O . LYS A 1 361 ? 42.459 -2.932 -61.447 1.00 97.81 361 LYS A O 1
ATOM 2688 N N . ALA A 1 362 ? 40.527 -3.952 -60.904 1.00 96.31 362 ALA A N 1
ATOM 2689 C CA . ALA A 1 362 ? 40.183 -4.332 -62.271 1.00 96.31 362 ALA A CA 1
ATOM 2690 C C . ALA A 1 362 ? 39.995 -3.099 -63.175 1.00 96.31 362 ALA A C 1
ATOM 2692 O O . ALA A 1 362 ? 40.569 -3.038 -64.262 1.00 96.31 362 ALA A O 1
ATOM 2693 N N . ALA A 1 363 ? 39.269 -2.078 -62.707 1.00 95.88 363 ALA A N 1
ATOM 2694 C CA . ALA A 1 363 ? 39.080 -0.830 -63.448 1.00 95.88 363 ALA A CA 1
ATOM 2695 C C . ALA A 1 363 ? 40.406 -0.093 -63.709 1.00 95.88 363 ALA A C 1
ATOM 2697 O O . ALA A 1 363 ? 40.635 0.390 -64.819 1.00 95.88 363 ALA A O 1
ATOM 2698 N N . GLN A 1 364 ? 41.301 -0.047 -62.717 1.00 97.50 364 GLN A N 1
ATOM 2699 C CA . GLN A 1 364 ? 42.632 0.541 -62.873 1.00 97.50 364 GLN A CA 1
ATOM 2700 C C . GLN A 1 364 ? 43.451 -0.200 -63.941 1.00 97.50 364 GLN A C 1
ATOM 2702 O O . GLN A 1 364 ? 44.036 0.444 -64.810 1.00 97.50 364 GLN A O 1
ATOM 2707 N N . ALA A 1 365 ? 43.443 -1.537 -63.935 1.00 97.06 365 ALA A N 1
ATOM 2708 C CA . ALA A 1 365 ? 44.144 -2.336 -64.940 1.00 97.06 365 ALA A CA 1
ATOM 2709 C C . ALA A 1 365 ? 43.618 -2.078 -66.365 1.00 97.06 365 ALA A C 1
ATOM 2711 O O . ALA A 1 365 ? 44.408 -1.959 -67.303 1.00 97.06 365 ALA A O 1
ATOM 2712 N N . VAL A 1 366 ? 42.299 -1.921 -66.533 1.00 97.44 366 VAL A N 1
ATOM 2713 C CA . VAL A 1 366 ? 41.692 -1.553 -67.826 1.00 97.44 366 VAL A CA 1
ATOM 2714 C C . VAL A 1 366 ? 42.153 -0.165 -68.281 1.00 97.44 366 VAL A C 1
ATOM 2716 O O . VAL A 1 366 ? 42.518 0.006 -69.444 1.00 97.44 366 VAL A O 1
ATOM 2719 N N . GLN A 1 367 ? 42.186 0.824 -67.381 1.00 97.38 367 GLN A N 1
ATOM 2720 C CA . GLN A 1 367 ? 42.677 2.170 -67.703 1.00 97.38 367 GLN A CA 1
ATOM 2721 C C . GLN A 1 367 ? 44.163 2.172 -68.081 1.00 97.38 367 GLN A C 1
ATOM 2723 O O . GLN A 1 367 ? 44.554 2.848 -69.032 1.00 97.38 367 GLN A O 1
ATOM 2728 N N . GLU A 1 368 ? 44.995 1.414 -67.367 1.00 97.44 368 GLU A N 1
ATOM 2729 C CA . GLU A 1 368 ? 46.419 1.269 -67.681 1.00 97.44 368 GLU A CA 1
ATOM 2730 C C . GLU A 1 368 ? 46.631 0.599 -69.045 1.00 97.44 368 GLU A C 1
ATOM 2732 O O . GLU A 1 368 ? 47.447 1.073 -69.836 1.00 97.44 368 GLU A O 1
ATOM 2737 N N . ALA A 1 369 ? 45.862 -0.445 -69.365 1.00 96.06 369 ALA A N 1
ATOM 2738 C CA . ALA A 1 369 ? 45.897 -1.088 -70.677 1.00 96.06 369 ALA A CA 1
ATOM 2739 C C . ALA A 1 369 ? 45.463 -0.134 -71.804 1.00 96.06 369 ALA A C 1
ATOM 2741 O O . ALA A 1 369 ? 46.107 -0.087 -72.852 1.00 96.06 369 ALA A O 1
ATOM 2742 N N . ALA A 1 370 ? 44.415 0.666 -71.582 1.00 96.06 370 ALA A N 1
ATOM 2743 C CA . ALA A 1 370 ? 43.968 1.677 -72.539 1.00 96.06 370 ALA A CA 1
ATOM 2744 C C . ALA A 1 370 ? 45.036 2.758 -72.776 1.00 96.06 370 ALA A C 1
ATOM 2746 O O . ALA A 1 370 ? 45.307 3.107 -73.922 1.00 96.06 370 ALA A O 1
ATOM 2747 N N . ARG A 1 371 ? 45.695 3.240 -71.712 1.00 97.25 371 ARG A N 1
ATOM 2748 C CA . ARG A 1 371 ? 46.805 4.203 -71.820 1.00 97.25 371 ARG A CA 1
ATOM 2749 C C . ARG A 1 371 ? 47.990 3.639 -72.600 1.00 97.25 371 ARG A C 1
ATOM 2751 O O . ARG A 1 371 ? 48.568 4.362 -73.403 1.00 97.25 371 ARG A O 1
ATOM 2758 N N . LYS A 1 372 ? 48.342 2.366 -72.384 1.00 96.88 372 LYS A N 1
ATOM 2759 C CA . LYS A 1 372 ? 49.404 1.698 -73.153 1.00 96.88 372 LYS A CA 1
ATOM 2760 C C . LYS A 1 372 ? 49.070 1.640 -74.642 1.00 96.88 372 LYS A C 1
ATOM 2762 O O . LYS A 1 372 ? 49.888 2.074 -75.440 1.00 96.88 372 LYS A O 1
ATOM 2767 N N . ARG A 1 373 ? 47.853 1.219 -75.004 1.00 96.62 373 ARG A N 1
ATOM 2768 C CA . ARG A 1 373 ? 47.402 1.204 -76.408 1.00 96.62 373 ARG A CA 1
ATOM 2769 C C . ARG A 1 373 ? 47.441 2.588 -77.051 1.00 96.62 373 ARG A C 1
ATOM 2771 O O . ARG A 1 373 ? 47.951 2.725 -78.150 1.00 96.62 373 ARG A O 1
ATOM 2778 N N . GLN A 1 374 ? 46.963 3.619 -76.353 1.00 95.88 374 GLN A N 1
ATOM 2779 C CA . GLN A 1 374 ? 47.033 4.998 -76.852 1.00 95.88 374 GLN A CA 1
ATOM 2780 C C . GLN A 1 374 ? 48.477 5.467 -77.077 1.00 95.88 374 GLN A C 1
ATOM 2782 O O . GLN A 1 374 ? 48.740 6.197 -78.027 1.00 95.88 374 GLN A O 1
ATOM 2787 N N . ALA A 1 375 ? 49.411 5.065 -76.209 1.00 94.88 375 ALA A N 1
ATOM 2788 C CA . ALA A 1 375 ? 50.825 5.378 -76.381 1.00 94.88 375 ALA A CA 1
ATOM 2789 C C . ALA A 1 375 ? 51.425 4.655 -77.600 1.00 94.88 375 ALA A C 1
ATOM 2791 O O . ALA A 1 375 ? 52.118 5.294 -78.384 1.00 94.88 375 ALA A O 1
ATOM 2792 N N . GLU A 1 376 ? 51.110 3.370 -77.789 1.00 95.44 376 GLU A N 1
ATOM 2793 C CA . GLU A 1 376 ? 51.524 2.575 -78.957 1.00 95.44 376 GLU A CA 1
ATOM 2794 C C . GLU A 1 376 ? 50.957 3.148 -80.269 1.00 95.44 376 GLU A C 1
ATOM 2796 O O . GLU A 1 376 ? 51.685 3.301 -81.246 1.00 95.44 376 GLU A O 1
ATOM 2801 N N . GLU A 1 377 ? 49.676 3.532 -80.292 1.00 95.19 377 GLU A N 1
ATOM 2802 C CA . GLU A 1 377 ? 49.039 4.191 -81.442 1.00 95.19 377 GLU A CA 1
ATOM 2803 C C . GLU A 1 377 ? 49.687 5.549 -81.753 1.00 95.19 377 GLU A C 1
ATOM 2805 O O . GLU A 1 377 ? 49.925 5.877 -82.916 1.00 95.19 377 GLU A O 1
ATOM 2810 N N . ALA A 1 378 ? 50.003 6.338 -80.720 1.00 92.12 378 ALA A N 1
ATOM 2811 C CA . ALA A 1 378 ? 50.679 7.622 -80.880 1.00 92.12 378 ALA A CA 1
ATOM 2812 C C . ALA A 1 378 ? 52.127 7.472 -81.371 1.00 92.12 378 ALA A C 1
ATOM 2814 O O . ALA A 1 378 ? 52.616 8.352 -82.078 1.00 92.12 378 ALA A O 1
ATOM 2815 N N . GLU A 1 379 ? 52.814 6.391 -80.995 1.00 93.81 379 GLU A N 1
ATOM 2816 C CA . GLU A 1 379 ? 54.145 6.053 -81.500 1.00 93.81 379 GLU A CA 1
ATOM 2817 C C . GLU A 1 379 ? 54.087 5.605 -82.963 1.00 93.81 379 GLU A C 1
ATOM 2819 O O . GLU A 1 379 ? 54.850 6.122 -83.766 1.00 93.81 379 GLU A O 1
ATOM 2824 N N . ALA A 1 380 ? 53.140 4.738 -83.335 1.00 91.81 380 ALA A N 1
ATOM 2825 C CA . ALA A 1 380 ? 52.962 4.284 -84.717 1.00 91.81 380 ALA A CA 1
ATOM 2826 C C . ALA A 1 380 ? 52.568 5.408 -85.696 1.00 91.81 380 ALA A C 1
ATOM 2828 O O . ALA A 1 380 ? 52.796 5.290 -86.899 1.00 91.81 380 ALA A O 1
ATOM 2829 N N . ALA A 1 381 ? 51.941 6.477 -85.196 1.00 90.81 381 ALA A N 1
ATOM 2830 C CA . ALA A 1 381 ? 51.574 7.649 -85.988 1.00 90.81 381 ALA A CA 1
ATOM 2831 C C . ALA A 1 381 ? 52.741 8.623 -86.243 1.00 90.81 381 ALA A C 1
ATOM 2833 O O . ALA A 1 381 ? 52.618 9.480 -87.122 1.00 90.81 381 ALA A O 1
ATOM 2834 N N . ARG A 1 382 ? 53.820 8.545 -85.455 1.00 89.56 382 ARG A N 1
ATOM 2835 C CA . ARG A 1 382 ? 55.041 9.346 -85.633 1.00 89.56 382 ARG A CA 1
ATOM 2836 C C . ARG A 1 382 ? 55.972 8.678 -86.629 1.00 89.56 382 ARG A C 1
ATOM 2838 O O . ARG A 1 382 ? 56.615 9.444 -87.381 1.00 89.56 382 ARG A O 1
#

Secondary structure (DSSP, 8-state):
----------------SSPPPPHHHHHHHHHHHHHHHHHHHHHHHGGG----PPPPHHHHHHHHHHHHHHHHHS-GGGS-SEEEEEEEEEE--TTS---TTTTT-SEEEEEEEEEEETTEEEEEEEEEEEETTEEEEEEEEEEE--TTS-TT--SSEEEEEEEEEETTEEEEEEEEE-TTSSEEEEEEEEEPP-----GGGG-GGG------------------PPPPPPP------SSHHHHHHHHHHHHHHHHHHHHHHHHHHHHHHHHHHHHHHHHHHHHHHHHHHHHHHHHHHHHHHHHHHHHHHHHHHHHHHHHHHHHHHHHHHHHHHHHHHHHHHHHHHHHHHHHHHHHHHHHHHHHHHHHHHHHHHHHHHHHHT-

pLDDT: mean 71.13, std 24.67, range [24.34, 98.06]

Sequence (382 aa):
RPPLLGIASRFRYATCPCGAPAPAASRAMARLSCLAVVGCCALRAAAVFHRQPQPDVAQAVQLGRTIAKAADEIPLSKLGPLAIASGAVAARLPTDKASQAWGVDKVKTLAVLAGKDGEFELGGFNTGGLNENKASVVYGVGYKNLEHRGPGVPSEWGLAGAAKVTPGSFEAVNAIPSAKGGLDYGQLKVAIAKGHISPDQMGWAKLVPGKEGTQELSKEAVKQGPAEAKPTTQDGASSTKGRLEELMGQVEQKRAAHEKQLTEEAEWAAQQREAQEAEAARRTVEALQEAEAARKRQAEKAQAEAAQRRDAREAEAAKRTVEEAAWKRQAAQRREAEEEAEAAEAAARWREADEAWAARKAAQAVQEAARKRQAEEAEAAR

Foldseek 3Di:
DDDDDDPPPDDDDPDDVPDDDDPVVVVVVVVVVVVVVVVVVVVVVVVPDDDDDDDDPVVVVVVVVVVVVVCVVDPPVNVAWDKDKDKDKDADDPPDDDDPVQPQFRMKMKIWIWTDHPPKTKIKMKIWGDDPFKIKMWMKIWIAQPVPDDPPDDNIWMKTKMWMDGQQKIKMKIWIADPVGDIDMDIDIDGHDDDDQDPVNVCPVPPDPDDDDDPDDDDDDDDDDDDDDDDDDDDDPDDVPVVVVVVVVVVVVVVVVVVVVVVVVVVVVVVVVVVVVVVVVVVVVVVVVVVVVVVVVVVVVVVVVVVVVVVVVVVVVVVVVVVVVVVVVVVVVVVVVVVVVVVVVVVVVVVVVVVVVVVVVVVVVVVVVVVVVVVVVVVVVD

Radius of gyration: 48.12 Å; chains: 1; bounding box: 124×60×178 Å

Organism: Alexandrium catenella (NCBI:txid2925)